Protein AF-A0A0V7ZJD2-F1 (afdb_monomer)

pLDDT: mean 83.02, std 20.4, range [23.56, 98.88]

Secondary structure (DSSP, 8-state):
-HHHHHHHHHHHHTTT-------EEE---EEPBS-BTGGG-BEEEEEE-TT-SS-EEEEEEE---SS-SB-SBTTBS-EEEEEEEES---SBGGGTTTS---TTB--STTTEEEE--BPBSSTB--SS-TTEETTEE-TTT--TTS----SSTT-S-EE--BT-EEEEEEEEEE-TTS--EEEEEESTTSS----S-EEEESS-TTTS------------------------------------------PPPPP--EE-TTSPEEE-SSSPEEEEEEEEEEE--SS-EEEEEEEESSTT--BTTBPTTSTTHHHHHHHHEEEEEEE--TTT-TT----EEEEEESSEEEEEEEETTS-HHHHHHHHHTT---TTEEESSGGGSTT----EEEEE-GGG-EEEEE-S-TTSTT----SEEEEEEE--SPPPTB-TTTTSTT---EE-GGGTT-EEEEEEEEE---SS--EEEEEEESSTT--EE-TTT--EE-TTSTTHHHHHHHTEEEEEBTTB-SSPEEEESS-EEEEEEEGGG-GGGEEESSGGGSTT----EEEEETTEEEE--STTTTTS-S-SEEEEEEEEE-

Foldseek 3Di:
DVVVVVVVVVVVVVPPPPPPPKDKEFWDKDWAPFAAAAVRQKTKIKTKPAPSPDWFFKKKFWFALPQDDFDAALGATFWWQAKFKALDDDRYNHCPQVGDGDQWFDPDQLFKPWAAEAGHDDDHHDPHRQCDDPRGHNCVQAVHHDQHANLDPRGRTGRQYRGIMMMGGTPDIHDHDGIMMMMIITGRPPPDDSNDTIMTIPDGPNQDDDDDYDDDDDDDDDDDDDDDDDDDDDDDDDDDDDDDDDPPPPDPDDQFWDQDPLRWIAFADPFGWFKKKKWWPFAADPAWKWKKKFWAPDPQRHAPNRGQQDPCSLLRRLQRIFTQFIDFHCPQDVPLTAMAMAIDTHPTIMKMKMATRADSQVCNVCVVVVHDRLRIDICQLSNHPVSDHFWDWDDDPPRKIKTQGDNDCPDDPNGRRNIIMIMITDPDDGAQQQHQHRHRLQLKGALLNVAPFKKWKFKDKAAPAPAFKKKFKFWADDRQRWFQQPVPRDIDGQQDDCSLVSRVSRTQDIDTRRGDPGIGIDHGSTMMWMKMDTNVHSVQIDTSQLSNHPLSGGQWTGSHRQKIFGQRDPVCPSNSRRRMIMHMHMDTD

InterPro domains:
  IPR025193 Domain of unknown function DUF4114 [PF13448] (524-586)

Sequence (589 aa):
MESEIRQTNEELLNTANVEDSAESKPLSFEKIDGATGPNQTTGVFRAELSDIGFDINSIQIADSNSGQGGATGKFSGFDLDGIKISNVKIDDAQEINNIPALDVFDFSPEKTIFTPGTQRPGDFQDENLQGSLNGKLNNTFATLESFDSDGSTSSSHISLGDGGKIGFDLKKAIEQGETLYLYIGEAANNGETPEGQITVSNQSLTGGNSGGETGGENSGGENNGGQTGGENNGGENNGGNNGELTPNNQGSEKVEVELTSNNSVFIPGDGSRTRLKFNLTESNTKSVNELGVFITDNENGDINGISPGEDGYTQAALQRGQVVFSALADNGLSNLRDPREISLDGGKNLGFYFIKDGTTDQALKDLSAGKAAPNVFFDANVANPDRLDRLQISEREDGQLRLAWKENPESDNGNFDDMVVDFEVSDESPALGSNLQGGFQKEIIDLTGQEGKEIEASFEVESQAAFNNIGGLYRITDENGTVVDPLSGETFSPGDSGYTQAALRNSVVEFDRNGTEEAVTLEGGALYAPYLLANGSEDNAYFVQLEANLDGLDHVRLFGDNTFGFEDLAGIGDGDFNDMVFSVDLTVK

Structure (mmCIF, N/CA/C/O backbone):
data_AF-A0A0V7ZJD2-F1
#
_entry.id   AF-A0A0V7ZJD2-F1
#
loop_
_atom_site.group_PDB
_atom_site.id
_atom_site.type_symbol
_atom_site.label_atom_id
_atom_site.label_alt_id
_atom_site.label_comp_id
_atom_site.label_asym_id
_atom_site.label_entity_id
_atom_site.label_seq_id
_atom_site.pdbx_PDB_ins_code
_atom_site.Cartn_x
_atom_site.Cartn_y
_atom_site.Cartn_z
_atom_site.occupancy
_atom_site.B_iso_or_equiv
_atom_site.auth_seq_id
_atom_site.auth_comp_id
_atom_site.auth_asym_id
_atom_site.auth_atom_id
_atom_site.pdbx_PDB_model_num
ATOM 1 N N . MET A 1 1 ? -14.716 -39.199 32.997 1.00 48.22 1 MET A N 1
ATOM 2 C CA . MET A 1 1 ? -15.018 -37.776 33.265 1.00 48.22 1 MET A CA 1
ATOM 3 C C . MET A 1 1 ? -13.983 -36.844 32.634 1.00 48.22 1 MET A C 1
ATOM 5 O O . MET A 1 1 ? -14.360 -36.189 31.683 1.00 48.22 1 MET A O 1
ATOM 9 N N . GLU A 1 2 ? -12.692 -36.840 33.003 1.00 41.91 2 GLU A N 1
ATOM 10 C CA . GLU A 1 2 ? -11.687 -36.020 32.270 1.00 41.91 2 GLU A CA 1
ATOM 11 C C . GLU A 1 2 ? -11.351 -36.540 30.855 1.00 41.91 2 GLU A C 1
ATOM 13 O O . GLU A 1 2 ? -11.066 -35.749 29.962 1.00 41.91 2 GLU A O 1
ATOM 18 N N . SER A 1 3 ? -11.447 -37.852 30.608 1.00 40.78 3 SER A N 1
ATOM 19 C CA . SER A 1 3 ? -11.218 -38.432 29.272 1.00 40.78 3 SER A CA 1
ATOM 20 C C . SER A 1 3 ? -12.407 -38.279 28.315 1.00 40.78 3 SER A C 1
ATOM 22 O O . SER A 1 3 ? -12.214 -38.261 27.109 1.00 40.78 3 SER A O 1
ATOM 24 N N . GLU A 1 4 ? -13.627 -38.149 28.843 1.00 41.28 4 GLU A N 1
ATOM 25 C CA . GLU A 1 4 ? -14.852 -37.966 28.043 1.00 41.28 4 GLU A CA 1
ATOM 26 C C . GLU A 1 4 ? -15.063 -36.488 27.670 1.00 41.28 4 GLU A C 1
ATOM 28 O O . GLU A 1 4 ? -15.617 -36.195 26.617 1.00 41.28 4 GLU A O 1
ATOM 33 N N . ILE A 1 5 ? -14.546 -35.547 28.473 1.00 43.78 5 ILE A N 1
ATOM 34 C CA . ILE A 1 5 ? -14.579 -34.109 28.157 1.00 43.78 5 ILE A CA 1
ATOM 35 C C . ILE A 1 5 ? -13.598 -33.762 27.023 1.00 43.78 5 ILE A C 1
ATOM 37 O O . ILE A 1 5 ? -13.931 -32.952 26.165 1.00 43.78 5 ILE A O 1
ATOM 41 N N . ARG A 1 6 ? -12.429 -34.419 26.946 1.00 43.47 6 ARG A N 1
ATOM 42 C CA . ARG A 1 6 ? -11.491 -34.218 25.822 1.00 43.47 6 ARG A CA 1
ATOM 43 C C . ARG A 1 6 ? -12.043 -34.718 24.487 1.00 43.47 6 ARG A C 1
ATOM 45 O O . ARG A 1 6 ? -11.884 -34.038 23.485 1.00 43.47 6 ARG A O 1
ATOM 52 N N . GLN A 1 7 ? -12.743 -35.851 24.492 1.00 39.59 7 GLN A N 1
ATOM 53 C CA . GLN A 1 7 ? -13.287 -36.437 23.266 1.00 39.59 7 GLN A CA 1
ATOM 54 C C . GLN A 1 7 ? -14.494 -35.653 22.721 1.00 39.59 7 GLN A C 1
ATOM 56 O O . GLN A 1 7 ? -14.654 -35.540 21.514 1.00 39.59 7 GLN A O 1
ATOM 61 N N . THR A 1 8 ? -15.293 -35.042 23.605 1.00 38.38 8 THR A N 1
ATOM 62 C CA . THR A 1 8 ? -16.440 -34.209 23.196 1.00 38.38 8 THR A CA 1
ATOM 63 C C . THR A 1 8 ? -16.001 -32.825 22.692 1.00 38.38 8 THR A C 1
ATOM 65 O O . THR A 1 8 ? -16.667 -32.246 21.840 1.00 38.38 8 THR A O 1
ATOM 68 N N . ASN A 1 9 ? -14.865 -32.302 23.171 1.00 41.16 9 ASN A N 1
ATOM 69 C CA . ASN A 1 9 ? -14.319 -31.029 22.692 1.00 41.16 9 ASN A CA 1
ATOM 70 C C . ASN A 1 9 ? -13.623 -31.166 21.327 1.00 41.16 9 ASN A C 1
ATOM 72 O O . ASN A 1 9 ? -13.765 -30.266 20.510 1.00 41.16 9 ASN A O 1
ATOM 76 N N . GLU A 1 10 ? -12.948 -32.284 21.036 1.00 40.91 10 GLU A N 1
ATOM 77 C CA . GLU A 1 10 ? -12.383 -32.534 19.695 1.00 40.91 10 GLU A CA 1
ATOM 78 C C . GLU A 1 10 ? -13.471 -32.765 18.626 1.00 40.91 10 GLU A C 1
ATOM 80 O O . GLU A 1 10 ? -13.307 -32.331 17.489 1.00 40.91 10 GLU A O 1
ATOM 85 N N . GLU A 1 11 ? -14.621 -33.357 18.981 1.00 35.62 11 GLU A N 1
ATOM 86 C CA . GLU A 1 11 ? -15.767 -33.481 18.058 1.00 35.62 11 GLU A CA 1
ATOM 87 C C . GLU A 1 11 ? -16.536 -32.162 17.850 1.00 35.62 11 GLU A C 1
ATOM 89 O O . GLU A 1 11 ? -17.118 -31.978 16.785 1.00 35.62 11 GLU A O 1
ATOM 94 N N . LEU A 1 12 ? -16.514 -31.224 18.808 1.00 34.25 12 LEU A N 1
ATOM 95 C CA . LEU A 1 12 ? -17.133 -29.896 18.654 1.00 34.25 12 LEU A CA 1
ATOM 96 C C . LEU A 1 12 ? -16.222 -28.884 17.932 1.00 34.25 12 LEU A C 1
ATOM 98 O O . LEU A 1 12 ? -16.738 -28.030 17.213 1.00 34.25 12 LEU A O 1
ATOM 102 N N . LEU A 1 13 ? -14.893 -29.012 18.053 1.00 34.53 13 LEU A N 1
ATOM 103 C CA . LEU A 1 13 ? -13.913 -28.217 17.294 1.00 34.53 13 LEU A CA 1
ATOM 104 C C . LEU A 1 13 ? -13.892 -28.572 15.796 1.00 34.53 13 LEU A C 1
ATOM 106 O O . LEU A 1 13 ? -13.677 -27.693 14.969 1.00 34.53 13 LEU A O 1
ATOM 110 N N . ASN A 1 14 ? -14.212 -29.816 15.425 1.00 30.89 14 ASN A N 1
ATOM 111 C CA . ASN A 1 14 ? -14.267 -30.243 14.018 1.00 30.89 14 ASN A CA 1
ATOM 112 C C . ASN A 1 14 ? -15.550 -29.843 13.265 1.00 30.89 14 ASN A C 1
ATOM 114 O O . ASN A 1 14 ? -15.657 -30.103 12.070 1.00 30.89 14 ASN A O 1
ATOM 118 N N . THR A 1 15 ? -16.527 -29.224 13.934 1.00 32.91 15 THR A N 1
ATOM 119 C CA . THR A 1 15 ? -17.763 -28.725 13.293 1.00 32.91 15 THR A CA 1
ATOM 120 C C . THR A 1 15 ? -17.927 -27.206 13.353 1.00 32.91 15 THR A C 1
ATOM 122 O O . THR A 1 15 ? -18.937 -26.703 12.869 1.00 32.91 15 THR A O 1
ATOM 125 N N . ALA A 1 16 ? -16.962 -26.474 13.923 1.00 34.75 16 ALA A N 1
ATOM 126 C CA . ALA A 1 16 ? -17.000 -25.010 14.019 1.00 34.75 16 ALA A CA 1
ATOM 127 C C . ALA A 1 16 ? -15.967 -24.285 13.132 1.00 34.75 16 ALA A C 1
ATOM 129 O O . ALA A 1 16 ? -16.112 -23.085 12.939 1.00 34.75 16 ALA A O 1
ATOM 130 N N . ASN A 1 17 ? -15.005 -24.999 12.535 1.00 33.69 17 ASN A N 1
ATOM 131 C CA . ASN A 1 17 ? -14.047 -24.452 11.566 1.00 33.69 17 ASN A CA 1
ATOM 132 C C . ASN A 1 17 ? -14.308 -25.008 10.162 1.00 33.69 17 ASN A C 1
ATOM 134 O O . ASN A 1 17 ? -13.487 -25.723 9.595 1.00 33.69 17 ASN A O 1
ATOM 138 N N . VAL A 1 18 ? -15.469 -24.684 9.604 1.00 33.81 18 VAL A N 1
ATOM 139 C CA . VAL A 1 18 ? -15.556 -24.516 8.150 1.00 33.81 18 VAL A CA 1
ATOM 140 C C . VAL A 1 18 ? -15.598 -23.009 7.938 1.00 33.81 18 VAL A C 1
ATOM 142 O O . VAL A 1 18 ? -16.658 -22.424 7.744 1.00 33.81 18 VAL A O 1
ATOM 145 N N . GLU A 1 19 ? -14.448 -22.365 8.137 1.00 41.44 19 GLU A N 1
ATOM 146 C CA . GLU A 1 19 ? -14.200 -21.087 7.481 1.00 41.44 19 GLU A CA 1
ATOM 147 C C . GLU A 1 19 ? -14.168 -21.411 5.989 1.00 41.44 19 GLU A C 1
ATOM 149 O O . GLU A 1 19 ? -13.392 -22.268 5.564 1.00 41.44 19 GLU A O 1
ATOM 154 N N . ASP A 1 20 ? -15.093 -20.833 5.229 1.00 43.06 20 ASP A N 1
ATOM 155 C CA . ASP A 1 20 ? -15.142 -21.011 3.782 1.00 43.06 20 ASP A CA 1
ATOM 156 C C . ASP A 1 20 ? -13.841 -20.421 3.221 1.00 43.06 20 ASP A C 1
ATOM 158 O O . ASP A 1 20 ? -13.618 -19.210 3.303 1.00 43.06 20 ASP A O 1
ATOM 162 N N . SER A 1 21 ? -12.923 -21.279 2.770 1.00 49.44 21 SER A N 1
ATOM 163 C CA . SER A 1 21 ? -11.646 -20.853 2.199 1.00 49.44 21 SER A CA 1
ATOM 164 C C . SER A 1 21 ? -11.899 -19.867 1.064 1.00 49.44 21 SER A C 1
ATOM 166 O O . SER A 1 21 ? -12.841 -20.046 0.298 1.00 49.44 21 SER A O 1
ATOM 168 N N . ALA A 1 22 ? -11.076 -18.822 0.941 1.00 56.22 22 ALA A N 1
ATOM 169 C CA . ALA A 1 22 ? -11.168 -17.914 -0.197 1.00 56.22 22 ALA A CA 1
ATOM 170 C C . ALA A 1 22 ? -10.906 -18.697 -1.492 1.00 56.22 22 ALA A C 1
ATOM 172 O O . ALA A 1 22 ? -9.792 -19.159 -1.739 1.00 56.22 22 ALA A O 1
ATOM 173 N N . GLU A 1 23 ? -11.948 -18.860 -2.299 1.00 74.00 23 GLU A N 1
ATOM 174 C CA . GLU A 1 23 ? -11.939 -19.603 -3.550 1.00 74.00 23 GLU A CA 1
ATOM 175 C C . GLU A 1 23 ? -12.296 -18.655 -4.698 1.00 74.00 23 GLU A C 1
ATOM 177 O O . GLU A 1 23 ? -13.186 -17.802 -4.596 1.00 74.00 23 GLU A O 1
ATOM 182 N N . SER A 1 24 ? -11.569 -18.780 -5.806 1.00 79.94 24 SER A N 1
ATOM 183 C CA . SER A 1 24 ? -11.834 -18.046 -7.038 1.00 79.94 24 SER A CA 1
ATOM 184 C C . SER A 1 24 ? -11.525 -18.916 -8.242 1.00 79.94 24 SER A C 1
ATOM 186 O O . SER A 1 24 ? -10.626 -19.759 -8.211 1.00 79.94 24 SER A O 1
ATOM 188 N N . LYS A 1 25 ? -12.289 -18.714 -9.312 1.00 82.06 25 LYS A N 1
ATOM 189 C CA . LYS A 1 25 ? -12.179 -19.473 -10.551 1.00 82.06 25 LYS A CA 1
ATOM 190 C C . LYS A 1 25 ? -12.412 -18.545 -11.747 1.00 82.06 25 LYS A C 1
ATOM 192 O O . LYS A 1 25 ? -13.387 -17.797 -11.748 1.00 82.06 25 LYS A O 1
ATOM 197 N N . PRO A 1 26 ? -11.573 -18.595 -12.783 1.00 82.56 26 PRO A N 1
ATOM 198 C CA . PRO A 1 26 ? -11.798 -17.923 -14.036 1.00 82.56 26 PRO A CA 1
ATOM 199 C C . PRO A 1 26 ? -12.895 -18.602 -14.818 1.00 82.56 26 PRO A C 1
ATOM 201 O O . PRO A 1 26 ? -13.186 -19.795 -14.666 1.00 82.56 26 PRO A O 1
ATOM 204 N N . LEU A 1 27 ? -13.429 -17.835 -15.745 1.00 84.81 27 LEU A N 1
ATOM 205 C CA . LEU A 1 27 ? -14.454 -18.271 -16.655 1.00 84.81 27 LEU A CA 1
ATOM 206 C C . LEU A 1 27 ? -13.920 -18.266 -18.080 1.00 84.81 27 LEU A C 1
ATOM 208 O O . LEU A 1 27 ? -13.385 -17.278 -18.570 1.00 84.81 27 LEU A O 1
ATOM 212 N N . SER A 1 28 ? -14.135 -19.372 -18.784 1.00 83.69 28 SER A N 1
ATOM 213 C CA . SER A 1 28 ? -13.947 -19.413 -20.230 1.00 83.69 28 SER A CA 1
ATOM 214 C C . SER A 1 28 ? -15.229 -18.964 -20.920 1.00 83.69 28 SER A C 1
ATOM 216 O O . SER A 1 28 ? -16.293 -19.551 -20.706 1.00 83.69 28 SER A O 1
ATOM 218 N N . PHE A 1 29 ? -15.117 -17.948 -21.771 1.00 87.69 29 PHE A N 1
ATOM 219 C CA . PHE A 1 29 ? -16.230 -17.443 -22.561 1.00 87.69 29 PHE A CA 1
ATOM 220 C C . PHE A 1 29 ? -16.205 -17.981 -23.985 1.00 87.69 29 PHE A C 1
ATOM 222 O O . PHE A 1 29 ? -15.163 -18.068 -24.632 1.00 87.69 29 PHE A O 1
ATOM 229 N N . GLU A 1 30 ? -17.387 -18.269 -24.509 1.00 90.94 30 GLU A N 1
ATOM 230 C CA . GLU A 1 30 ? -17.603 -18.484 -25.932 1.00 90.94 30 GLU A CA 1
ATOM 231 C C . GLU A 1 30 ? -18.443 -17.345 -26.508 1.00 90.94 30 GLU A C 1
ATOM 233 O O . GLU A 1 30 ? -19.376 -16.847 -25.873 1.00 90.94 30 GLU A O 1
ATOM 238 N N . LYS A 1 31 ? -18.122 -16.933 -27.734 1.00 92.25 31 LYS A N 1
ATOM 239 C CA . LYS A 1 31 ? -18.932 -15.961 -28.465 1.00 92.25 31 LYS A CA 1
ATOM 240 C C . LYS A 1 31 ? -20.195 -16.637 -28.992 1.00 92.25 31 LYS A C 1
ATOM 242 O O . LYS A 1 31 ? -20.113 -17.691 -29.621 1.00 92.25 31 LYS A O 1
ATOM 247 N N . ILE A 1 32 ? -21.346 -16.018 -28.757 1.00 94.38 32 ILE A N 1
ATOM 248 C CA . ILE A 1 32 ? -22.641 -16.472 -29.266 1.00 94.38 32 ILE A CA 1
ATOM 249 C C . ILE A 1 32 ? -22.835 -15.935 -30.686 1.00 94.38 32 ILE A C 1
ATOM 251 O O . ILE A 1 32 ? -22.471 -14.795 -30.983 1.00 94.38 32 ILE A O 1
ATOM 255 N N . ASP A 1 33 ? -23.427 -16.747 -31.561 1.00 93.38 33 ASP A N 1
ATOM 256 C CA . ASP A 1 33 ? -23.749 -16.328 -32.921 1.00 93.38 33 ASP A CA 1
ATOM 257 C C . ASP A 1 33 ? -24.732 -15.142 -32.925 1.00 93.38 33 ASP A C 1
ATOM 259 O O . ASP A 1 33 ? -25.687 -15.078 -32.151 1.00 93.38 33 ASP A O 1
ATOM 263 N N . GLY A 1 34 ? -24.513 -14.204 -33.849 1.00 93.50 34 GLY A N 1
ATOM 264 C CA . GLY A 1 34 ? -25.347 -13.013 -34.010 1.00 93.50 34 GLY A CA 1
ATOM 265 C C . GLY A 1 34 ? -24.856 -11.799 -33.218 1.00 93.50 34 GLY A C 1
ATOM 266 O O . GLY A 1 34 ? -23.706 -11.723 -32.790 1.00 93.50 34 GLY A O 1
ATOM 267 N N . ALA A 1 35 ? -25.733 -10.805 -33.097 1.00 92.50 35 ALA A N 1
ATOM 268 C CA . ALA A 1 35 ? -25.513 -9.604 -32.300 1.00 92.50 35 ALA A CA 1
ATOM 269 C C . ALA A 1 35 ? -26.857 -9.016 -31.848 1.00 92.50 35 ALA A C 1
ATOM 271 O O . ALA A 1 35 ? -27.897 -9.261 -32.468 1.00 92.50 35 ALA A O 1
ATOM 272 N N . THR A 1 36 ? -26.831 -8.232 -30.775 1.00 93.75 36 THR A N 1
ATOM 273 C CA . THR A 1 36 ? -28.011 -7.612 -30.157 1.00 93.75 36 THR A CA 1
ATOM 274 C C . THR A 1 36 ? -27.875 -6.088 -30.096 1.00 93.75 36 THR A C 1
ATOM 276 O O . THR A 1 36 ? -26.959 -5.510 -30.680 1.00 93.75 36 THR A O 1
ATOM 279 N N . GLY A 1 37 ? -28.816 -5.436 -29.418 1.00 87.31 37 GLY A N 1
ATOM 280 C CA . GLY A 1 37 ? -28.849 -3.990 -29.259 1.00 87.31 37 GLY A CA 1
ATOM 281 C C . GLY A 1 37 ? -29.364 -3.266 -30.510 1.00 87.31 37 GLY A C 1
ATOM 282 O O . GLY A 1 37 ? -29.670 -3.883 -31.544 1.00 87.31 37 GLY A O 1
ATOM 283 N N . PRO A 1 38 ? -29.517 -1.935 -30.437 1.00 83.50 38 PRO A N 1
ATOM 284 C CA . PRO A 1 38 ? -29.789 -1.109 -31.603 1.00 83.50 38 PRO A CA 1
ATOM 285 C C . PRO A 1 38 ? -28.739 -1.373 -32.691 1.00 83.50 38 PRO A C 1
ATOM 287 O O . PRO A 1 38 ? -27.562 -1.502 -32.410 1.00 83.50 38 PRO A O 1
ATOM 290 N N . ASN A 1 39 ? -29.156 -1.478 -33.952 1.00 85.25 39 ASN A N 1
ATOM 291 C CA . ASN A 1 39 ? -28.274 -1.788 -35.091 1.00 85.25 39 ASN A CA 1
ATOM 292 C C . ASN A 1 39 ? -27.544 -3.150 -35.057 1.00 85.25 39 ASN A C 1
ATOM 294 O O . ASN A 1 39 ? -26.810 -3.426 -36.004 1.00 85.25 39 ASN A O 1
ATOM 298 N N . GLN A 1 40 ? -27.810 -4.027 -34.078 1.00 85.75 40 GLN A N 1
ATOM 299 C CA . GLN A 1 40 ? -27.131 -5.324 -33.916 1.00 85.75 40 GLN A CA 1
ATOM 300 C C . GLN A 1 40 ? -25.611 -5.177 -33.767 1.00 85.75 40 GLN A C 1
ATOM 302 O O . GLN A 1 40 ? -24.835 -5.819 -34.477 1.00 85.75 40 GLN A O 1
ATOM 307 N N . THR A 1 41 ? -25.197 -4.283 -32.878 1.00 88.31 41 THR A N 1
ATOM 308 C CA . THR A 1 41 ? -23.792 -3.940 -32.650 1.00 88.31 41 THR A CA 1
ATOM 309 C C . THR A 1 41 ? -23.222 -4.522 -31.373 1.00 88.31 41 THR A C 1
ATOM 311 O O . THR A 1 41 ? -22.018 -4.450 -31.215 1.00 88.31 41 THR A O 1
ATOM 314 N N . THR A 1 42 ? -24.020 -5.123 -30.494 1.00 92.75 42 THR A N 1
ATOM 315 C CA . THR A 1 42 ? -23.481 -5.762 -29.289 1.00 92.75 42 THR A CA 1
ATOM 316 C C . THR A 1 42 ? -23.171 -7.232 -29.562 1.00 92.75 42 THR A C 1
ATOM 318 O O . THR A 1 42 ? -24.087 -8.017 -29.839 1.00 92.75 42 THR A O 1
ATOM 321 N N . GLY A 1 43 ? -21.896 -7.617 -29.489 1.00 93.62 43 GLY A N 1
ATOM 322 C CA . GLY A 1 43 ? -21.480 -9.019 -29.476 1.00 93.62 43 GLY A CA 1
ATOM 323 C C . GLY A 1 43 ? -21.755 -9.634 -28.105 1.00 93.62 43 GLY A C 1
ATOM 324 O O . GLY A 1 43 ? -21.493 -8.998 -27.093 1.00 93.62 43 GLY A O 1
ATOM 325 N N . VAL A 1 44 ? -22.300 -10.851 -28.042 1.00 95.88 44 VAL A N 1
ATOM 326 C CA . VAL A 1 44 ? -22.623 -11.503 -26.759 1.00 95.88 44 VAL A CA 1
ATOM 327 C C . VAL A 1 44 ? -21.695 -12.685 -26.529 1.00 95.88 44 VAL A C 1
ATOM 329 O O . VAL A 1 44 ? -21.511 -13.519 -27.415 1.00 95.88 44 VAL A O 1
ATOM 332 N N . PHE A 1 45 ? -21.154 -12.774 -25.321 1.00 94.81 45 PHE A N 1
ATOM 333 C CA . PHE A 1 45 ? -20.331 -13.883 -24.858 1.00 94.81 45 PHE A CA 1
ATOM 334 C C . PHE A 1 45 ? -21.025 -14.603 -23.706 1.00 94.81 45 PHE A C 1
ATOM 336 O O . PHE A 1 45 ? -21.735 -13.974 -22.921 1.00 94.81 45 PHE A O 1
ATOM 343 N N . ARG A 1 46 ? -20.821 -15.918 -23.606 1.00 95.25 46 ARG A N 1
ATOM 344 C CA . ARG A 1 46 ? -21.396 -16.786 -22.572 1.00 95.25 46 ARG A CA 1
ATOM 345 C C . ARG A 1 46 ? -20.310 -17.580 -21.857 1.00 95.25 46 ARG A C 1
ATOM 347 O O . ARG A 1 46 ? -19.480 -18.187 -22.522 1.00 95.25 46 ARG A O 1
ATOM 354 N N . ALA A 1 47 ? -20.405 -17.664 -20.537 1.00 93.56 47 ALA A N 1
ATOM 355 C CA . ALA A 1 47 ? -19.722 -18.655 -19.714 1.00 93.56 47 ALA A CA 1
ATOM 356 C C . ALA A 1 47 ? -20.747 -19.470 -18.912 1.00 93.56 47 ALA A C 1
ATOM 358 O O . ALA A 1 47 ? -21.815 -18.968 -18.549 1.00 93.56 47 ALA A O 1
ATOM 359 N N . GLU A 1 48 ? -20.442 -20.737 -18.643 1.00 92.12 48 GLU A N 1
ATOM 360 C CA . GLU A 1 48 ? -21.253 -21.590 -17.772 1.00 92.12 48 GLU A CA 1
ATOM 361 C C . GLU A 1 48 ? -20.759 -21.476 -16.323 1.00 92.12 48 GLU A C 1
ATOM 363 O O . GLU A 1 48 ? -19.561 -21.545 -16.067 1.00 92.12 48 GLU A O 1
ATOM 368 N N . LEU A 1 49 ? -21.689 -21.298 -15.382 1.00 89.50 49 LEU A N 1
ATOM 369 C CA . LEU A 1 49 ? -21.415 -21.197 -13.942 1.00 89.50 49 LEU A CA 1
ATOM 370 C C . LEU A 1 49 ? -21.744 -22.498 -13.190 1.00 89.50 49 LEU A C 1
ATOM 372 O O . LEU A 1 49 ? -21.814 -22.504 -11.964 1.00 89.50 49 LEU A O 1
ATOM 376 N N . SER A 1 50 ? -21.994 -23.595 -13.906 1.00 79.31 50 SER A N 1
ATOM 377 C CA . SER A 1 50 ? -22.118 -24.926 -13.304 1.00 79.31 50 SER A CA 1
ATOM 378 C C . SER A 1 50 ? -20.748 -25.405 -12.811 1.00 79.31 50 SER A C 1
ATOM 380 O O . SER A 1 50 ? -19.725 -25.109 -13.427 1.00 79.31 50 SER A O 1
ATOM 382 N N . ASP A 1 51 ? -20.722 -26.193 -11.735 1.00 76.56 51 ASP A N 1
ATOM 383 C CA . ASP A 1 51 ? -19.507 -26.851 -11.229 1.00 76.56 51 ASP A CA 1
ATOM 384 C C . ASP A 1 51 ? -18.373 -25.874 -10.841 1.00 76.56 51 ASP A C 1
ATOM 386 O O . ASP A 1 51 ? -17.182 -26.155 -11.028 1.00 76.56 51 ASP A O 1
ATOM 390 N N . ILE A 1 52 ? -18.729 -24.703 -10.300 1.00 84.25 52 ILE A N 1
ATOM 391 C CA . ILE A 1 52 ? -17.745 -23.743 -9.774 1.00 84.25 52 ILE A CA 1
ATOM 392 C C . ILE A 1 52 ? -17.117 -24.261 -8.477 1.00 84.25 52 ILE A C 1
ATOM 394 O O . ILE A 1 52 ? -15.914 -24.112 -8.302 1.00 84.25 52 ILE A O 1
ATOM 398 N N . GLY A 1 53 ? -17.890 -24.970 -7.648 1.00 83.88 53 GLY A N 1
ATOM 399 C CA . GLY A 1 53 ? -17.409 -25.618 -6.419 1.00 83.88 53 GLY A CA 1
ATOM 400 C C . GLY A 1 53 ? -17.702 -24.840 -5.136 1.00 83.88 53 GLY A C 1
ATOM 401 O O . GLY A 1 53 ? -17.680 -25.441 -4.069 1.00 83.88 53 GLY A O 1
ATOM 402 N N . PHE A 1 54 ? -18.083 -23.567 -5.260 1.00 85.81 54 PHE A N 1
ATOM 403 C CA . PHE A 1 54 ? -18.375 -22.648 -4.159 1.00 85.81 54 PHE A CA 1
ATOM 404 C C . PHE A 1 54 ? -19.491 -21.662 -4.528 1.00 85.81 54 PHE A C 1
ATOM 406 O O . PHE A 1 54 ? -19.777 -21.445 -5.710 1.00 85.81 54 PHE A O 1
ATOM 413 N N . ASP A 1 55 ? -20.124 -21.052 -3.528 1.00 90.00 55 ASP A N 1
ATOM 414 C CA . ASP A 1 55 ? -21.135 -20.015 -3.750 1.00 90.00 55 ASP A CA 1
ATOM 415 C C . ASP A 1 55 ? -20.479 -18.737 -4.284 1.00 90.00 55 ASP A C 1
ATOM 417 O O . ASP A 1 55 ? -19.468 -18.281 -3.759 1.00 90.00 55 ASP A O 1
ATOM 421 N N . ILE A 1 56 ? -21.039 -18.138 -5.336 1.00 92.12 56 ILE A N 1
ATOM 422 C CA . ILE A 1 56 ? -20.418 -16.971 -5.981 1.00 92.12 56 ILE A CA 1
ATOM 423 C C . ILE A 1 56 ? -20.925 -15.695 -5.313 1.00 92.12 56 ILE A C 1
ATOM 425 O O . ILE A 1 56 ? -22.125 -15.417 -5.350 1.00 92.12 56 ILE A O 1
ATOM 429 N N . ASN A 1 57 ? -20.011 -14.903 -4.763 1.00 90.50 57 ASN A N 1
ATOM 430 C CA . ASN 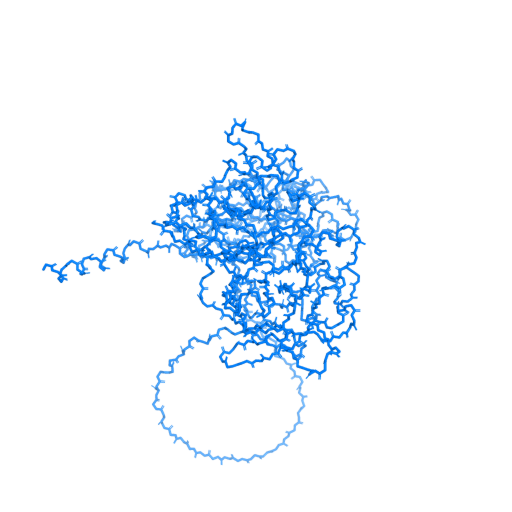A 1 57 ? -20.274 -13.608 -4.135 1.00 90.50 57 ASN A CA 1
ATOM 431 C C . ASN A 1 57 ? -19.793 -12.425 -4.976 1.00 90.50 57 ASN A C 1
ATOM 433 O O . ASN A 1 57 ? -20.355 -11.336 -4.859 1.00 90.50 57 ASN A O 1
ATOM 437 N N . SER A 1 58 ? -18.812 -12.629 -5.853 1.00 93.25 58 SER A N 1
ATOM 438 C CA . SER A 1 58 ? -18.329 -11.576 -6.740 1.00 93.25 58 SER A CA 1
ATOM 439 C C . SER A 1 58 ? -17.911 -12.061 -8.120 1.00 93.25 58 SER A C 1
ATOM 441 O O . SER A 1 58 ? -17.677 -13.251 -8.342 1.00 93.25 58 SER A O 1
ATOM 443 N N . ILE A 1 59 ? -17.840 -11.105 -9.049 1.00 95.12 59 ILE A N 1
ATOM 444 C CA . ILE A 1 59 ? -17.377 -11.289 -10.424 1.00 95.12 59 ILE A CA 1
ATOM 445 C C . ILE A 1 59 ? -16.425 -10.148 -10.769 1.00 95.12 59 ILE A C 1
ATOM 447 O O . ILE A 1 59 ? -16.797 -8.990 -10.603 1.00 95.12 59 ILE A O 1
ATOM 451 N N . GLN A 1 60 ? -15.240 -10.439 -11.293 1.00 92.25 60 GLN A N 1
ATOM 452 C CA . GLN A 1 60 ? -14.340 -9.422 -11.842 1.00 92.25 60 GLN A CA 1
ATOM 453 C C . GLN A 1 60 ? -14.166 -9.643 -13.338 1.00 92.25 60 GLN A C 1
ATOM 455 O O . GLN A 1 60 ? -14.075 -10.780 -13.773 1.00 92.25 60 GLN A O 1
ATOM 460 N N . ILE A 1 61 ? -14.116 -8.560 -14.110 1.00 91.50 61 ILE A N 1
ATOM 461 C CA . ILE A 1 61 ? -13.781 -8.540 -15.532 1.00 91.50 61 ILE A CA 1
ATOM 462 C C . ILE A 1 61 ? -12.601 -7.590 -15.698 1.00 91.50 61 ILE A C 1
ATOM 464 O O . ILE A 1 61 ? -12.725 -6.396 -15.420 1.00 91.50 61 ILE A O 1
ATOM 468 N N . ALA A 1 62 ? -11.465 -8.101 -16.148 1.00 85.38 62 ALA A N 1
ATOM 469 C CA . ALA A 1 62 ? -10.314 -7.290 -16.511 1.00 85.38 62 ALA A CA 1
ATOM 470 C C . ALA A 1 62 ? -10.134 -7.240 -18.028 1.00 85.38 62 ALA A C 1
ATOM 472 O O . ALA A 1 62 ? -10.489 -8.173 -18.746 1.00 85.38 62 ALA A O 1
ATOM 473 N N . ASP A 1 63 ? -9.557 -6.143 -18.501 1.00 87.56 63 ASP A N 1
ATOM 474 C CA . ASP A 1 63 ? -8.981 -6.047 -19.831 1.00 87.56 63 ASP A CA 1
ATOM 475 C C . ASP A 1 63 ? -7.690 -6.884 -19.911 1.00 87.56 63 ASP A C 1
ATOM 477 O O . ASP A 1 63 ? -6.975 -7.053 -18.921 1.00 87.56 63 ASP A O 1
ATOM 481 N N . SER A 1 64 ? -7.381 -7.424 -21.093 1.00 80.06 64 SER A N 1
ATOM 482 C CA . SER A 1 64 ? -6.207 -8.292 -21.300 1.00 80.06 64 SER A CA 1
ATOM 483 C C . SER A 1 64 ? -4.867 -7.563 -21.173 1.00 80.06 64 SER A C 1
ATOM 485 O O . SER A 1 64 ? -3.818 -8.205 -21.124 1.00 80.06 64 SER A O 1
ATOM 487 N N . ASN A 1 65 ? -4.881 -6.227 -21.163 1.00 81.19 65 ASN A N 1
ATOM 488 C CA . ASN A 1 65 ? -3.709 -5.363 -21.238 1.00 81.19 65 ASN A CA 1
ATOM 489 C C . ASN A 1 65 ? -2.817 -5.644 -22.461 1.00 81.19 65 ASN A C 1
ATOM 491 O O . ASN A 1 65 ? -1.628 -5.329 -22.476 1.00 81.19 65 ASN A O 1
ATOM 495 N N . SER A 1 66 ? -3.375 -6.257 -23.507 1.00 79.25 66 SER A N 1
ATOM 496 C CA . SER A 1 66 ? -2.632 -6.623 -24.718 1.00 79.25 66 SER A CA 1
ATOM 497 C C . SER A 1 66 ? -2.314 -5.421 -25.617 1.00 79.25 66 SER A C 1
ATOM 499 O O . SER A 1 66 ? -1.583 -5.560 -26.603 1.00 79.25 66 SER A O 1
ATOM 501 N N . GLY A 1 67 ? -2.888 -4.248 -25.320 1.00 78.31 67 GLY A N 1
ATOM 502 C CA . GLY A 1 67 ? -2.875 -3.081 -26.204 1.00 78.31 67 GLY A CA 1
ATOM 503 C C . GLY A 1 67 ? -3.707 -3.282 -27.476 1.00 78.31 67 GLY A C 1
ATOM 504 O O . GLY A 1 67 ? -3.557 -2.528 -28.443 1.00 78.31 67 GLY A O 1
ATOM 505 N N . GLN A 1 68 ? -4.542 -4.326 -27.506 1.00 75.62 68 GLN A N 1
ATOM 506 C CA . GLN A 1 68 ? -5.424 -4.704 -28.607 1.00 75.62 68 GLN A CA 1
ATOM 507 C C . GLN A 1 68 ? -6.874 -4.735 -28.116 1.00 75.62 68 GLN A C 1
ATOM 509 O O . GLN A 1 68 ? -7.129 -4.886 -26.927 1.00 75.62 68 GLN A O 1
ATOM 514 N N . GLY A 1 69 ? -7.823 -4.588 -29.043 1.00 74.56 69 GLY A N 1
ATOM 515 C CA . GLY A 1 69 ? -9.236 -4.406 -28.702 1.00 74.56 69 GLY A CA 1
ATOM 516 C C . GLY A 1 69 ? -9.554 -2.952 -28.356 1.00 74.56 69 GLY A C 1
ATOM 517 O O . GLY A 1 69 ? -8.728 -2.253 -27.773 1.00 74.56 69 GLY A O 1
ATOM 518 N N . GLY A 1 70 ? -10.696 -2.450 -28.798 1.00 80.94 70 GLY A N 1
ATOM 519 C CA . GLY A 1 70 ? -11.132 -1.073 -28.618 1.00 80.94 70 GLY A CA 1
ATOM 520 C C . GLY A 1 70 ? -10.624 -0.143 -29.715 1.00 80.94 70 GLY A C 1
ATOM 521 O O . GLY A 1 70 ? -9.604 -0.393 -30.375 1.00 80.94 70 GLY A O 1
ATOM 522 N N . ALA A 1 71 ? -11.279 1.000 -29.897 1.00 87.25 71 ALA A N 1
ATOM 523 C CA . ALA A 1 71 ? -10.681 2.097 -30.656 1.00 87.25 71 ALA A CA 1
ATOM 524 C C . ALA A 1 71 ? -9.703 2.886 -29.768 1.00 87.25 71 ALA A C 1
ATOM 526 O O . ALA A 1 71 ? -9.888 3.045 -28.572 1.00 87.25 71 ALA A O 1
ATOM 527 N N . THR A 1 72 ? -8.633 3.437 -30.340 1.00 89.81 72 THR A N 1
ATOM 528 C CA . THR A 1 72 ? -7.716 4.303 -29.573 1.00 89.81 72 THR A CA 1
ATOM 529 C C . THR A 1 72 ? -8.434 5.508 -28.952 1.00 89.81 72 THR A C 1
ATOM 531 O O . THR A 1 72 ? -9.358 6.051 -29.559 1.00 89.81 72 THR A O 1
ATOM 534 N N . GLY A 1 73 ? -7.936 6.015 -27.826 1.00 92.25 73 GLY A N 1
ATOM 535 C CA . GLY A 1 73 ? -8.537 7.105 -27.057 1.00 92.25 73 GLY A CA 1
ATOM 536 C C . GLY A 1 73 ? -9.466 6.559 -25.980 1.00 92.25 73 GLY A C 1
ATOM 537 O O . GLY A 1 73 ? -9.177 5.529 -25.376 1.00 92.25 73 GLY A O 1
ATOM 538 N N . LYS A 1 74 ? -10.605 7.212 -25.764 1.00 93.25 74 LYS A N 1
ATOM 539 C CA . LYS A 1 74 ? -11.559 6.848 -24.710 1.00 93.25 74 LYS A CA 1
ATOM 540 C C . LYS A 1 74 ? -12.230 5.476 -24.863 1.00 93.25 74 LYS A C 1
ATOM 542 O O . LYS A 1 74 ? -12.912 5.066 -23.939 1.00 93.25 74 LYS A O 1
ATOM 547 N N . PHE A 1 75 ? -12.065 4.803 -25.999 1.00 92.50 75 PHE A N 1
ATOM 548 C CA . PHE A 1 75 ? -12.614 3.468 -26.280 1.00 92.50 75 PHE A CA 1
ATOM 549 C C . PHE A 1 75 ? -11.532 2.377 -26.203 1.00 92.50 75 PHE A C 1
ATOM 551 O O . PHE A 1 75 ? -11.581 1.408 -26.952 1.00 92.50 75 PHE A O 1
ATOM 558 N N . SER A 1 76 ? -10.455 2.609 -25.447 1.00 91.12 76 SER A N 1
ATOM 559 C CA . SER A 1 76 ? -9.342 1.655 -25.392 1.00 91.12 76 SER A CA 1
ATOM 560 C C . SER A 1 76 ? -9.700 0.465 -24.509 1.00 91.12 76 SER A C 1
ATOM 562 O O . SER A 1 76 ? -10.349 0.643 -23.486 1.00 91.12 76 SER A O 1
ATOM 564 N N . GLY A 1 77 ? -9.194 -0.714 -24.854 1.00 89.19 77 GLY A N 1
ATOM 565 C CA . GLY A 1 77 ? -9.497 -1.960 -24.151 1.00 89.19 77 GLY A CA 1
ATOM 566 C C . GLY A 1 77 ? -10.891 -2.490 -24.487 1.00 89.19 77 GLY A C 1
ATOM 567 O O . GLY A 1 77 ? -11.484 -2.088 -25.484 1.00 89.19 77 GLY A O 1
ATOM 568 N N . PHE A 1 78 ? -11.386 -3.410 -23.662 1.00 90.75 78 PHE A N 1
ATOM 569 C CA . PHE A 1 78 ? -12.705 -4.026 -23.830 1.00 90.75 78 PHE A CA 1
ATOM 570 C C . PHE A 1 78 ? -13.864 -3.058 -23.521 1.00 90.75 78 PHE A C 1
ATOM 572 O O . PHE A 1 78 ? -13.912 -2.456 -22.441 1.00 90.75 78 PHE A O 1
ATOM 579 N N . ASP A 1 79 ? -14.833 -2.965 -24.435 1.00 92.50 79 ASP A N 1
ATOM 580 C CA . ASP A 1 79 ? -16.010 -2.097 -24.311 1.00 92.50 79 ASP A CA 1
ATOM 581 C C . ASP A 1 79 ? -17.241 -2.854 -23.755 1.00 92.50 79 ASP A C 1
ATOM 583 O O . ASP A 1 79 ? -18.098 -3.333 -24.502 1.00 92.50 79 ASP A O 1
ATOM 587 N N . LEU A 1 80 ? -17.363 -2.958 -22.425 1.00 94.12 80 LEU A N 1
ATOM 588 C CA . LEU A 1 80 ? -18.442 -3.692 -21.748 1.00 94.12 80 LEU A CA 1
ATOM 589 C C . LEU A 1 80 ? -19.792 -2.948 -21.829 1.00 94.12 80 LEU A C 1
ATOM 591 O O . LEU A 1 80 ? -19.997 -1.913 -21.192 1.00 94.12 80 LEU A O 1
ATOM 595 N N . ASP A 1 81 ? -20.735 -3.519 -22.576 1.00 94.00 81 ASP A N 1
ATOM 596 C CA . ASP A 1 81 ? -22.094 -3.003 -22.790 1.00 94.00 81 ASP A CA 1
ATOM 597 C C . ASP A 1 81 ? -23.077 -3.474 -21.710 1.00 94.00 81 ASP A C 1
ATOM 599 O O . ASP A 1 81 ? -23.832 -2.687 -21.151 1.00 94.00 81 ASP A O 1
ATOM 603 N N . GLY A 1 82 ? -23.033 -4.764 -21.368 1.00 94.25 82 GLY A N 1
ATOM 604 C CA . GLY A 1 82 ? -23.978 -5.350 -20.423 1.00 94.25 82 GLY A CA 1
ATOM 605 C C . GLY A 1 82 ? -23.475 -6.627 -19.769 1.00 94.25 82 GLY A C 1
ATOM 606 O O . GLY A 1 82 ? -22.608 -7.313 -20.307 1.00 94.25 82 GLY A O 1
ATOM 607 N N . ILE A 1 83 ? -24.045 -6.958 -18.610 1.00 96.94 83 ILE A N 1
ATOM 608 C CA . ILE A 1 83 ? -23.774 -8.189 -17.860 1.00 96.94 83 ILE A CA 1
ATOM 609 C C . ILE A 1 83 ? -25.079 -8.794 -17.330 1.00 96.94 83 ILE A C 1
ATOM 611 O O . ILE A 1 83 ? -25.978 -8.091 -16.866 1.00 96.94 83 ILE A O 1
ATOM 615 N N . LYS A 1 84 ? -25.229 -10.119 -17.426 1.00 95.94 84 LYS A N 1
ATOM 616 C CA . LYS A 1 84 ? -26.455 -10.819 -17.013 1.00 95.94 84 LYS A CA 1
ATOM 617 C C . LYS A 1 84 ? -26.188 -12.257 -16.609 1.00 95.94 84 LYS A C 1
ATOM 619 O O . LYS A 1 84 ? -25.476 -12.968 -17.303 1.00 95.94 84 LYS A O 1
ATOM 624 N N . ILE A 1 85 ? -26.859 -12.719 -15.555 1.00 95.75 85 ILE A N 1
ATOM 625 C CA . ILE A 1 85 ? -26.907 -14.142 -15.199 1.00 95.75 85 ILE A CA 1
ATOM 626 C C . ILE A 1 85 ? -28.312 -14.677 -15.445 1.00 95.75 85 ILE A C 1
ATOM 628 O O . ILE A 1 85 ? -29.298 -14.046 -15.063 1.00 95.75 85 ILE A O 1
ATOM 632 N N . SER A 1 86 ? -28.412 -15.835 -16.093 1.00 95.56 86 SER A N 1
ATOM 633 C CA . SER A 1 86 ? -29.684 -16.492 -16.398 1.00 95.56 86 SER A CA 1
ATOM 634 C C . SER A 1 86 ? -29.575 -18.007 -16.275 1.00 95.56 86 SER A C 1
ATOM 636 O O . SER A 1 86 ? -28.520 -18.582 -16.515 1.00 95.56 86 SER A O 1
ATOM 638 N N . ASN A 1 87 ? -30.693 -18.665 -15.981 1.00 93.75 87 ASN A N 1
ATOM 639 C CA . ASN A 1 87 ? -30.833 -20.118 -16.098 1.00 93.75 87 ASN A CA 1
ATOM 640 C C . ASN A 1 87 ? -31.229 -20.570 -17.518 1.00 93.75 87 ASN A C 1
ATOM 642 O O . ASN A 1 87 ? -31.445 -21.757 -17.762 1.00 93.75 87 ASN A O 1
ATOM 646 N N . VAL A 1 88 ? -31.362 -19.633 -18.462 1.00 95.38 88 VAL A N 1
ATOM 647 C CA . VAL A 1 88 ? -31.676 -19.925 -19.861 1.00 95.38 88 VAL A CA 1
ATOM 648 C C . VAL A 1 88 ? -30.401 -19.865 -20.691 1.00 95.38 88 VAL A C 1
ATOM 650 O O . VAL A 1 88 ? -29.743 -18.827 -20.764 1.00 95.38 88 VAL A O 1
ATOM 653 N N . LYS A 1 89 ? -30.078 -20.982 -21.350 1.00 96.12 89 LYS A N 1
ATOM 654 C CA . LYS A 1 89 ? -29.056 -21.048 -22.397 1.00 96.12 89 LYS A CA 1
ATOM 655 C C . LYS A 1 89 ? -29.623 -20.475 -23.696 1.00 96.12 89 LYS A C 1
ATOM 657 O O . LYS A 1 89 ? -30.663 -20.954 -24.144 1.00 96.12 89 LYS A O 1
ATOM 662 N N . ILE A 1 90 ? -28.935 -19.513 -24.303 1.00 96.06 90 ILE A N 1
ATOM 663 C CA . ILE A 1 90 ? -29.245 -19.007 -25.650 1.00 96.06 90 ILE A CA 1
ATOM 664 C C . ILE A 1 90 ? -28.079 -19.285 -26.589 1.00 96.06 90 ILE A C 1
ATOM 666 O O . ILE A 1 90 ? -26.927 -19.183 -26.171 1.00 96.06 90 ILE A O 1
ATOM 670 N N . ASP A 1 91 ? -28.376 -19.605 -27.845 1.00 94.06 91 ASP A N 1
ATOM 671 C CA . ASP A 1 91 ? -27.371 -19.802 -28.900 1.00 94.06 91 ASP A CA 1
ATOM 672 C C . ASP A 1 91 ? -27.453 -18.713 -29.994 1.00 94.06 91 ASP A C 1
ATOM 674 O O . ASP A 1 91 ? -26.670 -18.732 -30.939 1.00 94.06 91 ASP A O 1
ATOM 678 N N . ASP A 1 92 ? -28.371 -17.749 -29.844 1.00 95.56 92 ASP A N 1
ATOM 679 C CA . ASP A 1 92 ? -28.502 -16.551 -30.680 1.00 95.56 92 ASP A CA 1
ATOM 680 C C . ASP A 1 92 ? -28.483 -15.303 -29.784 1.00 95.56 92 ASP A C 1
ATOM 682 O O . ASP A 1 92 ? -29.306 -15.153 -28.874 1.00 95.56 92 ASP A O 1
ATOM 686 N N . ALA A 1 93 ? -27.544 -14.393 -30.044 1.00 95.88 93 ALA A N 1
ATOM 687 C CA . ALA A 1 93 ? -27.370 -13.159 -29.288 1.00 95.88 93 ALA A CA 1
ATOM 688 C C . ALA A 1 93 ? -28.638 -12.284 -29.254 1.00 95.88 93 ALA A C 1
ATOM 690 O O . ALA A 1 93 ? -28.849 -11.567 -28.277 1.00 95.88 93 ALA A O 1
ATOM 691 N N . GLN A 1 94 ?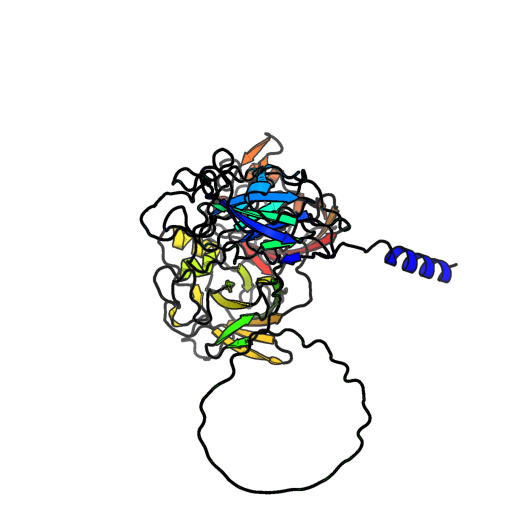 -29.525 -12.359 -30.257 1.00 94.75 94 GLN A N 1
ATOM 692 C CA . GLN A 1 94 ? -30.781 -11.592 -30.283 1.00 94.75 94 GLN A CA 1
ATOM 693 C C . GLN A 1 94 ? -31.735 -11.950 -29.132 1.00 94.75 94 GLN A C 1
ATOM 695 O O . GLN A 1 94 ? -32.631 -11.173 -28.784 1.00 94.75 94 GLN A O 1
ATOM 700 N N . GLU A 1 95 ? -31.566 -13.125 -28.526 1.00 95.56 95 GLU A N 1
ATOM 701 C CA . GLU A 1 95 ? -32.427 -13.602 -27.449 1.00 95.56 95 GLU A CA 1
ATOM 702 C C . GLU A 1 95 ? -32.077 -12.985 -26.087 1.00 95.56 95 GLU A C 1
ATOM 704 O O . GLU A 1 95 ? -32.936 -12.963 -25.203 1.00 95.56 95 GLU A O 1
ATOM 709 N N . ILE A 1 96 ? -30.873 -12.418 -25.911 1.00 96.06 96 ILE A N 1
ATOM 710 C CA . ILE A 1 96 ? -30.353 -12.001 -24.594 1.00 96.06 96 ILE A CA 1
ATOM 711 C C . ILE A 1 96 ? -31.241 -10.983 -23.876 1.00 96.06 96 ILE A C 1
ATOM 713 O O . ILE A 1 96 ? -31.367 -11.011 -22.653 1.00 96.06 96 ILE A O 1
ATOM 717 N N . ASN A 1 97 ? -31.916 -10.107 -24.620 1.00 91.19 97 ASN A N 1
ATOM 718 C CA . ASN A 1 97 ? -32.810 -9.096 -24.052 1.00 91.19 97 ASN A CA 1
ATOM 719 C C . ASN A 1 97 ? -34.188 -9.658 -23.655 1.00 91.19 97 ASN A C 1
ATOM 721 O O . ASN A 1 97 ? -34.934 -8.994 -22.942 1.00 91.19 97 ASN A O 1
ATOM 725 N N . ASN A 1 98 ? -34.520 -10.885 -24.070 1.00 93.44 98 ASN A N 1
ATOM 726 C CA . ASN A 1 98 ? -35.813 -11.526 -23.817 1.00 93.44 98 ASN A CA 1
ATOM 727 C C . ASN A 1 98 ? -35.759 -12.638 -22.757 1.00 93.44 98 ASN A C 1
ATOM 729 O O . ASN A 1 98 ? -36.813 -13.109 -22.323 1.00 93.44 98 ASN A O 1
ATOM 733 N N . ILE A 1 99 ? -34.565 -13.069 -22.339 1.00 95.00 99 ILE A N 1
ATOM 734 C CA . ILE A 1 99 ? -34.413 -14.083 -21.291 1.00 95.00 99 ILE A CA 1
ATOM 735 C C . ILE A 1 99 ? -34.488 -13.471 -19.883 1.00 95.00 99 ILE A C 1
ATOM 737 O O . ILE A 1 99 ? -34.073 -12.323 -19.685 1.00 95.00 99 ILE A O 1
ATOM 741 N N . PRO A 1 100 ? -35.007 -14.218 -18.889 1.00 93.31 100 PRO A N 1
ATOM 742 C CA . PRO A 1 100 ? -35.040 -13.761 -17.504 1.00 93.31 100 PRO A CA 1
ATOM 743 C C . PRO A 1 100 ? -33.624 -13.560 -16.955 1.00 93.31 100 PRO A C 1
ATOM 745 O O . PRO A 1 100 ? -32.726 -14.346 -17.251 1.00 93.31 100 PRO A O 1
ATOM 748 N N . ALA A 1 101 ? -33.445 -12.534 -16.125 1.00 92.62 101 ALA A N 1
ATOM 749 C CA . ALA A 1 101 ? -32.211 -12.282 -15.388 1.00 92.62 101 ALA A CA 1
ATOM 750 C C . ALA A 1 101 ? -32.389 -12.646 -13.907 1.00 92.62 101 ALA A C 1
ATOM 752 O O . ALA A 1 101 ? -33.459 -12.418 -13.335 1.00 92.62 101 ALA A O 1
ATOM 753 N N . LEU A 1 102 ? -31.340 -13.186 -13.288 1.00 93.38 102 LEU A N 1
ATOM 754 C CA . LEU A 1 102 ? -31.237 -13.264 -11.835 1.00 93.38 102 LEU A CA 1
ATOM 755 C C . LEU A 1 102 ? -31.017 -11.854 -11.275 1.00 93.38 102 LEU A C 1
ATOM 757 O O . LEU A 1 102 ? -30.172 -11.103 -11.760 1.00 93.38 102 LEU A O 1
ATOM 761 N N . ASP A 1 103 ? -31.762 -11.509 -10.228 1.00 94.31 103 ASP A N 1
ATOM 762 C CA . ASP A 1 103 ? -31.656 -10.217 -9.549 1.00 94.31 103 ASP A CA 1
ATOM 763 C C . ASP A 1 103 ? -30.517 -10.240 -8.514 1.00 94.31 103 ASP A C 1
ATOM 765 O O . ASP A 1 103 ? -30.756 -10.266 -7.308 1.00 94.31 103 ASP A O 1
ATOM 769 N N . VAL A 1 104 ? -29.272 -10.309 -8.995 1.00 94.25 104 VAL A N 1
ATOM 770 C CA . VAL A 1 104 ? -28.058 -10.471 -8.162 1.00 94.25 104 VAL A CA 1
ATOM 771 C C . VAL A 1 104 ? -27.071 -9.313 -8.279 1.00 94.25 104 VAL A C 1
ATOM 773 O O . VAL A 1 104 ? -26.301 -9.089 -7.351 1.00 94.25 104 VAL A O 1
ATOM 776 N N . PHE A 1 105 ? -27.122 -8.542 -9.365 1.00 94.31 105 PHE A N 1
ATOM 777 C CA . PHE A 1 105 ? -26.259 -7.377 -9.534 1.00 94.31 105 PHE A CA 1
ATOM 778 C C . PHE A 1 105 ? -26.782 -6.164 -8.758 1.00 94.31 105 PHE A C 1
ATOM 780 O O . PHE A 1 105 ? -27.995 -5.922 -8.666 1.00 94.31 105 PHE A O 1
ATOM 787 N N . ASP A 1 106 ? -25.837 -5.402 -8.220 1.00 89.06 106 ASP A N 1
ATOM 788 C CA . ASP A 1 106 ? -26.021 -4.049 -7.719 1.00 89.06 106 ASP A CA 1
ATOM 789 C C . ASP A 1 106 ? -25.011 -3.145 -8.433 1.00 89.06 106 ASP A C 1
ATOM 791 O O . ASP A 1 106 ? -23.806 -3.216 -8.199 1.00 89.06 106 ASP A O 1
ATOM 795 N N . PHE A 1 107 ? -25.516 -2.318 -9.346 1.00 88.69 107 PHE A N 1
ATOM 796 C CA . PHE A 1 107 ? -24.682 -1.441 -10.162 1.00 88.69 107 PHE A CA 1
ATOM 797 C C . PHE A 1 107 ? -24.264 -0.157 -9.435 1.00 88.69 107 PHE A C 1
ATOM 799 O O . PHE A 1 107 ? -23.658 0.717 -10.046 1.00 88.69 107 PHE A O 1
ATOM 806 N N . SER A 1 108 ? -24.611 0.012 -8.156 1.00 85.38 108 SER A N 1
ATOM 807 C CA . SER A 1 108 ? -24.201 1.179 -7.374 1.00 85.38 108 SER A CA 1
ATOM 808 C C . SER A 1 108 ? -22.671 1.306 -7.281 1.00 85.38 108 SER A C 1
ATOM 810 O O . SER A 1 108 ? -21.963 0.298 -7.355 1.00 85.38 108 SER A O 1
ATOM 812 N N . PRO A 1 109 ? -22.131 2.527 -7.101 1.00 78.19 109 PRO A N 1
ATOM 813 C CA . PRO A 1 109 ? -20.692 2.733 -6.923 1.00 78.19 109 PRO A CA 1
ATOM 814 C C . PRO A 1 109 ? -20.081 1.934 -5.763 1.00 78.19 109 PRO A C 1
ATOM 816 O O . PRO A 1 109 ? -18.887 1.661 -5.779 1.00 78.19 109 PRO A O 1
ATOM 819 N N . GLU A 1 110 ? -20.881 1.569 -4.760 1.00 79.69 110 GLU A N 1
ATOM 820 C CA . GLU A 1 110 ? -20.455 0.765 -3.615 1.00 79.69 110 GLU A CA 1
ATOM 821 C C . GLU A 1 110 ? -20.263 -0.717 -3.963 1.00 79.69 110 GLU A C 1
ATOM 823 O O . GLU A 1 110 ? -19.468 -1.392 -3.319 1.00 79.69 110 GLU A O 1
ATOM 828 N N . LYS A 1 111 ? -20.997 -1.240 -4.952 1.00 87.75 111 LYS A N 1
ATOM 829 C CA . LYS A 1 111 ? -20.972 -2.662 -5.338 1.00 87.75 111 LYS A CA 1
ATOM 830 C C . LYS A 1 111 ? -20.411 -2.912 -6.733 1.00 87.75 111 LYS A C 1
ATOM 832 O O . LYS A 1 111 ? -20.222 -4.062 -7.118 1.00 87.75 111 LYS A O 1
ATOM 837 N N . THR A 1 112 ? -20.091 -1.846 -7.464 1.00 90.56 112 THR A N 1
ATOM 838 C CA . THR A 1 112 ? -19.415 -1.898 -8.759 1.00 90.56 112 THR A CA 1
ATOM 839 C C . THR A 1 112 ? -18.104 -1.120 -8.709 1.00 90.56 112 THR A C 1
ATOM 841 O O . THR A 1 112 ? -18.081 0.111 -8.769 1.00 90.56 112 THR A O 1
ATOM 844 N N . ILE A 1 113 ? -16.996 -1.851 -8.605 1.00 87.75 113 ILE A N 1
ATOM 845 C CA . ILE A 1 113 ? -15.649 -1.300 -8.455 1.00 87.75 113 ILE A CA 1
ATOM 846 C C . ILE A 1 113 ? -15.016 -1.184 -9.836 1.00 87.75 113 ILE A C 1
ATOM 848 O O . ILE A 1 113 ? -14.626 -2.182 -10.434 1.00 87.75 113 ILE A O 1
ATOM 852 N N . PHE A 1 114 ? -14.892 0.037 -10.343 1.00 92.75 114 PHE A N 1
ATOM 853 C CA . PHE A 1 114 ? -14.203 0.306 -11.602 1.00 92.75 114 PHE A CA 1
ATOM 854 C C . PHE A 1 114 ? -12.801 0.858 -11.339 1.00 92.75 114 PHE A C 1
ATOM 856 O O . PHE A 1 114 ? -12.642 1.844 -10.621 1.00 92.75 114 PHE A O 1
ATOM 863 N N . THR A 1 115 ? -11.789 0.230 -11.932 1.00 91.00 115 THR A N 1
ATOM 864 C CA . THR A 1 115 ? -10.416 0.737 -11.991 1.00 91.00 115 THR A CA 1
ATOM 865 C C . THR A 1 115 ? -10.076 0.998 -13.459 1.00 91.00 115 THR A C 1
ATOM 867 O O . THR A 1 115 ? -9.906 0.035 -14.211 1.00 91.00 115 THR A O 1
ATOM 870 N N . PRO A 1 116 ? -10.003 2.268 -13.894 1.00 92.81 116 PRO A N 1
ATOM 871 C CA . PRO A 1 116 ? -9.735 2.592 -15.287 1.00 92.81 116 PRO A CA 1
ATOM 872 C C . PRO A 1 116 ? -8.324 2.159 -15.688 1.00 92.81 116 PRO A C 1
ATOM 874 O O . PRO A 1 116 ? -7.359 2.395 -14.960 1.00 92.81 116 PRO A O 1
ATOM 877 N N . GLY A 1 117 ? -8.218 1.559 -16.867 1.00 87.62 117 GLY A N 1
ATOM 878 C CA . GLY A 1 117 ? -6.959 1.263 -17.530 1.00 87.62 117 GLY A CA 1
ATOM 879 C C . GLY A 1 117 ? -6.430 2.451 -18.325 1.00 87.62 117 GLY A C 1
ATOM 880 O O . GLY A 1 117 ? -6.918 3.583 -18.240 1.00 87.62 117 GLY A O 1
ATOM 881 N N . THR A 1 118 ? -5.424 2.185 -19.147 1.00 92.00 118 THR A N 1
ATOM 882 C CA . THR A 1 118 ? -4.770 3.218 -19.951 1.00 92.00 118 THR A CA 1
ATOM 883 C C . THR A 1 118 ? -5.550 3.499 -21.235 1.00 92.00 118 THR A C 1
ATOM 885 O O . THR A 1 118 ? -5.903 2.592 -21.987 1.00 92.00 118 THR A O 1
ATOM 888 N N . GLN A 1 119 ? -5.778 4.780 -21.534 1.00 93.31 119 GLN A N 1
ATOM 889 C CA . GLN A 1 119 ? -6.230 5.198 -22.861 1.00 93.31 119 GLN A CA 1
ATOM 890 C C . GLN A 1 119 ? -5.062 5.174 -23.848 1.00 93.31 119 GLN A C 1
ATOM 892 O O . GLN A 1 119 ? -4.056 5.862 -23.654 1.00 93.31 119 GLN A O 1
ATOM 897 N N . ARG A 1 120 ? -5.210 4.459 -24.965 1.00 90.50 120 ARG A N 1
ATOM 898 C CA . ARG A 1 120 ? -4.238 4.504 -26.058 1.00 90.50 120 ARG A CA 1
ATOM 899 C C . ARG A 1 120 ? -4.266 5.868 -26.754 1.00 90.50 120 ARG A C 1
ATOM 901 O O . ARG A 1 120 ? -5.342 6.429 -26.974 1.00 90.50 120 ARG A O 1
ATOM 908 N N . PRO A 1 121 ? -3.118 6.402 -27.198 1.00 87.88 121 PRO A N 1
ATOM 909 C CA . PRO A 1 121 ? -3.089 7.602 -28.030 1.00 87.88 121 PRO A CA 1
ATOM 910 C C . PRO A 1 121 ? -3.853 7.400 -29.350 1.00 87.88 121 PRO A C 1
ATOM 912 O O . PRO A 1 121 ? -3.677 6.384 -30.018 1.00 87.88 121 PRO A O 1
ATOM 915 N N . GLY A 1 122 ? -4.663 8.379 -29.764 1.00 85.31 122 GLY A N 1
ATOM 916 C CA . GLY A 1 122 ? -5.377 8.341 -31.048 1.00 85.31 122 GLY A CA 1
ATOM 917 C C . GLY A 1 122 ? -6.598 9.256 -31.135 1.00 85.31 122 GLY A C 1
ATOM 918 O O . GLY A 1 122 ? -6.721 10.201 -30.361 1.00 85.31 122 GLY A O 1
ATOM 919 N N . ASP A 1 123 ? -7.487 8.991 -32.094 1.00 77.06 123 ASP A N 1
ATOM 920 C CA . ASP A 1 123 ? -8.460 9.968 -32.616 1.00 77.06 123 ASP A CA 1
ATOM 921 C C . ASP A 1 123 ? -9.601 10.359 -31.652 1.00 77.06 123 ASP A C 1
ATOM 923 O O . ASP A 1 123 ? -10.280 11.362 -31.886 1.00 77.06 123 ASP A O 1
ATOM 927 N N . PHE A 1 124 ? -9.793 9.627 -30.549 1.00 84.44 124 PHE A N 1
ATOM 928 C CA . PHE A 1 124 ? -10.862 9.863 -29.569 1.00 84.44 124 PHE A CA 1
ATOM 929 C C . PHE A 1 124 ? -10.332 10.247 -28.181 1.00 84.44 124 PHE A C 1
ATOM 931 O O . PHE A 1 124 ? -10.748 9.666 -27.184 1.00 84.44 124 PHE A O 1
ATOM 938 N N . GLN A 1 125 ? -9.394 11.195 -28.100 1.00 86.88 125 GLN A N 1
ATOM 939 C CA . GLN A 1 125 ? -8.891 11.674 -26.804 1.00 86.88 125 GLN A CA 1
ATOM 940 C C . GLN A 1 125 ? -9.996 12.338 -25.976 1.00 86.88 125 GLN A C 1
ATOM 942 O O . GLN A 1 125 ? -10.657 13.266 -26.447 1.00 86.88 125 GLN A O 1
ATOM 947 N N . ASP A 1 126 ? -10.129 11.897 -24.731 1.00 88.06 126 ASP A N 1
ATOM 948 C CA . ASP A 1 126 ? -10.987 12.489 -23.710 1.00 88.06 126 ASP A CA 1
ATOM 949 C C . ASP A 1 126 ? -10.300 12.332 -22.345 1.00 88.06 126 ASP A C 1
ATOM 951 O O . ASP A 1 126 ? -9.422 11.486 -22.174 1.00 88.06 126 ASP A O 1
ATOM 955 N N . GLU A 1 127 ? -10.669 13.161 -21.373 1.00 87.44 127 GLU A N 1
ATOM 956 C CA . GLU A 1 127 ? -10.128 13.051 -20.015 1.00 87.44 127 GLU A CA 1
ATOM 957 C C . GLU A 1 127 ? -10.588 11.753 -19.324 1.00 87.44 127 GLU A C 1
ATOM 959 O O . GLU A 1 127 ? -9.898 11.247 -18.443 1.00 87.44 127 GLU A O 1
ATOM 964 N N . ASN A 1 128 ? -11.719 11.188 -19.760 1.00 92.81 128 ASN A N 1
ATOM 965 C CA . ASN A 1 128 ? -12.300 9.960 -19.230 1.00 92.81 128 ASN A CA 1
ATOM 966 C C . ASN A 1 128 ? -12.355 8.856 -20.297 1.00 92.81 128 ASN A C 1
ATOM 968 O O . ASN A 1 128 ? -12.600 9.123 -21.474 1.00 92.81 128 ASN A O 1
ATOM 972 N N . LEU A 1 129 ? -12.227 7.597 -19.868 1.00 94.44 129 LEU A N 1
ATOM 973 C CA . LEU A 1 129 ? -12.672 6.459 -20.678 1.00 94.44 129 LEU A CA 1
ATOM 974 C C . LEU A 1 129 ? -14.185 6.547 -20.908 1.00 94.44 129 LEU A C 1
ATOM 976 O O . LEU A 1 129 ? -14.924 7.114 -20.093 1.00 94.44 129 LEU A O 1
ATOM 980 N N . GLN A 1 130 ? -14.663 5.978 -22.009 1.00 94.81 130 GLN A N 1
ATOM 981 C CA . GLN A 1 130 ? -16.076 5.961 -22.349 1.00 94.81 130 GLN A CA 1
ATOM 982 C C . GLN A 1 130 ? -16.881 5.317 -21.220 1.00 94.81 130 GLN A C 1
ATOM 984 O O . GLN A 1 130 ? -16.493 4.289 -20.685 1.00 94.81 130 GLN A O 1
ATOM 989 N N . GLY A 1 131 ? -17.983 5.955 -20.825 1.00 93.31 131 GLY A N 1
ATOM 990 C CA . GLY A 1 131 ? -18.818 5.471 -19.724 1.00 93.31 131 GLY A CA 1
ATOM 991 C C . GLY A 1 131 ? -18.252 5.717 -18.329 1.00 93.31 131 GLY A C 1
ATOM 992 O O . GLY A 1 131 ? -18.910 5.358 -17.355 1.00 93.31 131 GLY A O 1
ATOM 993 N N . SER A 1 132 ? -17.094 6.373 -18.211 1.00 93.69 132 SER A N 1
ATOM 994 C CA . SER A 1 132 ? -16.533 6.807 -16.932 1.00 93.69 132 SER A CA 1
ATOM 995 C C . SER A 1 132 ? -16.629 8.324 -16.740 1.00 93.69 132 SER A C 1
ATOM 997 O O . SER A 1 132 ? -16.778 9.091 -17.694 1.00 93.69 132 SER A O 1
ATOM 999 N N . LEU A 1 133 ? -16.585 8.764 -15.485 1.00 90.75 133 LEU A N 1
ATOM 1000 C CA . LEU A 1 133 ? -16.487 10.169 -15.101 1.00 90.75 133 LEU A CA 1
ATOM 1001 C C . LEU A 1 133 ? -15.602 10.289 -13.860 1.00 90.75 133 LEU A C 1
ATOM 1003 O O . LEU A 1 133 ? -15.906 9.698 -12.824 1.00 90.75 133 LEU A O 1
ATOM 1007 N N . ASN A 1 134 ? -14.522 11.068 -13.955 1.00 84.81 134 ASN A N 1
ATOM 1008 C CA . ASN A 1 134 ? -13.510 11.220 -12.905 1.00 84.81 134 ASN A CA 1
ATOM 1009 C C . ASN A 1 134 ? -12.951 9.866 -12.434 1.00 84.81 134 ASN A C 1
ATOM 1011 O O . ASN A 1 134 ? -12.833 9.616 -11.235 1.00 84.81 134 ASN A O 1
ATOM 1015 N N . GLY A 1 135 ? -12.680 8.969 -13.388 1.00 78.69 135 GLY A N 1
ATOM 1016 C CA . GLY A 1 135 ? -12.136 7.636 -13.117 1.00 78.69 135 GLY A CA 1
ATOM 1017 C C . GLY A 1 135 ? -13.103 6.654 -12.444 1.00 78.69 135 GLY A C 1
ATOM 1018 O O . GLY A 1 135 ? -12.673 5.589 -12.022 1.00 78.69 135 GLY A O 1
ATOM 1019 N N . LYS A 1 136 ? -14.397 6.980 -12.339 1.00 86.12 136 LYS A N 1
ATOM 1020 C CA . LYS A 1 136 ? -15.437 6.094 -11.788 1.00 86.12 136 LYS A CA 1
ATOM 1021 C C . LYS A 1 136 ? -16.453 5.712 -12.857 1.00 86.12 136 LYS A C 1
ATOM 1023 O O . LYS A 1 136 ? -16.637 6.461 -13.816 1.00 86.12 136 LYS A O 1
ATOM 1028 N N . LEU A 1 137 ? -17.145 4.587 -12.673 1.00 90.56 137 LEU A N 1
ATOM 1029 C CA . LEU A 1 137 ? -18.275 4.212 -13.524 1.00 90.56 137 LEU A CA 1
ATOM 1030 C C . LEU A 1 137 ? -19.342 5.319 -13.497 1.00 90.56 137 LEU A C 1
ATOM 1032 O O . LEU A 1 137 ? -19.746 5.792 -12.433 1.00 90.56 137 LEU A O 1
ATOM 1036 N N . ASN A 1 138 ? -19.803 5.740 -14.672 1.00 91.31 138 ASN A N 1
ATOM 1037 C CA . ASN A 1 138 ? -20.878 6.710 -14.809 1.00 91.31 138 ASN A CA 1
ATOM 1038 C C . ASN A 1 138 ? -22.187 6.001 -15.174 1.00 91.31 138 ASN A C 1
ATOM 1040 O O . ASN A 1 138 ? -22.546 5.908 -16.347 1.00 91.31 138 ASN A O 1
ATOM 1044 N N . ASN A 1 139 ? -22.947 5.585 -14.161 1.00 84.94 139 ASN A N 1
ATOM 1045 C CA . ASN A 1 139 ? -24.227 4.877 -14.327 1.00 84.94 139 ASN A CA 1
ATOM 1046 C C . ASN A 1 139 ? -25.312 5.690 -15.048 1.00 84.94 139 ASN A C 1
ATOM 1048 O O . ASN A 1 139 ? -26.331 5.142 -15.454 1.00 84.94 139 ASN A O 1
ATOM 1052 N N . THR A 1 140 ? -25.140 7.011 -15.188 1.00 85.50 140 THR A N 1
ATOM 1053 C CA . THR A 1 140 ? -26.064 7.821 -16.002 1.00 85.50 140 THR A CA 1
ATOM 1054 C C . THR A 1 140 ? -25.826 7.648 -17.501 1.00 85.50 140 THR A C 1
ATOM 1056 O O . THR A 1 140 ? -26.633 8.116 -18.304 1.00 85.50 140 THR A O 1
ATOM 1059 N N . PHE A 1 141 ? -24.720 6.996 -17.863 1.00 89.25 141 PHE A N 1
ATOM 1060 C CA . PHE A 1 141 ? -24.279 6.774 -19.227 1.00 89.25 141 PHE A CA 1
ATOM 1061 C C . PHE A 1 141 ? -24.097 5.281 -19.543 1.00 89.25 141 PHE A C 1
ATOM 1063 O O . PHE A 1 141 ? -24.692 4.802 -20.501 1.00 89.25 141 PHE A O 1
ATOM 1070 N N . ALA A 1 142 ? -23.288 4.559 -18.761 1.00 91.31 142 ALA A N 1
ATOM 1071 C CA . ALA A 1 142 ? -23.054 3.127 -18.940 1.00 91.31 142 ALA A CA 1
ATOM 1072 C C . ALA A 1 142 ? -24.177 2.330 -18.260 1.00 91.31 142 ALA A C 1
ATOM 1074 O O . ALA A 1 142 ? -24.278 2.317 -17.031 1.00 91.31 142 ALA A O 1
ATOM 1075 N N . THR A 1 143 ? -25.038 1.691 -19.054 1.00 90.44 143 THR A N 1
ATOM 1076 C CA . THR A 1 143 ? -26.246 0.994 -18.582 1.00 90.44 143 THR A CA 1
ATOM 1077 C C . THR A 1 143 ? -26.057 -0.519 -18.588 1.00 90.44 143 THR A C 1
ATOM 1079 O O . THR A 1 143 ? -26.724 -1.236 -19.326 1.00 90.44 143 THR A O 1
ATOM 1082 N N . LEU A 1 144 ? -25.188 -1.011 -17.699 1.00 93.00 144 LEU A N 1
ATOM 1083 C CA . LEU A 1 144 ? -24.708 -2.407 -17.678 1.00 93.00 144 LEU A CA 1
ATOM 1084 C C . LEU A 1 144 ? -25.789 -3.478 -17.418 1.00 93.00 144 LEU A C 1
ATOM 1086 O O . LEU A 1 144 ? -25.546 -4.674 -17.571 1.00 93.00 144 LEU A O 1
ATOM 1090 N N . GLU A 1 145 ? -26.995 -3.065 -17.036 1.00 89.81 145 GLU A N 1
ATOM 1091 C CA . GLU A 1 145 ? -28.181 -3.920 -16.910 1.00 89.81 145 GLU A CA 1
ATOM 1092 C C . GLU A 1 145 ? -28.818 -4.302 -18.260 1.00 89.81 145 GLU A C 1
ATOM 1094 O O . GLU A 1 145 ? -29.656 -5.210 -18.321 1.00 89.81 145 GLU A O 1
ATOM 1099 N N . SER A 1 146 ? -28.434 -3.618 -19.342 1.00 89.06 146 SER A N 1
ATOM 1100 C CA . SER A 1 146 ? -28.988 -3.773 -20.687 1.00 89.06 146 SER A CA 1
ATOM 1101 C C . SER A 1 146 ? -27.893 -4.080 -21.709 1.00 89.06 146 SER A C 1
ATOM 1103 O O . SER A 1 146 ? -26.748 -3.703 -21.538 1.00 89.06 146 SER A O 1
ATOM 1105 N N . PHE A 1 147 ? -28.253 -4.801 -22.773 1.00 94.25 147 PHE A N 1
ATOM 1106 C CA . PHE A 1 147 ? -27.374 -5.054 -23.918 1.00 94.25 147 PHE A CA 1
ATOM 1107 C C . PHE A 1 147 ? -27.874 -4.164 -25.059 1.00 94.25 147 PHE A C 1
ATOM 1109 O O . PHE A 1 147 ? -28.683 -4.612 -25.891 1.00 94.25 147 PHE A O 1
ATOM 1116 N N . ASP A 1 148 ? -27.536 -2.876 -24.987 1.00 90.38 148 ASP A N 1
ATOM 1117 C CA . ASP A 1 148 ? -28.178 -1.802 -25.743 1.00 90.38 148 ASP A CA 1
ATOM 1118 C C . ASP A 1 148 ? -27.232 -0.816 -26.445 1.00 90.38 148 ASP A C 1
ATOM 1120 O O . ASP A 1 148 ? -27.710 0.172 -27.015 1.00 90.38 148 ASP A O 1
ATOM 1124 N N . SER A 1 149 ? -25.937 -1.123 -26.528 1.00 89.62 149 SER A N 1
ATOM 1125 C CA . SER A 1 149 ? -25.000 -0.360 -27.349 1.00 89.62 149 SER A CA 1
ATOM 1126 C C . SER A 1 149 ? -25.446 -0.311 -28.809 1.00 89.62 149 SER A C 1
ATOM 1128 O O . SER A 1 149 ? -25.742 -1.322 -29.450 1.00 89.62 149 SER A O 1
ATOM 1130 N N . ASP A 1 150 ? -25.447 0.902 -29.363 1.00 86.88 150 ASP A N 1
ATOM 1131 C CA . ASP A 1 150 ? -25.781 1.181 -30.760 1.00 86.88 150 ASP A CA 1
ATOM 1132 C C . ASP A 1 150 ? -24.554 1.247 -31.690 1.00 86.88 150 ASP A C 1
ATOM 1134 O O . ASP A 1 150 ? -24.695 1.596 -32.871 1.00 86.88 150 ASP A O 1
ATOM 1138 N N . GLY A 1 151 ? -23.361 0.946 -31.152 1.00 80.81 151 GLY A N 1
ATOM 1139 C CA . GLY A 1 151 ? -22.076 0.965 -31.857 1.00 80.81 151 GLY A CA 1
ATOM 1140 C C . GLY A 1 151 ? -21.604 2.362 -32.273 1.00 80.81 151 GLY A C 1
ATOM 1141 O O . GLY A 1 151 ? -20.679 2.493 -33.076 1.00 80.81 151 GLY A O 1
ATOM 1142 N N . SER A 1 152 ? -22.251 3.422 -31.780 1.00 83.19 152 SER A N 1
ATOM 1143 C CA . SER A 1 152 ? -21.852 4.805 -32.033 1.00 83.19 152 SER A CA 1
ATOM 1144 C C . SER A 1 152 ? -20.849 5.311 -30.993 1.00 83.19 152 SER A C 1
ATOM 1146 O O . SER A 1 152 ? -20.670 4.728 -29.926 1.00 83.19 152 SER A O 1
ATOM 1148 N N . THR A 1 153 ? -20.257 6.483 -31.241 1.00 74.62 153 THR A N 1
ATOM 1149 C CA . THR A 1 153 ? -19.386 7.172 -30.268 1.00 74.62 153 THR A CA 1
ATOM 1150 C C . THR A 1 153 ? -20.123 7.692 -29.024 1.00 74.62 153 THR A C 1
ATOM 1152 O O . THR A 1 153 ? -19.507 8.328 -28.167 1.00 74.62 153 THR A O 1
ATOM 1155 N N . SER A 1 154 ? -21.445 7.518 -28.977 1.00 76.69 154 SER A N 1
ATOM 1156 C CA . SER A 1 154 ? -22.334 7.848 -27.859 1.00 76.69 154 SER A CA 1
ATOM 1157 C C . SER A 1 154 ? -23.023 6.613 -27.271 1.00 76.69 154 SER A C 1
ATOM 1159 O O . SER A 1 154 ? -23.976 6.772 -26.515 1.00 76.69 154 SER A O 1
ATOM 1161 N N . SER A 1 155 ? -22.579 5.409 -27.638 1.00 78.12 155 SER A N 1
ATOM 1162 C CA . SER A 1 155 ? -23.137 4.151 -27.135 1.00 78.12 155 SER A CA 1
ATOM 1163 C C . SER A 1 155 ? -22.928 3.988 -25.628 1.00 78.12 155 SER A C 1
ATOM 1165 O O . SER A 1 155 ? -21.925 4.448 -25.092 1.00 78.12 155 SER A O 1
ATOM 1167 N N . SER A 1 156 ? -23.875 3.325 -24.967 1.00 86.12 156 SER A N 1
ATOM 1168 C CA . SER A 1 156 ? -24.059 3.197 -23.514 1.00 86.12 156 SER A CA 1
ATOM 1169 C C . SER A 1 156 ? -23.208 2.105 -22.846 1.00 86.12 156 SER A C 1
ATOM 1171 O O . SER A 1 156 ? -23.710 1.319 -22.053 1.00 86.12 156 SER A O 1
ATOM 1173 N N . HIS A 1 157 ? -21.902 2.083 -23.107 1.00 92.62 157 HIS A N 1
ATOM 1174 C CA . HIS A 1 157 ? -20.970 1.104 -22.527 1.00 92.62 157 HIS A CA 1
ATOM 1175 C C . HIS A 1 157 ? -19.923 1.760 -21.615 1.00 92.62 157 HIS A C 1
ATOM 1177 O O . HIS A 1 157 ? -19.743 2.986 -21.635 1.00 92.62 157 HIS A O 1
ATOM 1183 N N . ILE A 1 158 ? -19.224 0.932 -20.832 1.00 94.56 158 ILE A N 1
ATOM 1184 C CA . ILE A 1 158 ? -17.980 1.288 -20.137 1.00 94.56 158 ILE A CA 1
ATOM 1185 C C . ILE A 1 158 ? -16.796 0.708 -20.906 1.00 94.56 158 ILE A C 1
ATOM 1187 O O . ILE A 1 158 ? -16.755 -0.485 -21.182 1.00 94.56 158 ILE A O 1
ATOM 1191 N N . SER A 1 159 ? -15.829 1.552 -21.244 1.00 94.19 159 SER A N 1
ATOM 1192 C CA . SER A 1 159 ? -14.558 1.110 -21.814 1.00 94.19 159 SER A CA 1
ATOM 1193 C C . SER A 1 159 ? -13.562 0.902 -20.680 1.00 94.19 159 SER A C 1
ATOM 1195 O O . SER A 1 159 ? -13.406 1.784 -19.827 1.00 94.19 159 SER A O 1
ATOM 1197 N N . LEU A 1 160 ? -12.932 -0.273 -20.618 1.00 92.81 160 LEU A N 1
ATOM 1198 C CA . LEU A 1 160 ? -12.063 -0.614 -19.492 1.00 92.81 160 LEU A CA 1
ATOM 1199 C C . LEU A 1 160 ? -10.715 0.108 -19.542 1.00 92.81 160 LEU A C 1
ATOM 1201 O O . LEU A 1 160 ? -10.150 0.382 -18.488 1.00 92.81 160 LEU A O 1
ATOM 1205 N N . GLY A 1 161 ? -10.222 0.493 -20.718 1.00 92.06 161 GLY A N 1
ATOM 1206 C CA . GLY A 1 161 ? -8.829 0.899 -20.901 1.00 92.06 161 GLY A CA 1
ATOM 1207 C C . GLY A 1 161 ? -7.892 -0.308 -20.905 1.00 92.06 161 GLY A C 1
ATOM 1208 O O . GLY A 1 161 ? -8.216 -1.354 -20.343 1.00 92.06 161 GLY A O 1
ATOM 1209 N N . ASP A 1 162 ? -6.702 -0.148 -21.487 1.00 87.31 162 ASP A N 1
ATOM 1210 C CA . ASP A 1 162 ? -5.688 -1.206 -21.462 1.00 87.31 162 ASP A CA 1
ATOM 1211 C C . ASP A 1 162 ? -5.296 -1.511 -20.007 1.00 87.31 162 ASP A C 1
ATOM 1213 O O . ASP A 1 162 ? -4.856 -0.616 -19.273 1.00 87.31 162 ASP A O 1
ATOM 1217 N N . GLY A 1 163 ? -5.515 -2.758 -19.584 1.00 79.94 163 GLY A N 1
ATOM 1218 C CA . GLY A 1 163 ? -5.241 -3.235 -18.225 1.00 79.94 163 GLY A CA 1
ATOM 1219 C C . GLY A 1 163 ? -6.199 -2.724 -17.148 1.00 79.94 163 GLY A C 1
ATOM 1220 O O . GLY A 1 163 ? -5.930 -2.894 -15.957 1.00 79.94 163 GLY A O 1
ATOM 1221 N N . GLY A 1 164 ? -7.307 -2.093 -17.538 1.00 88.00 164 GLY A N 1
ATOM 1222 C CA . GLY A 1 164 ? -8.363 -1.719 -16.605 1.00 88.00 164 GLY A CA 1
ATOM 1223 C C . GLY A 1 164 ? -9.215 -2.905 -16.178 1.00 88.00 164 GLY A C 1
ATOM 1224 O O . GLY A 1 164 ? -9.140 -3.995 -16.741 1.00 88.00 164 GLY A O 1
ATOM 1225 N N . LYS A 1 165 ? -10.052 -2.696 -15.165 1.00 91.56 165 LYS A N 1
ATOM 1226 C CA . LYS A 1 165 ? -10.940 -3.735 -14.637 1.00 91.56 165 LYS A CA 1
ATOM 1227 C C . LYS A 1 165 ? -12.224 -3.163 -14.064 1.00 91.56 165 LYS A C 1
ATOM 1229 O O . LYS A 1 165 ? -12.263 -2.033 -13.575 1.00 91.56 165 LYS A O 1
ATOM 1234 N N . ILE A 1 166 ? -13.268 -3.977 -14.084 1.00 93.69 166 ILE A N 1
ATOM 1235 C CA . ILE A 1 166 ? -14.530 -3.720 -13.407 1.00 93.69 166 ILE A CA 1
ATOM 1236 C C . ILE A 1 166 ? -14.944 -4.952 -12.607 1.00 93.69 166 ILE A C 1
ATOM 1238 O O . ILE A 1 166 ? -14.899 -6.078 -13.095 1.00 93.69 166 ILE A O 1
ATOM 1242 N N . GLY A 1 167 ? -15.322 -4.737 -11.357 1.00 94.50 167 GLY A N 1
ATOM 1243 C CA . GLY A 1 167 ? -15.740 -5.775 -10.434 1.00 94.50 167 GLY A CA 1
ATOM 1244 C C . GLY A 1 167 ? -17.153 -5.542 -9.923 1.00 94.50 167 GLY A C 1
ATOM 1245 O O . GLY A 1 167 ? -17.548 -4.399 -9.711 1.00 94.50 167 GLY A O 1
ATOM 1246 N N . PHE A 1 168 ? -17.894 -6.623 -9.705 1.00 95.31 168 PHE A N 1
ATOM 1247 C CA . PHE A 1 168 ? -19.259 -6.629 -9.200 1.00 95.31 168 PHE A CA 1
ATOM 1248 C C . PHE A 1 168 ? -19.343 -7.486 -7.944 1.00 95.31 168 PHE A C 1
ATOM 1250 O O . PHE A 1 168 ? -19.145 -8.700 -7.994 1.00 95.31 168 PHE A O 1
ATOM 1257 N N . ASP A 1 169 ? -19.703 -6.859 -6.833 1.00 92.44 169 ASP A N 1
ATOM 1258 C CA . ASP A 1 169 ? -20.198 -7.566 -5.665 1.00 92.44 169 ASP A CA 1
ATOM 1259 C C . ASP A 1 169 ? -21.678 -7.877 -5.839 1.00 92.44 169 ASP A C 1
ATOM 1261 O O . ASP A 1 169 ? -22.505 -6.993 -6.084 1.00 92.44 169 ASP A O 1
ATOM 1265 N N . LEU A 1 170 ? -22.032 -9.148 -5.683 1.00 93.12 170 LEU A N 1
ATOM 1266 C CA . LEU A 1 170 ? -23.413 -9.574 -5.801 1.00 93.12 170 LEU A CA 1
ATOM 1267 C C . LEU A 1 170 ? -24.167 -9.226 -4.517 1.00 93.12 170 LEU A C 1
ATOM 1269 O O . LEU A 1 170 ? -23.729 -9.518 -3.405 1.00 93.12 170 LEU A O 1
ATOM 1273 N N . LYS A 1 171 ? -25.369 -8.658 -4.651 1.00 91.88 171 LYS A N 1
ATOM 1274 C CA . LYS A 1 171 ? -26.244 -8.387 -3.493 1.00 91.88 171 LYS A CA 1
ATOM 1275 C C . LYS A 1 171 ? -26.799 -9.662 -2.853 1.00 91.88 171 LYS A C 1
ATOM 1277 O O . LYS A 1 171 ? -27.414 -9.609 -1.789 1.00 91.88 171 LYS A O 1
ATOM 1282 N N . LYS A 1 172 ? -26.629 -10.801 -3.530 1.00 90.25 172 LYS A N 1
ATOM 1283 C CA . LYS A 1 172 ? -26.942 -12.133 -3.030 1.00 90.25 172 LYS A CA 1
ATOM 1284 C C . LYS A 1 172 ? -25.973 -13.149 -3.637 1.00 90.25 172 LYS A C 1
ATOM 1286 O O . LYS A 1 172 ? -25.837 -13.182 -4.859 1.00 90.25 172 LYS A O 1
ATOM 1291 N N . ALA A 1 173 ? -25.410 -14.002 -2.782 1.00 87.94 173 ALA A N 1
ATOM 1292 C CA . ALA A 1 173 ? -24.649 -15.176 -3.187 1.00 87.94 173 ALA A CA 1
ATOM 1293 C C . ALA A 1 173 ? -25.439 -16.038 -4.185 1.00 87.94 173 ALA A C 1
ATOM 1295 O O . ALA A 1 173 ? -26.648 -16.265 -4.019 1.00 87.94 173 ALA A O 1
ATOM 1296 N N . ILE A 1 174 ? -24.755 -16.529 -5.212 1.00 90.62 174 ILE A N 1
ATOM 1297 C CA . ILE A 1 174 ? -25.297 -17.524 -6.133 1.00 90.62 174 ILE A CA 1
ATOM 1298 C C . ILE A 1 174 ? -24.923 -18.897 -5.596 1.00 90.62 174 ILE A C 1
ATOM 1300 O O . ILE A 1 174 ? -23.775 -19.322 -5.707 1.00 90.62 174 ILE A O 1
ATOM 1304 N N . GLU A 1 175 ? -25.917 -19.569 -5.024 1.00 87.56 175 GLU A N 1
ATOM 1305 C CA . GLU A 1 175 ? -25.782 -20.930 -4.515 1.00 87.56 175 GLU A CA 1
ATOM 1306 C C . GLU A 1 175 ? -25.556 -21.926 -5.660 1.00 87.56 175 GLU A C 1
ATOM 1308 O O . GLU A 1 175 ? -26.220 -21.865 -6.704 1.00 87.56 175 GLU A O 1
ATOM 1313 N N . GLN A 1 176 ? -24.649 -22.879 -5.454 1.00 81.88 176 GLN A N 1
ATOM 1314 C CA . GLN A 1 176 ? -24.416 -23.957 -6.417 1.00 81.88 176 GLN A CA 1
ATOM 1315 C C . GLN A 1 176 ? -25.609 -24.930 -6.471 1.00 81.88 176 GLN A C 1
ATOM 1317 O O . GLN A 1 176 ? -26.190 -25.295 -5.448 1.00 81.88 176 GLN A O 1
ATOM 1322 N N . GLY A 1 177 ? -25.958 -25.418 -7.669 1.00 72.19 177 GLY A N 1
ATOM 1323 C CA . GLY A 1 177 ? -26.937 -26.507 -7.832 1.00 72.19 177 GLY A CA 1
ATOM 1324 C C . GLY A 1 177 ? -27.940 -26.352 -8.977 1.00 72.19 177 GLY A C 1
ATOM 1325 O O . GLY A 1 177 ? -28.560 -27.342 -9.369 1.00 72.19 177 GLY A O 1
ATOM 1326 N N . GLU A 1 178 ? -28.074 -25.156 -9.551 1.00 77.69 178 GLU A N 1
ATOM 1327 C CA . GLU A 1 178 ? -28.796 -24.927 -10.808 1.00 77.69 178 GLU A CA 1
ATOM 1328 C C . GLU A 1 178 ? -27.815 -24.537 -11.919 1.00 77.69 178 GLU A C 1
ATOM 1330 O O . GLU A 1 178 ? -26.845 -23.823 -11.683 1.00 77.69 178 GLU A O 1
ATOM 1335 N N . THR A 1 179 ? -28.067 -24.997 -13.145 1.00 88.19 179 THR A N 1
ATOM 1336 C CA . THR A 1 179 ? -27.277 -24.585 -14.310 1.00 88.19 179 THR A CA 1
ATOM 1337 C C . THR A 1 179 ? -27.539 -23.111 -14.605 1.00 88.19 179 THR A C 1
ATOM 1339 O O . THR A 1 179 ? -28.663 -22.727 -14.945 1.00 88.19 179 THR A O 1
ATOM 1342 N N . LEU A 1 180 ? -26.493 -22.297 -14.494 1.00 94.00 180 LEU A N 1
ATOM 1343 C CA . LEU A 1 180 ? -26.527 -20.860 -14.733 1.00 94.00 180 LEU A CA 1
ATOM 1344 C C . LEU A 1 180 ? -25.507 -20.471 -15.801 1.00 94.00 180 LEU A C 1
ATOM 1346 O O . LEU A 1 180 ? -24.468 -21.109 -15.964 1.00 94.00 180 LEU A O 1
ATOM 1350 N N . TYR A 1 181 ? -25.813 -19.394 -16.511 1.00 95.56 181 TYR A N 1
ATOM 1351 C CA . TYR A 1 181 ? -24.981 -18.830 -17.561 1.00 95.56 181 TYR A CA 1
ATOM 1352 C C . TYR A 1 181 ? -24.722 -17.359 -17.265 1.00 95.56 181 TYR A C 1
ATOM 1354 O O . TYR A 1 181 ? -25.675 -16.601 -17.055 1.00 95.56 181 TYR A O 1
ATOM 1362 N N . LEU A 1 182 ? -23.448 -16.969 -17.270 1.00 96.00 182 LEU A N 1
ATOM 1363 C CA . LEU A 1 182 ? -23.021 -15.576 -17.268 1.00 96.00 182 LEU A CA 1
ATOM 1364 C C . LEU A 1 182 ? -22.906 -15.095 -18.711 1.00 96.00 182 LEU A C 1
ATOM 1366 O O . LEU A 1 182 ? -22.225 -15.711 -19.528 1.00 96.00 182 LEU A O 1
ATOM 1370 N N . TYR A 1 183 ? -23.558 -13.981 -19.004 1.00 97.44 183 TYR A N 1
ATOM 1371 C CA . TYR A 1 183 ? -23.516 -13.304 -20.286 1.00 97.44 183 TYR A CA 1
ATOM 1372 C C . TYR A 1 183 ? -22.883 -11.934 -20.128 1.00 97.44 183 TYR A C 1
ATOM 1374 O O . TYR A 1 183 ? -23.258 -11.197 -19.215 1.00 97.44 183 TYR A O 1
ATOM 1382 N N . ILE A 1 184 ? -21.997 -11.580 -21.055 1.00 96.12 184 ILE A N 1
ATOM 1383 C CA . ILE A 1 184 ? -21.455 -10.226 -21.187 1.00 96.12 184 ILE A CA 1
ATOM 1384 C C . ILE A 1 184 ? -21.585 -9.735 -22.625 1.00 96.12 184 ILE A C 1
ATOM 1386 O O . ILE A 1 184 ? -21.572 -10.532 -23.568 1.00 96.12 184 ILE A O 1
ATOM 1390 N N . GLY A 1 185 ? -21.780 -8.431 -22.778 1.00 94.31 185 GLY A N 1
ATOM 1391 C CA . GLY A 1 185 ? -21.904 -7.754 -24.060 1.00 94.31 185 GLY A CA 1
ATOM 1392 C C . GLY A 1 185 ? -20.663 -6.923 -24.347 1.00 94.31 185 GLY A C 1
ATOM 1393 O O . GLY A 1 185 ? -20.261 -6.142 -23.493 1.00 94.31 185 GLY A O 1
ATOM 1394 N N . GLU A 1 186 ? -20.094 -7.067 -25.536 1.00 92.31 186 GLU A N 1
ATOM 1395 C CA . GLU A 1 186 ? -19.110 -6.125 -26.073 1.00 92.31 186 GLU A CA 1
ATOM 1396 C C . GLU A 1 186 ? -19.815 -5.169 -27.037 1.00 92.31 186 GLU A C 1
ATOM 1398 O O . GLU A 1 186 ? -20.660 -5.584 -27.837 1.00 92.31 186 GLU A O 1
ATOM 1403 N N . ALA A 1 187 ? -19.517 -3.879 -26.924 1.00 91.31 187 ALA A N 1
ATOM 1404 C CA . ALA A 1 187 ? -20.067 -2.851 -27.789 1.00 91.31 187 ALA A CA 1
ATOM 1405 C C . ALA A 1 187 ? -19.358 -2.816 -29.152 1.00 91.31 187 ALA A C 1
ATOM 1407 O O . ALA A 1 187 ? -18.149 -2.908 -29.253 1.00 91.31 187 ALA A O 1
ATOM 1408 N N . ALA A 1 188 ? -20.125 -2.560 -30.213 1.00 83.81 188 ALA A N 1
ATOM 1409 C CA . ALA A 1 188 ? -19.674 -2.477 -31.609 1.00 83.81 188 ALA A CA 1
ATOM 1410 C C . ALA A 1 188 ? -19.283 -3.802 -32.302 1.00 83.81 188 ALA A C 1
ATOM 1412 O O . ALA A 1 188 ? -19.197 -3.798 -33.536 1.00 83.81 188 ALA A O 1
ATOM 1413 N N . ASN A 1 189 ? -19.151 -4.928 -31.589 1.00 79.38 189 ASN A N 1
ATOM 1414 C CA . ASN A 1 189 ? -18.896 -6.265 -32.144 1.00 79.38 189 ASN A CA 1
ATOM 1415 C C . ASN A 1 189 ? -17.702 -6.273 -33.093 1.00 79.38 189 ASN A C 1
ATOM 1417 O O . ASN A 1 189 ? -17.724 -6.904 -34.158 1.00 79.38 189 ASN A O 1
ATOM 1421 N N . ASN A 1 190 ? -16.678 -5.502 -32.741 1.00 69.62 190 ASN A N 1
ATOM 1422 C CA . ASN A 1 190 ? -15.635 -5.113 -33.680 1.00 69.62 190 ASN A CA 1
ATOM 1423 C C . ASN A 1 190 ? -14.503 -6.157 -33.772 1.00 69.62 190 ASN A C 1
ATOM 1425 O O . ASN A 1 190 ? -13.593 -6.013 -34.591 1.00 69.62 190 ASN A O 1
ATOM 1429 N N . GLY A 1 191 ? -14.615 -7.244 -33.002 1.00 61.62 191 GLY A N 1
ATOM 1430 C CA . GLY A 1 191 ? -13.652 -8.341 -32.963 1.00 61.62 191 GLY A CA 1
ATOM 1431 C C . GLY A 1 191 ? -12.959 -8.502 -31.616 1.00 61.62 191 GLY A C 1
ATOM 1432 O O . GLY A 1 191 ? -12.188 -9.446 -31.477 1.00 61.62 191 GLY A O 1
ATOM 1433 N N . GLU A 1 192 ? -13.255 -7.639 -30.647 1.00 70.56 192 GLU A N 1
ATOM 1434 C CA . GLU A 1 192 ? -12.842 -7.810 -29.258 1.00 70.56 192 GLU A CA 1
ATOM 1435 C C . GLU A 1 192 ? -13.389 -9.100 -28.655 1.00 70.56 192 GLU A C 1
ATOM 1437 O O . GLU A 1 192 ? -14.506 -9.547 -28.939 1.00 70.56 192 GLU A O 1
ATOM 1442 N N . THR A 1 193 ? -12.569 -9.692 -27.804 1.00 70.25 193 THR A N 1
ATOM 1443 C CA . THR A 1 193 ? -12.877 -10.855 -26.988 1.00 70.25 193 THR A CA 1
ATOM 1444 C C . THR A 1 193 ? -12.608 -10.477 -25.533 1.00 70.25 193 THR A C 1
ATOM 1446 O O . THR A 1 193 ? -11.691 -9.702 -25.253 1.00 70.25 193 THR A O 1
ATOM 1449 N N . PRO A 1 194 ? -13.387 -11.016 -24.587 1.00 67.62 194 PRO A N 1
ATOM 1450 C CA . PRO A 1 194 ? -13.066 -10.940 -23.171 1.00 67.62 194 PRO A CA 1
ATOM 1451 C C . PRO A 1 194 ? -11.868 -11.863 -22.878 1.00 67.62 194 PRO A C 1
ATOM 1453 O O . PRO A 1 194 ? -12.019 -12.943 -22.321 1.00 67.62 194 PRO A O 1
ATOM 1456 N N . GLU A 1 195 ? -10.687 -11.485 -23.369 1.00 61.19 195 GLU A N 1
ATOM 1457 C CA . GLU A 1 195 ? -9.417 -12.210 -23.198 1.00 61.19 195 GLU A CA 1
ATOM 1458 C C . GLU A 1 195 ? -8.655 -11.777 -21.942 1.00 61.19 195 GLU A C 1
ATOM 1460 O O . GLU A 1 195 ? -7.586 -12.310 -21.652 1.00 61.19 195 GLU A O 1
ATOM 1465 N N . GLY A 1 196 ? -9.172 -10.789 -21.211 1.00 55.97 196 GLY A N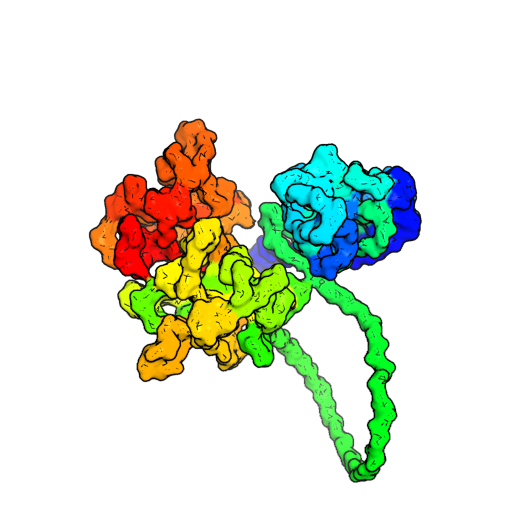 1
ATOM 1466 C CA . GLY A 1 196 ? -8.643 -10.432 -19.904 1.00 55.97 196 GLY A CA 1
ATOM 1467 C C . GLY A 1 196 ? -9.252 -11.262 -18.784 1.00 55.97 196 GLY A C 1
ATOM 1468 O O . GLY A 1 196 ? -10.109 -12.115 -19.010 1.00 55.97 196 GLY A O 1
ATOM 1469 N N . GLN A 1 197 ? -8.766 -11.012 -17.570 1.00 67.50 197 GLN A N 1
ATOM 1470 C CA . GLN A 1 197 ? -9.057 -11.874 -16.442 1.00 67.50 197 GLN A CA 1
ATOM 1471 C C . GLN A 1 197 ? -10.530 -11.786 -15.994 1.00 67.50 197 GLN A C 1
ATOM 1473 O O . GLN A 1 197 ? -10.901 -10.792 -15.365 1.00 67.50 197 GLN A O 1
ATOM 1478 N N . ILE A 1 198 ? -11.371 -12.787 -16.294 1.00 81.75 198 ILE A N 1
ATOM 1479 C CA . ILE A 1 198 ? -12.747 -12.887 -15.787 1.00 81.75 198 ILE A CA 1
ATOM 1480 C C . ILE A 1 198 ? -12.865 -13.963 -14.723 1.00 81.75 198 ILE A C 1
ATOM 1482 O O . ILE A 1 198 ? -12.870 -15.152 -15.029 1.00 81.75 198 ILE A O 1
ATOM 1486 N N . THR A 1 199 ? -13.094 -13.539 -13.483 1.00 84.75 199 THR A N 1
ATOM 1487 C CA . THR A 1 199 ? -13.144 -14.414 -12.310 1.00 84.75 199 THR A CA 1
ATOM 1488 C C . THR A 1 199 ? -14.491 -14.380 -11.617 1.00 84.75 199 THR A C 1
ATOM 1490 O O . THR A 1 199 ? -15.189 -13.368 -11.629 1.00 84.75 199 THR A O 1
ATOM 1493 N N . VAL A 1 200 ? -14.840 -15.491 -10.975 1.00 91.12 200 VAL A N 1
ATOM 1494 C CA . VAL A 1 200 ? -15.879 -15.581 -9.946 1.00 91.12 200 VAL A CA 1
ATOM 1495 C C . VAL A 1 200 ? -15.236 -15.981 -8.629 1.00 91.12 200 VAL A C 1
ATOM 1497 O O . VAL A 1 200 ? -14.343 -16.823 -8.631 1.00 91.12 200 VAL A O 1
ATOM 1500 N N . SER A 1 201 ? -15.699 -15.428 -7.509 1.00 87.25 201 SER A N 1
ATOM 1501 C CA . SER A 1 201 ? -15.165 -15.759 -6.181 1.00 87.25 201 SER A CA 1
ATOM 1502 C C . SER A 1 201 ? -16.264 -15.886 -5.128 1.00 87.25 201 SER A C 1
ATOM 1504 O O . SER A 1 201 ? -17.302 -15.230 -5.235 1.00 87.25 201 SER A O 1
ATOM 1506 N N . ASN A 1 202 ? -16.032 -16.711 -4.100 1.00 88.31 202 ASN A N 1
ATOM 1507 C CA . ASN A 1 202 ? -16.845 -16.730 -2.877 1.00 88.31 202 ASN A CA 1
ATOM 1508 C C . ASN A 1 202 ? -16.521 -15.574 -1.921 1.00 88.31 202 ASN A C 1
ATOM 1510 O O . ASN A 1 202 ? -17.154 -15.441 -0.877 1.00 88.31 202 ASN A O 1
ATOM 1514 N N . GLN A 1 203 ? -15.574 -14.709 -2.270 1.00 84.25 203 GLN A N 1
ATOM 1515 C CA . GLN A 1 203 ? -15.268 -13.504 -1.516 1.00 84.25 203 GLN A CA 1
ATOM 1516 C C . GLN A 1 203 ? -15.948 -12.290 -2.137 1.00 84.25 203 GLN A C 1
ATOM 1518 O O . GLN A 1 203 ? -16.194 -12.229 -3.343 1.00 84.25 203 GLN A O 1
ATOM 1523 N N . SER A 1 204 ? -16.250 -11.307 -1.296 1.00 80.88 204 SER A N 1
ATOM 1524 C CA . SER A 1 204 ? -16.662 -9.989 -1.765 1.00 80.88 204 SER A CA 1
ATOM 1525 C C . SER A 1 204 ? -15.437 -9.206 -2.242 1.00 80.88 204 SER A C 1
ATOM 1527 O O . SER A 1 204 ? -14.400 -9.260 -1.598 1.00 80.88 204 SER A O 1
ATOM 1529 N N . LEU A 1 205 ? -15.549 -8.427 -3.313 1.00 71.88 205 LEU A N 1
ATOM 1530 C CA . LEU A 1 205 ? -14.498 -7.511 -3.770 1.00 71.88 205 LEU A CA 1
ATOM 1531 C C . LEU A 1 205 ? -14.303 -6.332 -2.816 1.00 71.88 205 LEU A C 1
ATOM 1533 O O . LEU A 1 205 ? -13.204 -5.799 -2.719 1.00 71.88 205 LEU A O 1
ATOM 1537 N N . THR A 1 206 ? -15.367 -5.920 -2.120 1.00 58.09 206 THR A N 1
ATOM 1538 C CA . THR A 1 206 ? -15.321 -4.880 -1.080 1.00 58.09 206 THR A CA 1
ATOM 1539 C C . THR A 1 206 ? -14.971 -5.418 0.312 1.00 58.09 206 THR A C 1
ATOM 1541 O O . THR A 1 206 ? -14.820 -4.621 1.233 1.00 58.09 206 THR A O 1
ATOM 1544 N N . GLY A 1 207 ? -14.826 -6.741 0.476 1.00 40.28 207 GLY A N 1
ATOM 1545 C CA . GLY A 1 207 ? -14.563 -7.393 1.770 1.00 40.28 207 GLY A CA 1
ATOM 1546 C C . GLY A 1 207 ? -13.551 -8.548 1.747 1.00 40.28 207 GLY A C 1
ATOM 1547 O O . GLY A 1 207 ? -13.431 -9.258 2.740 1.00 40.28 207 GLY A O 1
ATOM 1548 N N . GLY A 1 208 ? -12.832 -8.762 0.641 1.00 33.47 208 GLY A N 1
ATOM 1549 C CA . GLY A 1 208 ? -11.922 -9.888 0.442 1.00 33.47 208 GLY A CA 1
ATOM 1550 C C . GLY A 1 208 ? -10.910 -9.625 -0.678 1.00 33.47 208 GLY A C 1
ATOM 1551 O O . GLY A 1 208 ? -11.218 -9.059 -1.723 1.00 33.47 208 GLY A O 1
ATOM 1552 N N . ASN A 1 209 ? -9.668 -10.020 -0.414 1.00 34.28 209 ASN A N 1
ATOM 1553 C CA . ASN A 1 209 ? -8.485 -9.879 -1.259 1.00 34.28 209 ASN A CA 1
ATOM 1554 C C . ASN A 1 209 ? -8.751 -10.347 -2.711 1.00 34.28 209 ASN A C 1
ATOM 1556 O O . ASN A 1 209 ? -8.968 -11.531 -2.954 1.00 34.28 209 ASN A O 1
ATOM 1560 N N . SER A 1 210 ? -8.739 -9.423 -3.677 1.00 27.02 210 SER A N 1
ATOM 1561 C CA . SER A 1 210 ? -8.949 -9.701 -5.107 1.00 27.02 210 SER A CA 1
ATOM 1562 C C . SER A 1 210 ? -7.905 -10.693 -5.642 1.00 27.02 210 SER A C 1
ATOM 1564 O O . SER A 1 210 ? -6.755 -10.310 -5.858 1.00 27.02 210 SER A O 1
ATOM 1566 N N . GLY A 1 211 ? -8.310 -11.930 -5.937 1.00 29.42 211 GLY A N 1
ATOM 1567 C CA . GLY A 1 211 ? -7.488 -12.884 -6.676 1.00 29.42 211 GLY A CA 1
ATOM 1568 C C . GLY A 1 211 ? -8.284 -14.063 -7.227 1.00 29.42 211 GLY A C 1
ATOM 1569 O O . GLY A 1 211 ? -9.029 -14.695 -6.488 1.00 29.42 211 GLY A O 1
ATOM 1570 N N . GLY A 1 212 ? -8.055 -14.383 -8.505 1.00 26.31 212 GLY A N 1
ATOM 1571 C CA . GLY A 1 212 ? -8.000 -15.771 -8.964 1.00 26.31 212 GLY A CA 1
ATOM 1572 C C . GLY A 1 212 ? -8.484 -16.023 -10.386 1.00 26.31 212 GLY A C 1
ATOM 1573 O O . GLY A 1 212 ? -9.646 -16.378 -10.560 1.00 26.31 212 GLY A O 1
ATOM 1574 N N . GLU A 1 213 ? -7.573 -15.967 -11.363 1.00 30.08 213 GLU A N 1
ATOM 1575 C CA . GLU A 1 213 ? -7.693 -16.742 -12.603 1.00 30.08 213 GLU A CA 1
ATOM 1576 C C . GLU A 1 213 ? -6.758 -17.957 -12.603 1.00 30.08 213 GLU A C 1
ATOM 1578 O O . GLU A 1 213 ? -5.546 -17.822 -12.573 1.00 30.08 213 GLU A O 1
ATOM 1583 N N . THR A 1 214 ? -7.359 -19.139 -12.702 1.00 27.94 214 THR A N 1
ATOM 1584 C CA . THR A 1 214 ? -6.813 -20.454 -13.043 1.00 27.94 214 THR A CA 1
ATOM 1585 C C . THR A 1 214 ? -6.622 -20.635 -14.565 1.00 27.94 214 THR A C 1
ATOM 1587 O O . THR A 1 214 ? -7.580 -20.753 -15.336 1.00 27.94 214 THR A O 1
ATOM 1590 N N . GLY A 1 215 ? -5.389 -20.784 -15.033 1.00 29.45 215 GLY A N 1
ATOM 1591 C CA . GLY A 1 215 ? -5.131 -21.204 -16.414 1.00 29.45 215 GLY A CA 1
ATOM 1592 C C . GLY A 1 215 ? -5.650 -22.623 -16.698 1.00 29.45 215 GLY A C 1
ATOM 1593 O O . GLY A 1 215 ? -5.152 -23.601 -16.147 1.00 29.45 215 GLY A O 1
ATOM 1594 N N . GLY A 1 216 ? -6.644 -22.750 -17.582 1.00 26.72 216 GLY A N 1
ATOM 1595 C CA . GLY A 1 216 ? -7.064 -24.020 -18.174 1.00 26.72 216 GLY A CA 1
ATOM 1596 C C . GLY A 1 216 ? -6.253 -24.321 -19.432 1.00 26.72 216 GLY A C 1
ATOM 1597 O O . GLY A 1 216 ? -6.406 -23.657 -20.454 1.00 26.72 216 GLY A O 1
ATOM 1598 N N . GLU A 1 217 ? -5.397 -25.336 -19.357 1.00 30.06 217 GLU A N 1
ATOM 1599 C CA . GLU A 1 217 ? -4.619 -25.859 -20.478 1.00 30.06 217 GLU A CA 1
ATOM 1600 C C . GLU A 1 217 ? -5.515 -26.271 -21.661 1.00 30.06 217 GLU A C 1
ATOM 1602 O O . GLU A 1 217 ? -6.453 -27.058 -21.507 1.00 30.06 217 GLU A O 1
ATOM 1607 N N . ASN A 1 218 ? -5.146 -25.868 -22.883 1.00 24.23 218 ASN A N 1
ATOM 1608 C CA . ASN A 1 218 ? -5.411 -26.713 -24.039 1.00 24.23 218 ASN A CA 1
ATOM 1609 C C . ASN A 1 218 ? -4.174 -26.876 -24.922 1.00 24.23 218 ASN A C 1
ATOM 1611 O O . ASN A 1 218 ? -3.669 -25.957 -25.564 1.00 24.23 218 ASN A O 1
ATOM 1615 N N . SER A 1 219 ? -3.749 -28.132 -24.937 1.00 30.89 219 SER A N 1
ATOM 1616 C CA . SER A 1 219 ? -2.884 -28.794 -25.894 1.00 30.89 219 SER A CA 1
ATOM 1617 C C . SER A 1 219 ? -3.136 -28.355 -27.342 1.00 30.89 219 SER A C 1
ATOM 1619 O O . SER A 1 219 ? -4.220 -28.529 -27.897 1.00 30.89 219 SER A O 1
ATOM 1621 N N . GLY A 1 220 ? -2.081 -27.873 -27.993 1.00 23.56 220 GLY A N 1
ATOM 1622 C CA . GLY A 1 220 ? -2.051 -27.595 -29.424 1.00 23.56 220 GLY A CA 1
ATOM 1623 C C . GLY A 1 220 ? -0.619 -27.681 -29.921 1.00 23.56 220 GLY A C 1
ATOM 1624 O O . GLY A 1 220 ? 0.080 -26.681 -29.996 1.00 23.56 220 GLY A O 1
ATOM 1625 N N . GLY A 1 221 ? -0.155 -28.904 -30.176 1.00 26.59 221 GLY A N 1
ATOM 1626 C CA . GLY A 1 221 ? 1.225 -29.172 -30.554 1.00 26.59 221 GLY A CA 1
ATOM 1627 C C . GLY A 1 221 ? 1.638 -28.520 -31.872 1.00 26.59 221 GLY A C 1
ATOM 1628 O O . GLY A 1 221 ? 0.985 -28.700 -32.898 1.00 26.59 221 GLY A O 1
ATOM 1629 N N . GLU A 1 222 ? 2.812 -27.896 -31.862 1.00 25.12 222 GLU A N 1
ATOM 1630 C CA . GLU A 1 222 ? 3.606 -27.681 -33.064 1.00 25.12 222 GLU A CA 1
ATOM 1631 C C . GLU A 1 222 ? 4.842 -28.578 -33.026 1.00 25.12 222 GLU A C 1
ATOM 1633 O O . GLU A 1 222 ? 5.777 -28.397 -32.251 1.00 25.12 222 GLU A O 1
ATOM 1638 N N . ASN A 1 223 ? 4.828 -29.584 -33.897 1.00 26.48 223 ASN A N 1
ATOM 1639 C CA . ASN A 1 223 ? 5.977 -30.409 -34.216 1.00 26.48 223 ASN A CA 1
ATOM 1640 C C . ASN A 1 223 ? 6.291 -30.193 -35.701 1.00 26.48 223 ASN A C 1
ATOM 1642 O O . ASN A 1 223 ? 5.555 -30.687 -36.556 1.00 26.48 223 ASN A O 1
ATOM 1646 N N . ASN A 1 224 ? 7.352 -29.443 -36.012 1.00 28.30 224 ASN A N 1
ATOM 1647 C CA . ASN A 1 224 ? 8.360 -29.847 -37.003 1.00 28.30 224 ASN A CA 1
ATOM 1648 C C . ASN A 1 224 ? 9.477 -28.805 -37.150 1.00 28.30 224 ASN A C 1
ATOM 1650 O O . ASN A 1 224 ? 9.447 -27.922 -38.009 1.00 28.30 224 ASN A O 1
ATOM 1654 N N . GLY A 1 225 ? 10.532 -29.001 -36.362 1.00 26.94 225 GLY A N 1
ATOM 1655 C CA . GLY A 1 225 ? 11.872 -28.558 -36.713 1.00 26.94 225 GLY A CA 1
ATOM 1656 C C . GLY A 1 225 ? 12.532 -29.539 -37.687 1.00 26.94 225 GLY A C 1
ATOM 1657 O O . GLY A 1 225 ? 12.617 -30.735 -37.428 1.00 26.94 225 GLY A O 1
ATOM 1658 N N . GLY A 1 226 ? 13.005 -28.995 -38.808 1.00 27.27 226 GLY A N 1
ATOM 1659 C CA . GLY A 1 226 ? 14.320 -29.270 -39.396 1.00 27.27 226 GLY A CA 1
ATOM 1660 C C . GLY A 1 226 ? 14.821 -30.716 -39.460 1.00 27.27 226 GLY A C 1
ATOM 1661 O O . GLY A 1 226 ? 15.468 -31.222 -38.550 1.00 27.27 226 GLY A O 1
ATOM 1662 N N . GLN A 1 227 ? 14.676 -31.317 -40.637 1.00 26.47 227 GLN A N 1
ATOM 1663 C CA . GLN A 1 227 ? 15.355 -32.541 -41.044 1.00 26.47 227 GLN A CA 1
ATOM 1664 C C . GLN A 1 227 ? 16.739 -32.236 -41.646 1.00 26.47 227 GLN A C 1
ATOM 1666 O O . GLN A 1 227 ? 16.805 -31.744 -42.765 1.00 26.47 227 GLN A O 1
ATOM 1671 N N . THR A 1 228 ? 17.819 -32.621 -40.958 1.00 29.30 228 THR A N 1
ATOM 1672 C CA . THR A 1 228 ? 19.121 -33.104 -41.493 1.00 29.30 228 THR A CA 1
ATOM 1673 C C . THR A 1 228 ? 19.849 -33.750 -40.302 1.00 29.30 228 THR A C 1
ATOM 1675 O O . THR A 1 228 ? 19.999 -33.090 -39.286 1.00 29.30 228 THR A O 1
ATOM 1678 N N . GLY A 1 229 ? 20.260 -35.017 -40.248 1.00 26.38 229 GLY A N 1
ATOM 1679 C CA . GLY A 1 229 ? 20.913 -35.859 -41.245 1.00 26.38 229 GLY A CA 1
ATOM 1680 C C . GLY A 1 229 ? 22.311 -36.209 -40.708 1.00 26.38 229 GLY A C 1
ATOM 1681 O O . GLY A 1 229 ? 23.189 -35.355 -40.730 1.00 26.38 229 GLY A O 1
ATOM 1682 N N . GLY A 1 230 ? 22.520 -37.436 -40.211 1.00 27.17 230 GLY A N 1
ATOM 1683 C CA . GLY A 1 230 ? 23.835 -37.888 -39.732 1.00 27.17 230 GLY A CA 1
ATOM 1684 C C . GLY A 1 230 ? 23.820 -39.232 -38.997 1.00 27.17 230 GLY A C 1
ATOM 1685 O O . GLY A 1 230 ? 23.597 -39.290 -37.795 1.00 27.17 230 GLY A O 1
ATOM 1686 N N . GLU A 1 231 ? 24.065 -40.308 -39.742 1.00 27.91 231 GLU A N 1
ATOM 1687 C CA . GLU A 1 231 ? 24.249 -41.699 -39.302 1.00 27.91 231 GLU A CA 1
ATOM 1688 C C . GLU A 1 231 ? 25.521 -41.878 -38.435 1.00 27.91 231 GLU A C 1
ATOM 1690 O O . GLU A 1 231 ? 26.553 -41.295 -38.761 1.00 27.91 231 GLU A O 1
ATOM 1695 N N . ASN A 1 232 ? 25.524 -42.738 -37.400 1.00 26.98 232 ASN A N 1
ATOM 1696 C CA . ASN A 1 232 ? 25.949 -44.155 -37.484 1.00 26.98 232 ASN A CA 1
ATOM 1697 C C . ASN A 1 232 ? 26.270 -44.823 -36.117 1.00 26.98 232 ASN A C 1
ATOM 1699 O O . ASN A 1 232 ? 27.015 -44.287 -35.306 1.00 26.98 232 ASN A O 1
ATOM 1703 N N . ASN A 1 233 ? 25.823 -46.084 -36.008 1.00 29.58 233 ASN A N 1
ATOM 1704 C CA . ASN A 1 233 ? 26.370 -47.247 -35.281 1.00 29.58 233 ASN A CA 1
ATOM 1705 C C . ASN A 1 233 ? 26.515 -47.290 -33.740 1.00 29.58 233 ASN A C 1
ATOM 1707 O O . ASN A 1 233 ? 27.521 -46.873 -33.180 1.00 29.58 233 ASN A O 1
ATOM 1711 N N . GLY A 1 234 ? 25.646 -48.112 -33.130 1.00 25.44 234 GLY A N 1
ATOM 1712 C CA . GLY A 1 234 ? 26.026 -49.486 -32.751 1.00 25.44 234 GLY A CA 1
ATOM 1713 C C . GLY A 1 234 ? 26.328 -49.756 -31.271 1.00 25.44 234 GLY A C 1
ATOM 1714 O O . GLY A 1 234 ? 27.376 -49.367 -30.769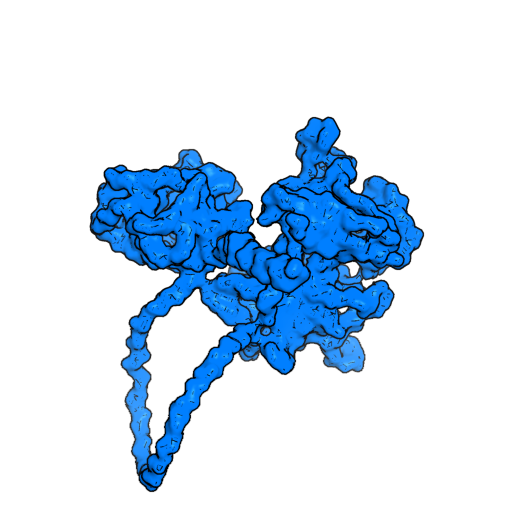 1.00 25.44 234 GLY A O 1
ATOM 1715 N N . GLY A 1 235 ? 25.476 -50.556 -30.618 1.00 26.14 235 GLY A N 1
ATOM 1716 C CA . GLY A 1 235 ? 25.804 -51.190 -29.337 1.00 26.14 235 GLY A CA 1
ATOM 1717 C C . GLY A 1 235 ? 24.592 -51.704 -28.566 1.00 26.14 235 GLY A C 1
ATOM 1718 O O . GLY A 1 235 ? 24.108 -51.036 -27.662 1.00 26.14 235 GLY A O 1
ATOM 1719 N N . GLU A 1 236 ? 24.117 -52.902 -28.909 1.00 28.09 236 GLU A N 1
ATOM 1720 C CA . GLU A 1 236 ? 23.200 -53.681 -28.071 1.00 28.09 236 GLU A CA 1
ATOM 1721 C C . GLU A 1 236 ? 23.876 -54.048 -26.740 1.00 28.09 236 GLU A C 1
ATOM 1723 O O . GLU A 1 236 ? 24.988 -54.582 -26.741 1.00 28.09 236 GLU A O 1
ATOM 1728 N N . ASN A 1 237 ? 23.178 -53.884 -25.612 1.00 28.50 237 ASN A N 1
ATOM 1729 C CA . ASN A 1 237 ? 23.255 -54.896 -24.564 1.00 28.50 237 ASN A CA 1
ATOM 1730 C C . ASN A 1 237 ? 21.962 -54.981 -23.747 1.00 28.50 237 ASN A C 1
ATOM 1732 O O . ASN A 1 237 ? 21.382 -53.985 -23.327 1.00 28.50 237 ASN A O 1
ATOM 1736 N N . ASN A 1 238 ? 21.532 -56.222 -23.570 1.00 29.73 238 ASN A N 1
ATOM 1737 C CA . ASN A 1 238 ? 20.271 -56.660 -22.998 1.00 29.73 238 ASN A CA 1
ATOM 1738 C C . ASN A 1 238 ? 20.452 -56.884 -21.489 1.00 29.73 238 ASN A C 1
ATOM 1740 O O . ASN A 1 238 ? 21.455 -57.467 -21.075 1.00 29.73 238 ASN A O 1
ATOM 1744 N N . GLY A 1 239 ? 19.486 -56.482 -20.667 1.00 26.81 239 GLY A N 1
ATOM 1745 C CA . GLY A 1 239 ? 19.571 -56.668 -19.218 1.00 26.81 239 GLY A CA 1
ATOM 1746 C C . GLY A 1 239 ? 18.281 -56.303 -18.502 1.00 26.81 239 GLY A C 1
ATOM 1747 O O . GLY A 1 239 ? 18.220 -55.287 -17.822 1.00 26.81 239 GLY A O 1
ATOM 1748 N N . GLY A 1 240 ? 17.248 -57.131 -18.667 1.00 26.36 240 GLY A N 1
ATOM 1749 C CA . GLY A 1 240 ? 16.044 -57.047 -17.850 1.00 26.36 240 GLY A CA 1
ATOM 1750 C C . GLY A 1 240 ? 16.352 -57.355 -16.385 1.00 26.36 240 GLY A C 1
ATOM 1751 O O . GLY A 1 240 ? 17.013 -58.348 -16.081 1.00 26.36 240 GLY A O 1
ATOM 1752 N N . ASN A 1 241 ? 15.826 -56.530 -15.484 1.00 28.38 241 ASN A N 1
ATOM 1753 C CA . ASN A 1 241 ? 15.611 -56.924 -14.104 1.00 28.38 241 ASN A CA 1
ATOM 1754 C C . ASN A 1 241 ? 14.292 -56.323 -13.612 1.00 28.38 241 ASN A C 1
ATOM 1756 O O . ASN A 1 241 ? 14.061 -55.123 -13.743 1.00 28.38 241 ASN A O 1
ATOM 1760 N N . ASN A 1 242 ? 13.428 -57.193 -13.090 1.00 34.34 242 ASN A N 1
ATOM 1761 C CA . ASN A 1 242 ? 12.174 -56.840 -12.438 1.00 34.34 242 ASN A CA 1
ATOM 1762 C C . ASN A 1 242 ? 12.469 -55.946 -11.228 1.00 34.34 242 ASN A C 1
ATOM 1764 O O . ASN A 1 242 ? 13.094 -56.401 -10.271 1.00 34.34 242 ASN A O 1
ATOM 1768 N N . GLY A 1 243 ? 12.000 -54.701 -11.284 1.00 26.91 243 GLY A N 1
ATOM 1769 C CA . GLY A 1 243 ? 11.960 -53.765 -10.168 1.00 26.91 243 GLY A CA 1
ATOM 1770 C C . GLY A 1 243 ? 10.514 -53.544 -9.749 1.00 26.91 243 GLY A C 1
ATOM 1771 O O . GLY A 1 243 ? 9.708 -53.012 -10.503 1.00 26.91 243 GLY A O 1
ATOM 1772 N N . GLU A 1 244 ? 10.214 -54.044 -8.564 1.00 25.83 244 GLU A N 1
ATOM 1773 C CA . GLU A 1 244 ? 9.043 -53.805 -7.731 1.00 25.83 244 GLU A CA 1
ATOM 1774 C C . GLU A 1 244 ? 8.618 -52.323 -7.763 1.00 25.83 244 GLU A C 1
ATOM 1776 O O . GLU A 1 244 ? 9.431 -51.433 -7.522 1.00 25.83 244 GLU A O 1
ATOM 1781 N N . LEU A 1 245 ? 7.348 -52.057 -8.090 1.00 25.45 245 LEU A N 1
ATOM 1782 C CA . LEU A 1 245 ? 6.755 -50.721 -8.031 1.00 25.45 245 LEU A CA 1
ATOM 1783 C C . LEU A 1 245 ? 6.625 -50.304 -6.561 1.00 25.45 245 LEU A C 1
ATOM 1785 O O . LEU A 1 245 ? 5.661 -50.666 -5.888 1.00 25.45 245 LEU A O 1
ATOM 1789 N N . THR A 1 246 ? 7.590 -49.540 -6.062 1.00 26.38 246 THR A N 1
ATOM 1790 C CA . THR A 1 246 ? 7.385 -48.700 -4.882 1.00 26.38 246 THR A CA 1
ATOM 1791 C C . THR A 1 246 ? 6.598 -47.461 -5.316 1.00 26.38 246 THR A C 1
ATOM 1793 O O . THR A 1 246 ? 7.009 -46.817 -6.285 1.00 26.38 246 THR A O 1
ATOM 1796 N N . PRO A 1 247 ? 5.487 -47.095 -4.652 1.00 29.42 247 PRO A N 1
ATOM 1797 C CA . PRO A 1 247 ? 4.823 -45.827 -4.919 1.00 29.42 247 PRO A CA 1
ATOM 1798 C C . PRO A 1 247 ? 5.798 -44.702 -4.565 1.00 29.42 247 PRO A C 1
ATOM 1800 O O . PRO A 1 247 ? 6.167 -44.554 -3.399 1.00 29.42 247 PRO A O 1
ATOM 1803 N N . ASN A 1 248 ? 6.248 -43.942 -5.565 1.00 26.50 248 ASN A N 1
ATOM 1804 C CA . ASN A 1 248 ? 6.913 -42.674 -5.307 1.00 26.50 248 ASN A CA 1
ATOM 1805 C C . ASN A 1 248 ? 5.862 -41.738 -4.716 1.00 26.50 248 ASN A C 1
ATOM 1807 O O . ASN A 1 248 ? 4.924 -41.319 -5.389 1.00 26.50 248 ASN A O 1
ATOM 1811 N N . ASN A 1 249 ? 6.033 -41.476 -3.428 1.00 29.75 249 ASN A N 1
ATOM 1812 C CA . ASN A 1 249 ? 5.460 -40.351 -2.725 1.00 29.75 249 ASN A CA 1
ATOM 1813 C C . ASN A 1 249 ? 5.986 -39.089 -3.428 1.00 29.75 249 ASN A C 1
ATOM 1815 O O . ASN A 1 249 ? 7.149 -38.732 -3.237 1.00 29.75 249 ASN A O 1
ATOM 1819 N N . GLN A 1 250 ? 5.193 -38.481 -4.312 1.00 28.91 250 GLN A N 1
ATOM 1820 C CA . GLN A 1 250 ? 5.477 -37.121 -4.752 1.00 28.91 250 GLN A CA 1
ATOM 1821 C C . GLN A 1 250 ? 5.199 -36.220 -3.555 1.00 28.91 250 GLN A C 1
ATOM 1823 O O . GLN A 1 250 ? 4.048 -35.988 -3.196 1.00 28.91 250 GLN A O 1
ATOM 1828 N N . GLY A 1 251 ? 6.272 -35.807 -2.880 1.00 27.55 251 GLY A N 1
ATOM 1829 C CA . GLY A 1 251 ? 6.215 -34.610 -2.059 1.00 27.55 251 GLY A CA 1
ATOM 1830 C C . GLY A 1 251 ? 5.870 -33.442 -2.975 1.00 27.55 251 GLY A C 1
ATOM 1831 O O . GLY A 1 251 ? 6.375 -33.380 -4.095 1.00 27.55 251 GLY A O 1
ATOM 1832 N N . SER A 1 252 ? 4.973 -32.577 -2.519 1.00 30.64 252 SER A N 1
AT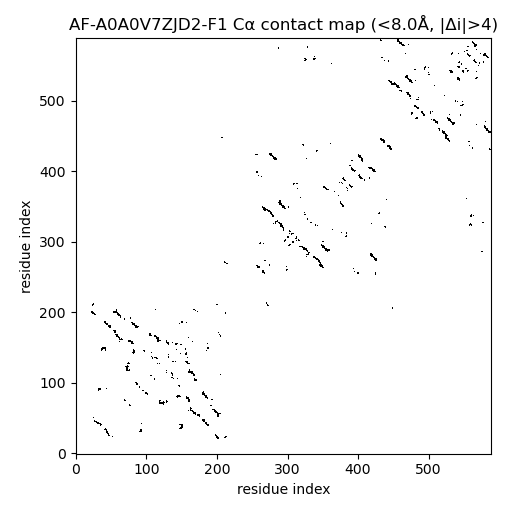OM 1833 C CA . SER A 1 252 ? 4.765 -31.253 -3.095 1.00 30.64 252 SER A CA 1
ATOM 1834 C C . SER A 1 252 ? 6.124 -30.565 -3.236 1.00 30.64 252 SER A C 1
ATOM 1836 O O . SER A 1 252 ? 6.813 -30.378 -2.231 1.00 30.64 252 SER A O 1
ATOM 1838 N N . GLU A 1 253 ? 6.543 -30.253 -4.462 1.00 44.09 253 GLU A N 1
ATOM 1839 C CA . GLU A 1 253 ? 7.689 -29.367 -4.677 1.00 44.09 253 GLU A CA 1
ATOM 1840 C C . GLU A 1 253 ? 7.337 -28.005 -4.059 1.00 44.09 253 GLU A C 1
ATOM 1842 O O . GLU A 1 253 ? 6.255 -27.473 -4.313 1.00 44.09 253 GLU A O 1
ATOM 1847 N N . LYS A 1 254 ? 8.204 -27.497 -3.171 1.00 51.09 254 LYS A N 1
ATOM 1848 C CA . LYS A 1 254 ? 8.086 -26.146 -2.604 1.00 51.09 254 LYS A CA 1
ATOM 1849 C C . LYS A 1 254 ? 8.162 -25.176 -3.785 1.00 51.09 254 LYS A C 1
ATOM 1851 O O . LYS A 1 254 ? 9.063 -25.303 -4.610 1.00 51.09 254 LYS A O 1
ATOM 1856 N N . VAL A 1 255 ? 7.204 -24.258 -3.902 1.00 61.06 255 VAL A N 1
ATOM 1857 C CA . VAL A 1 255 ? 7.297 -23.172 -4.886 1.00 61.06 255 VAL A CA 1
ATOM 1858 C C . VAL A 1 255 ? 8.413 -22.247 -4.410 1.00 61.06 255 VAL A C 1
ATOM 1860 O O . VAL A 1 255 ? 8.362 -21.749 -3.290 1.00 61.06 255 VAL A O 1
ATOM 1863 N N . GLU A 1 256 ? 9.438 -22.062 -5.233 1.00 76.62 256 GLU A N 1
ATOM 1864 C CA . GLU A 1 256 ? 10.603 -21.225 -4.931 1.00 76.62 256 GLU A CA 1
ATOM 1865 C C . GLU A 1 256 ? 10.617 -20.019 -5.872 1.00 76.62 256 GLU A C 1
ATOM 1867 O O . GLU A 1 256 ? 10.067 -20.079 -6.967 1.00 76.62 256 GLU A O 1
ATOM 1872 N N . VAL A 1 257 ? 11.223 -18.909 -5.457 1.00 78.38 257 VAL A N 1
ATOM 1873 C CA . VAL A 1 257 ? 11.472 -17.782 -6.367 1.00 78.38 257 VAL A CA 1
ATOM 1874 C C . VAL A 1 257 ? 12.647 -18.102 -7.288 1.00 78.38 257 VAL A C 1
ATOM 1876 O O . VAL A 1 257 ? 13.624 -18.718 -6.867 1.00 78.38 257 VAL A O 1
ATOM 1879 N N . GLU A 1 258 ? 12.577 -17.662 -8.542 1.00 79.56 258 GLU A N 1
ATOM 1880 C CA . GLU A 1 258 ? 13.606 -17.956 -9.542 1.00 79.56 258 GLU A CA 1
ATOM 1881 C C . GLU A 1 258 ? 14.496 -16.736 -9.788 1.00 79.56 258 GLU A C 1
ATOM 1883 O O . GLU A 1 258 ? 14.012 -15.648 -10.107 1.00 79.56 258 GLU A O 1
ATOM 1888 N N . LEU A 1 259 ? 15.817 -16.911 -9.690 1.00 77.19 259 LEU A N 1
ATOM 1889 C CA . LEU A 1 259 ? 16.771 -15.896 -10.125 1.00 77.19 259 LEU A CA 1
ATOM 1890 C C . LEU A 1 259 ? 17.042 -16.054 -11.626 1.00 77.19 259 LEU A C 1
ATOM 1892 O O . LEU A 1 259 ? 17.619 -17.040 -12.085 1.00 77.19 259 LEU A O 1
ATOM 1896 N N . THR A 1 260 ? 16.637 -15.059 -12.406 1.00 68.94 260 THR A N 1
ATOM 1897 C CA . THR A 1 260 ? 16.849 -15.049 -13.858 1.00 68.94 260 THR A CA 1
ATOM 1898 C C . THR A 1 260 ? 18.304 -14.732 -14.213 1.00 68.94 260 THR A C 1
ATOM 1900 O O . THR A 1 260 ? 19.077 -14.194 -13.417 1.00 68.94 260 THR A O 1
ATOM 1903 N N . SER A 1 261 ? 18.691 -14.978 -15.469 1.00 63.34 261 SER A N 1
ATOM 1904 C CA . SER A 1 261 ? 20.039 -14.654 -15.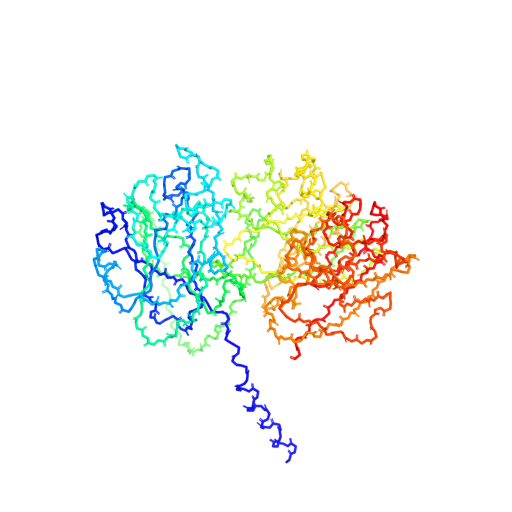964 1.00 63.34 261 SER A CA 1
ATOM 1905 C C . SER A 1 261 ? 20.380 -13.157 -15.952 1.00 63.34 261 SER A C 1
ATOM 1907 O O . SER A 1 261 ? 21.551 -12.811 -16.101 1.00 63.34 261 SER A O 1
ATOM 1909 N N . ASN A 1 262 ? 19.379 -12.286 -15.789 1.00 60.06 262 ASN A N 1
ATOM 1910 C CA . ASN A 1 262 ? 19.538 -10.835 -15.689 1.00 60.06 262 ASN A CA 1
ATOM 1911 C C . ASN A 1 262 ? 19.599 -10.346 -14.232 1.00 60.06 262 ASN A C 1
ATOM 1913 O O . ASN A 1 262 ? 19.520 -9.144 -14.003 1.00 60.06 262 ASN A O 1
ATOM 1917 N N . ASN A 1 263 ? 19.730 -11.253 -13.253 1.00 65.50 263 ASN A N 1
ATOM 1918 C CA . ASN A 1 263 ? 19.596 -10.965 -11.820 1.00 65.50 263 ASN A CA 1
ATOM 1919 C C . ASN A 1 263 ? 18.228 -10.363 -11.432 1.00 65.50 263 ASN A C 1
ATOM 1921 O O . ASN A 1 263 ? 18.116 -9.754 -10.373 1.00 65.50 263 ASN A O 1
ATOM 1925 N N . SER A 1 264 ? 17.190 -10.541 -12.257 1.00 76.25 264 SER A N 1
ATOM 1926 C CA . SER A 1 264 ? 15.805 -10.252 -11.864 1.00 76.25 264 SER A CA 1
ATOM 1927 C C . SER A 1 264 ? 15.217 -11.459 -11.137 1.00 76.25 264 SER A C 1
ATOM 1929 O O . SER A 1 264 ? 15.552 -12.599 -11.472 1.00 76.25 264 SER A O 1
ATOM 1931 N N . VAL A 1 265 ? 14.361 -11.210 -10.148 1.00 87.31 265 VAL A N 1
ATOM 1932 C CA . VAL A 1 265 ? 13.679 -12.249 -9.373 1.00 87.31 265 VAL A CA 1
ATOM 1933 C C . VAL A 1 265 ? 12.289 -12.467 -9.952 1.00 87.31 265 VAL A C 1
ATOM 1935 O O . VAL A 1 265 ? 11.479 -11.546 -9.984 1.00 87.31 265 VAL A O 1
ATOM 1938 N N . PHE A 1 266 ? 11.999 -13.684 -10.391 1.00 87.44 266 PHE A N 1
ATOM 1939 C CA . PHE A 1 266 ? 10.686 -14.078 -10.881 1.00 87.44 266 PHE A CA 1
ATOM 1940 C C . PHE A 1 266 ? 9.925 -14.820 -9.782 1.00 87.44 266 PHE A C 1
ATOM 1942 O O . PHE A 1 266 ? 10.477 -15.707 -9.130 1.00 87.44 266 PHE A O 1
ATOM 1949 N N . ILE A 1 267 ? 8.658 -14.458 -9.573 1.00 85.69 267 ILE A N 1
ATOM 1950 C CA . ILE A 1 267 ? 7.729 -15.214 -8.731 1.00 85.69 267 ILE A CA 1
ATOM 1951 C C . ILE A 1 267 ? 7.003 -16.213 -9.634 1.00 85.69 267 ILE A C 1
ATOM 1953 O O . ILE A 1 267 ? 6.164 -15.784 -10.435 1.00 85.69 267 ILE A O 1
ATOM 1957 N N . PRO A 1 268 ? 7.239 -17.530 -9.512 1.00 72.31 268 PRO A N 1
ATOM 1958 C CA . PRO A 1 268 ? 6.450 -18.502 -10.251 1.00 72.31 268 PRO A CA 1
ATOM 1959 C C . PRO A 1 268 ? 4.984 -18.459 -9.828 1.00 72.31 268 PRO A C 1
ATOM 1961 O O . PRO A 1 268 ? 4.653 -18.237 -8.664 1.00 72.31 268 PRO A O 1
ATOM 1964 N N . GLY A 1 269 ? 4.095 -18.664 -10.790 1.00 68.81 269 GLY A N 1
ATOM 1965 C CA . GLY A 1 269 ? 2.655 -18.660 -10.566 1.00 68.81 269 GLY A CA 1
ATOM 1966 C C . GLY A 1 269 ? 1.894 -18.290 -11.830 1.00 68.81 269 GLY A C 1
ATOM 1967 O O . GLY A 1 269 ? 2.475 -17.836 -12.815 1.00 68.81 269 GLY A O 1
ATOM 1968 N N . ASP A 1 270 ? 0.584 -18.490 -11.797 1.00 61.19 270 ASP A N 1
ATOM 1969 C CA . ASP A 1 270 ? -0.351 -18.199 -12.889 1.00 61.19 270 ASP A CA 1
ATOM 1970 C C . ASP A 1 270 ? -1.034 -16.825 -12.751 1.00 61.19 270 ASP A C 1
ATOM 1972 O O . ASP A 1 270 ? -1.955 -16.507 -13.499 1.00 61.19 270 ASP A O 1
ATOM 1976 N N . GLY A 1 271 ? -0.575 -15.999 -11.806 1.00 62.91 271 GLY A N 1
ATOM 1977 C CA . GLY A 1 271 ? -1.229 -14.751 -11.410 1.00 62.91 271 GLY A CA 1
ATOM 1978 C C . GLY A 1 271 ? -1.843 -14.800 -10.012 1.00 62.91 271 GLY A C 1
ATOM 1979 O O . GLY A 1 271 ? -2.181 -13.750 -9.472 1.00 62.91 271 GLY A O 1
ATOM 1980 N N . SER A 1 272 ? -1.964 -15.979 -9.389 1.00 71.38 272 SER A N 1
ATOM 1981 C CA . SER A 1 272 ? -2.373 -16.089 -7.983 1.00 71.38 272 SER A CA 1
ATOM 1982 C C . SER A 1 272 ? -1.415 -15.343 -7.048 1.00 71.38 272 SER A C 1
ATOM 1984 O O . SER A 1 272 ? -0.208 -15.348 -7.287 1.00 71.38 272 SER A O 1
ATOM 1986 N N . ARG A 1 273 ? -1.917 -14.769 -5.946 1.00 76.38 273 ARG A N 1
ATOM 1987 C CA . ARG A 1 273 ? -1.057 -14.112 -4.950 1.00 76.38 273 ARG A CA 1
ATOM 1988 C C . ARG A 1 273 ? -0.117 -15.119 -4.285 1.00 76.38 273 ARG A C 1
ATOM 1990 O O . ARG A 1 273 ? -0.570 -16.055 -3.632 1.00 76.38 273 ARG A O 1
ATOM 1997 N N . THR A 1 274 ? 1.177 -14.864 -4.391 1.00 83.94 274 THR A N 1
ATOM 1998 C CA . THR A 1 274 ? 2.244 -15.581 -3.699 1.00 83.94 274 THR A CA 1
ATOM 1999 C C . THR A 1 274 ? 2.647 -14.796 -2.462 1.00 83.94 274 THR A C 1
ATOM 2001 O O . THR A 1 274 ? 2.887 -13.587 -2.520 1.00 83.94 274 THR A O 1
ATOM 2004 N N . ARG A 1 275 ? 2.721 -15.490 -1.328 1.00 88.19 275 ARG A N 1
ATOM 2005 C CA . ARG A 1 275 ? 3.191 -14.914 -0.071 1.00 88.19 275 ARG A CA 1
ATOM 2006 C C . ARG A 1 275 ? 4.701 -14.990 -0.001 1.00 88.19 275 ARG A C 1
ATOM 2008 O O . ARG A 1 275 ? 5.306 -16.011 -0.322 1.00 88.19 275 ARG A O 1
ATOM 2015 N N . LEU A 1 276 ? 5.290 -13.884 0.410 1.00 91.69 276 LEU A N 1
ATOM 2016 C CA . LEU A 1 276 ? 6.716 -13.666 0.428 1.00 91.69 276 LEU A CA 1
ATOM 2017 C C . LEU A 1 276 ? 7.119 -13.166 1.804 1.00 91.69 276 LEU A C 1
ATOM 2019 O O . LEU A 1 276 ? 6.543 -12.200 2.307 1.00 91.69 276 LEU A O 1
ATOM 2023 N N . LYS A 1 277 ? 8.124 -13.810 2.385 1.00 93.81 277 LYS A N 1
ATOM 2024 C CA . LYS A 1 277 ? 8.659 -13.471 3.698 1.00 93.81 277 LYS A CA 1
ATOM 2025 C C . LYS A 1 277 ? 10.037 -12.856 3.555 1.00 93.81 277 LYS A C 1
ATOM 2027 O O . LYS A 1 277 ? 10.902 -13.405 2.874 1.00 93.81 277 LYS A O 1
ATOM 2032 N N . PHE A 1 278 ? 10.234 -11.731 4.227 1.00 95.06 278 PHE A N 1
ATOM 2033 C CA . PHE A 1 278 ? 11.479 -10.980 4.267 1.00 95.06 278 PHE A CA 1
ATOM 2034 C C . PHE A 1 278 ? 12.003 -10.953 5.699 1.00 95.06 278 PHE A C 1
ATOM 2036 O O . PHE A 1 278 ? 11.282 -10.586 6.623 1.00 95.06 278 PHE A O 1
ATOM 2043 N N . ASN A 1 279 ? 13.272 -11.309 5.880 1.00 93.62 279 ASN A N 1
ATOM 2044 C CA . ASN A 1 279 ? 13.936 -11.346 7.177 1.00 93.62 279 ASN A CA 1
ATOM 2045 C C . ASN A 1 279 ? 15.200 -10.484 7.142 1.00 93.62 279 ASN A C 1
ATOM 2047 O O . ASN A 1 279 ? 16.138 -10.777 6.394 1.00 93.62 279 ASN A O 1
ATOM 2051 N N . LEU A 1 280 ? 15.264 -9.445 7.977 1.00 93.31 280 LEU A N 1
ATOM 2052 C CA . LEU A 1 280 ? 16.470 -8.632 8.135 1.00 93.31 280 LEU A CA 1
ATOM 2053 C C . LEU A 1 280 ? 17.552 -9.406 8.910 1.00 93.31 280 LEU A C 1
ATOM 2055 O O . LEU A 1 280 ? 17.489 -9.595 10.129 1.00 93.31 280 LEU A O 1
ATOM 2059 N N . THR A 1 281 ? 18.598 -9.834 8.208 1.00 90.69 281 THR A N 1
ATOM 2060 C CA . THR A 1 281 ? 19.692 -10.640 8.780 1.00 90.69 281 THR A CA 1
ATOM 2061 C C . THR A 1 281 ? 20.937 -9.836 9.128 1.00 90.69 281 THR A C 1
ATOM 2063 O O . THR A 1 281 ? 21.690 -10.244 10.015 1.00 90.69 281 THR A O 1
ATOM 2066 N N . GLU A 1 282 ? 21.115 -8.646 8.562 1.00 88.75 282 GLU A N 1
ATOM 2067 C CA . GLU A 1 282 ? 22.205 -7.733 8.916 1.00 88.75 282 GLU A CA 1
ATOM 2068 C C . GLU A 1 282 ? 21.823 -6.286 8.589 1.00 88.75 282 GLU A C 1
ATOM 2070 O O . GLU A 1 282 ? 21.156 -6.038 7.588 1.00 88.75 282 GLU A O 1
ATOM 2075 N N . SER A 1 283 ? 22.255 -5.343 9.427 1.00 89.00 283 SER A N 1
ATOM 2076 C CA . SER A 1 283 ? 22.195 -3.901 9.172 1.00 89.00 283 SER A CA 1
ATOM 2077 C C . SER A 1 283 ? 23.487 -3.291 9.713 1.00 89.00 283 SER A C 1
ATOM 2079 O O . SER A 1 283 ? 23.701 -3.286 10.923 1.00 89.00 283 SER A O 1
ATOM 2081 N N . ASN A 1 284 ? 24.376 -2.844 8.827 1.00 86.50 284 ASN A N 1
ATOM 2082 C CA . ASN A 1 284 ? 25.690 -2.275 9.149 1.00 86.50 284 ASN A CA 1
ATOM 2083 C C . ASN A 1 284 ? 25.811 -0.862 8.562 1.00 86.50 284 ASN A C 1
ATOM 2085 O O . ASN A 1 284 ? 26.719 -0.527 7.805 1.00 86.50 284 ASN A O 1
ATOM 2089 N N . THR A 1 285 ? 24.844 -0.021 8.899 1.00 83.69 285 THR A N 1
ATOM 2090 C CA . THR A 1 285 ? 24.724 1.350 8.398 1.00 83.69 285 THR A CA 1
ATOM 2091 C C . THR A 1 285 ? 24.651 2.339 9.561 1.00 83.69 285 THR A C 1
ATOM 2093 O O . THR A 1 285 ? 24.444 1.972 10.721 1.00 83.69 285 THR A O 1
ATOM 2096 N N . LYS A 1 286 ? 24.875 3.618 9.246 1.00 83.31 286 LYS A N 1
ATOM 2097 C CA . LYS A 1 286 ? 24.728 4.748 10.176 1.00 83.31 286 LYS A CA 1
ATOM 2098 C C . LYS A 1 286 ? 23.445 5.542 9.955 1.00 83.31 286 LYS A C 1
ATOM 2100 O O . LYS A 1 286 ? 23.205 6.470 10.718 1.00 83.31 286 LYS A O 1
ATOM 2105 N N . SER A 1 287 ? 22.698 5.237 8.901 1.00 88.00 287 SER A N 1
ATOM 2106 C CA . SER A 1 287 ? 21.423 5.867 8.577 1.00 88.00 287 SER A CA 1
ATOM 2107 C C . SER A 1 287 ? 20.306 4.841 8.673 1.00 88.00 287 SER A C 1
ATOM 2109 O O . SER A 1 287 ? 20.544 3.644 8.517 1.00 88.00 287 SER A O 1
ATOM 2111 N N . VAL A 1 288 ? 19.085 5.312 8.905 1.00 92.12 288 VAL A N 1
ATOM 2112 C CA . VAL A 1 288 ? 17.894 4.473 8.778 1.00 92.12 288 VAL A CA 1
ATOM 2113 C C . VAL A 1 288 ? 17.552 4.379 7.299 1.00 92.12 288 VAL A C 1
ATOM 2115 O O . VAL A 1 288 ? 17.362 5.397 6.636 1.00 92.12 288 VAL A O 1
ATOM 2118 N N . ASN A 1 289 ? 17.524 3.163 6.765 1.00 93.62 289 ASN A N 1
ATOM 2119 C CA . ASN A 1 289 ? 17.311 2.945 5.337 1.00 93.62 289 ASN A CA 1
ATOM 2120 C C . ASN A 1 289 ? 16.065 2.108 5.099 1.00 93.62 289 ASN A C 1
ATOM 2122 O O . ASN A 1 289 ? 15.787 1.195 5.872 1.00 93.62 289 ASN A O 1
ATOM 2126 N N . GLU A 1 290 ? 15.363 2.380 4.007 1.00 97.00 290 GLU A N 1
ATOM 2127 C CA . GLU A 1 290 ? 14.125 1.693 3.659 1.00 97.00 290 GLU A CA 1
ATOM 2128 C C . GLU A 1 290 ? 14.327 0.739 2.483 1.00 97.00 290 GLU A C 1
ATOM 2130 O O . GLU A 1 290 ? 14.943 1.095 1.477 1.00 97.00 290 GLU A O 1
ATOM 2135 N N . LEU A 1 291 ? 13.798 -0.476 2.612 1.00 97.94 291 LEU A N 1
ATOM 2136 C CA . LEU A 1 291 ? 13.700 -1.461 1.546 1.00 97.94 291 LEU A CA 1
ATOM 2137 C C . LEU A 1 291 ? 12.278 -1.476 1.002 1.00 97.94 291 LEU A C 1
ATOM 2139 O O . LEU A 1 291 ? 11.320 -1.614 1.763 1.00 97.94 291 LEU A O 1
ATOM 2143 N N . GLY A 1 292 ? 12.148 -1.470 -0.317 1.00 98.06 292 GLY A N 1
ATOM 2144 C CA . GLY A 1 292 ? 10.894 -1.790 -0.977 1.00 98.06 292 GLY A CA 1
ATOM 2145 C C . GLY A 1 292 ? 11.066 -2.714 -2.171 1.00 98.06 292 GLY A C 1
ATOM 2146 O O . GLY A 1 292 ? 12.172 -2.993 -2.646 1.00 98.06 292 GLY A O 1
ATOM 2147 N N . VAL A 1 293 ? 9.930 -3.208 -2.640 1.00 97.25 293 VAL A N 1
ATOM 2148 C CA . VAL A 1 293 ? 9.802 -4.140 -3.759 1.00 97.25 293 VAL A CA 1
ATOM 2149 C C . VAL A 1 293 ? 8.695 -3.661 -4.686 1.00 97.25 293 VAL A C 1
ATOM 2151 O O . VAL A 1 293 ? 7.722 -3.062 -4.241 1.00 97.25 293 VAL A O 1
ATOM 2154 N N . PHE A 1 294 ? 8.830 -3.901 -5.982 1.00 94.81 294 PHE A N 1
ATOM 2155 C CA . PHE A 1 294 ? 7.827 -3.540 -6.980 1.00 94.81 294 PHE A CA 1
ATOM 2156 C C . PHE A 1 294 ? 7.729 -4.619 -8.051 1.00 94.81 294 PHE A C 1
ATOM 2158 O O . PHE A 1 294 ? 8.695 -5.320 -8.343 1.00 94.81 294 PHE A O 1
ATOM 2165 N N . ILE A 1 295 ? 6.551 -4.730 -8.658 1.00 89.44 295 ILE A N 1
ATOM 2166 C CA . ILE A 1 295 ? 6.334 -5.596 -9.818 1.00 89.44 295 ILE A CA 1
ATOM 2167 C C . ILE A 1 295 ? 6.782 -4.866 -11.087 1.00 89.44 295 ILE A C 1
ATOM 2169 O O . ILE A 1 295 ? 6.461 -3.691 -11.286 1.00 89.44 295 ILE A O 1
ATOM 2173 N N . THR A 1 296 ? 7.477 -5.572 -11.972 1.00 88.50 296 THR A N 1
ATOM 2174 C CA . THR A 1 296 ? 7.874 -5.075 -13.293 1.00 88.50 296 THR A CA 1
ATOM 2175 C C . THR A 1 296 ? 7.025 -5.716 -14.386 1.00 88.50 296 THR A C 1
ATOM 2177 O O . THR A 1 296 ? 6.478 -6.812 -14.230 1.00 88.50 296 THR A O 1
ATOM 2180 N N . ASP A 1 297 ? 6.904 -5.029 -15.520 1.00 83.50 297 ASP A N 1
ATOM 2181 C CA . ASP A 1 297 ? 6.132 -5.520 -16.664 1.00 83.50 297 ASP A CA 1
ATOM 2182 C C . ASP A 1 297 ? 6.837 -6.701 -17.353 1.00 83.50 297 ASP A C 1
ATOM 2184 O O . ASP A 1 297 ? 6.194 -7.521 -18.008 1.00 83.50 297 ASP A O 1
ATOM 2188 N N . ASN A 1 298 ? 8.167 -6.787 -17.225 1.00 83.56 298 ASN A N 1
ATOM 2189 C CA . ASN A 1 298 ? 8.996 -7.825 -17.832 1.00 83.56 298 ASN A CA 1
ATOM 2190 C C . ASN A 1 298 ? 10.343 -8.022 -17.102 1.00 83.56 298 ASN A C 1
ATOM 2192 O O . ASN A 1 298 ? 10.683 -7.297 -16.166 1.00 83.56 298 ASN A O 1
ATOM 2196 N N . GLU A 1 299 ? 11.125 -8.997 -17.573 1.00 83.50 299 GLU A N 1
ATOM 2197 C CA . GLU A 1 299 ? 12.441 -9.387 -17.032 1.00 83.50 299 GLU A CA 1
ATOM 2198 C C . GLU A 1 299 ? 13.543 -8.318 -17.163 1.00 83.50 299 GLU A C 1
ATOM 2200 O O . GLU A 1 299 ? 14.611 -8.460 -16.569 1.00 83.50 299 GLU A O 1
ATOM 2205 N N . ASN A 1 300 ? 13.319 -7.263 -17.955 1.00 84.19 300 ASN A N 1
ATOM 2206 C CA . ASN A 1 300 ? 14.257 -6.143 -18.093 1.00 84.19 300 ASN A CA 1
ATOM 2207 C C . ASN A 1 300 ? 13.995 -5.033 -17.069 1.00 84.19 300 ASN A C 1
ATOM 2209 O O . ASN A 1 300 ? 14.756 -4.070 -17.016 1.00 84.19 300 ASN A O 1
ATOM 2213 N N . GLY A 1 301 ? 12.934 -5.163 -16.270 1.00 87.75 301 GLY A N 1
ATOM 2214 C CA . GLY A 1 301 ? 12.578 -4.200 -15.239 1.00 87.75 301 GLY A CA 1
ATOM 2215 C C . GLY A 1 301 ? 11.713 -3.039 -15.722 1.00 87.75 301 GLY A C 1
ATOM 2216 O O . GLY A 1 301 ? 11.576 -2.069 -14.992 1.00 87.75 301 GLY A O 1
ATOM 2217 N N . ASP A 1 302 ? 11.132 -3.098 -16.924 1.00 87.12 302 ASP A N 1
ATOM 2218 C CA . ASP A 1 302 ? 10.302 -1.997 -17.429 1.00 87.12 302 ASP A CA 1
ATOM 2219 C C . ASP A 1 302 ? 9.038 -1.787 -16.570 1.00 87.12 302 ASP A C 1
ATOM 2221 O O . ASP A 1 302 ? 8.454 -2.744 -16.051 1.00 87.12 302 ASP A O 1
ATOM 2225 N N . ILE A 1 303 ? 8.591 -0.531 -16.448 1.00 86.38 303 ILE A N 1
ATOM 2226 C CA . ILE A 1 303 ? 7.364 -0.153 -15.728 1.00 86.38 303 ILE A CA 1
ATOM 2227 C C . ILE A 1 303 ? 6.550 0.816 -16.575 1.00 86.38 303 ILE A C 1
ATOM 2229 O O . ILE A 1 303 ? 6.992 1.927 -16.861 1.00 86.38 303 ILE A O 1
ATOM 2233 N N . ASN A 1 304 ? 5.342 0.413 -16.959 1.00 82.94 304 ASN A N 1
ATOM 2234 C CA . ASN A 1 304 ? 4.473 1.145 -17.877 1.00 82.94 304 ASN A CA 1
ATOM 2235 C C . ASN A 1 304 ? 5.220 1.561 -19.163 1.00 82.94 304 ASN A C 1
ATOM 2237 O O . ASN A 1 304 ? 5.049 2.672 -19.669 1.00 82.94 304 ASN A O 1
ATOM 2241 N N . GLY A 1 305 ? 6.092 0.676 -19.663 1.00 84.19 305 GLY A N 1
ATOM 2242 C CA . GLY A 1 305 ? 6.948 0.921 -20.829 1.00 84.19 305 GLY A CA 1
ATOM 2243 C C . GLY A 1 305 ? 8.130 1.877 -20.609 1.00 84.19 305 GLY A C 1
ATOM 2244 O O . GLY A 1 305 ? 8.769 2.250 -21.590 1.00 84.19 305 GLY A O 1
ATOM 2245 N N . ILE A 1 306 ? 8.415 2.278 -19.366 1.00 86.12 306 ILE A N 1
ATOM 2246 C CA . ILE A 1 306 ? 9.587 3.080 -18.989 1.00 86.12 306 ILE A CA 1
ATOM 2247 C C . ILE A 1 306 ? 10.703 2.129 -18.568 1.00 86.12 306 ILE A C 1
ATOM 2249 O O . ILE A 1 306 ? 10.531 1.361 -17.618 1.00 86.12 306 ILE A O 1
ATOM 2253 N N . SER A 1 307 ? 11.849 2.198 -19.241 1.00 91.50 307 SER A N 1
ATOM 2254 C CA . SER A 1 307 ? 12.986 1.338 -18.914 1.00 91.50 307 SER A CA 1
ATOM 2255 C C . SER A 1 307 ? 13.815 1.867 -17.739 1.00 91.50 307 SER A C 1
ATOM 2257 O O . SER A 1 307 ? 13.898 3.084 -17.529 1.00 91.50 307 SER A O 1
ATOM 2259 N N . PRO A 1 308 ? 14.501 0.982 -16.989 1.00 92.62 308 PRO A N 1
ATOM 2260 C CA . PRO A 1 308 ? 15.432 1.391 -15.944 1.00 92.62 308 PRO A CA 1
ATOM 2261 C C . PRO A 1 308 ? 16.433 2.460 -16.416 1.00 92.62 308 PRO A C 1
ATOM 2263 O O . PRO A 1 308 ? 17.182 2.269 -17.377 1.00 92.62 308 PRO A O 1
ATOM 2266 N N . GLY A 1 309 ? 16.463 3.595 -15.712 1.00 89.81 309 GLY A N 1
ATOM 2267 C CA . GLY A 1 309 ? 17.345 4.732 -16.010 1.00 89.81 309 GLY A CA 1
ATOM 2268 C C . GLY A 1 309 ? 16.778 5.777 -16.975 1.00 89.81 309 GLY A C 1
ATOM 2269 O O . GLY A 1 309 ? 17.462 6.769 -17.244 1.00 89.81 309 GLY A O 1
ATOM 2270 N N . GLU A 1 310 ? 15.560 5.589 -17.484 1.00 93.75 310 GLU A N 1
ATOM 2271 C CA . GLU A 1 310 ? 14.827 6.625 -18.212 1.00 93.75 310 GLU A CA 1
ATOM 2272 C C . GLU A 1 310 ? 14.170 7.645 -17.267 1.00 93.75 310 GLU A C 1
ATOM 2274 O O . GLU A 1 310 ? 13.905 7.377 -16.089 1.00 93.75 310 GLU A O 1
ATOM 2279 N N . ASP A 1 311 ? 13.904 8.844 -17.792 1.00 91.25 311 ASP A N 1
ATOM 2280 C CA . ASP A 1 311 ? 13.223 9.903 -17.048 1.00 91.25 311 ASP A CA 1
ATOM 2281 C C . ASP A 1 311 ? 11.841 9.414 -16.583 1.00 91.25 311 ASP A C 1
ATOM 2283 O O . ASP A 1 311 ? 11.024 8.958 -17.380 1.00 91.25 311 ASP A O 1
ATOM 2287 N N . GLY A 1 312 ? 11.570 9.532 -15.283 1.00 89.56 312 GLY A N 1
ATOM 2288 C CA . GLY A 1 312 ? 10.315 9.083 -14.674 1.00 89.56 312 GLY A CA 1
ATOM 2289 C C . GLY A 1 312 ? 10.345 7.659 -14.112 1.00 89.56 312 GLY A C 1
ATOM 2290 O O . GLY A 1 312 ? 9.451 7.327 -13.335 1.00 89.56 312 GLY A O 1
ATOM 2291 N N . TYR A 1 313 ? 11.384 6.859 -14.391 1.00 95.50 313 TYR A N 1
ATOM 2292 C CA . TYR A 1 313 ? 11.483 5.483 -13.887 1.00 95.50 313 TYR A CA 1
ATOM 2293 C C . TYR A 1 313 ? 11.407 5.410 -12.356 1.00 95.50 313 TYR A C 1
ATOM 2295 O O . TYR A 1 313 ? 10.612 4.650 -11.814 1.00 95.50 313 TYR A O 1
ATOM 2303 N N . THR A 1 314 ? 12.166 6.253 -11.644 1.00 96.94 314 THR A N 1
ATOM 2304 C CA . THR A 1 314 ? 12.159 6.283 -10.170 1.00 96.94 314 THR A CA 1
ATOM 2305 C C . THR A 1 314 ? 10.760 6.530 -9.611 1.00 96.94 314 THR A C 1
ATOM 2307 O O . THR A 1 314 ? 10.340 5.850 -8.685 1.00 96.94 314 THR A O 1
ATOM 2310 N N . GLN A 1 315 ? 10.017 7.479 -10.186 1.00 94.94 315 GLN A N 1
ATOM 2311 C CA . GLN A 1 315 ? 8.662 7.777 -9.733 1.00 94.94 315 GLN A CA 1
ATOM 2312 C C . GLN A 1 315 ? 7.709 6.615 -10.027 1.00 94.94 315 GLN A C 1
ATOM 2314 O O . GLN A 1 315 ? 6.942 6.238 -9.147 1.00 94.94 315 GLN A O 1
ATOM 2319 N N . ALA A 1 316 ? 7.782 6.027 -11.224 1.00 93.00 316 ALA A N 1
ATOM 2320 C CA . ALA A 1 316 ? 6.949 4.889 -11.599 1.00 93.00 316 ALA A CA 1
ATOM 2321 C C . ALA A 1 316 ? 7.206 3.665 -10.701 1.00 93.00 316 ALA A C 1
ATOM 2323 O O . ALA A 1 316 ? 6.256 3.024 -10.253 1.00 93.00 316 ALA A O 1
ATOM 2324 N N . ALA A 1 317 ? 8.475 3.385 -10.389 1.00 95.81 317 ALA A N 1
ATOM 2325 C CA . ALA A 1 317 ? 8.870 2.285 -9.516 1.00 95.81 317 ALA A CA 1
ATOM 2326 C C . ALA A 1 317 ? 8.380 2.476 -8.080 1.00 95.81 317 ALA A C 1
ATOM 2328 O O . ALA A 1 317 ? 7.777 1.565 -7.527 1.00 95.81 317 ALA A O 1
ATOM 2329 N N . LEU A 1 318 ? 8.563 3.668 -7.502 1.00 96.75 318 LEU A N 1
ATOM 2330 C CA . LEU A 1 318 ? 8.085 3.956 -6.149 1.00 96.75 318 LEU A CA 1
ATOM 2331 C C . LEU A 1 318 ? 6.549 3.978 -6.062 1.00 96.75 318 LEU A C 1
ATOM 2333 O O . LEU A 1 318 ? 5.996 3.510 -5.078 1.00 96.75 318 LEU A O 1
ATOM 2337 N N . GLN A 1 319 ? 5.838 4.456 -7.093 1.00 92.56 319 GLN A N 1
ATOM 2338 C CA . GLN A 1 319 ? 4.365 4.448 -7.120 1.00 92.56 319 GLN A CA 1
ATOM 2339 C C . GLN A 1 319 ? 3.769 3.039 -7.222 1.00 92.56 319 GLN A C 1
ATOM 2341 O O . GLN A 1 319 ? 2.666 2.806 -6.733 1.00 92.56 319 GLN A O 1
ATOM 2346 N N . ARG A 1 320 ? 4.472 2.115 -7.886 1.00 91.62 320 ARG A N 1
ATOM 2347 C CA . ARG A 1 320 ? 4.098 0.694 -7.956 1.00 91.62 320 ARG A CA 1
ATOM 2348 C C . ARG A 1 320 ? 4.684 -0.121 -6.792 1.00 91.62 320 ARG A C 1
ATOM 2350 O O . ARG A 1 320 ? 4.359 -1.297 -6.649 1.00 91.62 320 ARG A O 1
ATOM 2357 N N . GLY A 1 321 ? 5.556 0.491 -5.997 1.00 93.44 321 GLY A N 1
ATOM 2358 C CA . GLY A 1 321 ? 6.281 -0.150 -4.917 1.00 93.44 321 GLY A CA 1
ATOM 2359 C C . GLY A 1 321 ? 5.427 -0.424 -3.689 1.00 93.44 321 GLY A C 1
ATOM 2360 O O . GLY A 1 321 ? 4.450 0.269 -3.410 1.00 93.44 321 GLY A O 1
ATOM 2361 N N . GLN A 1 322 ? 5.849 -1.441 -2.950 1.00 94.50 322 GLN A N 1
ATOM 2362 C CA . GLN A 1 322 ? 5.437 -1.715 -1.589 1.00 94.50 322 GLN A CA 1
ATOM 2363 C C . GLN A 1 322 ? 6.686 -1.694 -0.705 1.00 94.50 322 GLN A C 1
ATOM 2365 O O . GLN A 1 322 ? 7.666 -2.397 -0.978 1.00 94.50 322 GLN A O 1
ATOM 2370 N N . VAL A 1 323 ? 6.656 -0.891 0.354 1.00 97.38 323 VAL A N 1
ATOM 2371 C CA . VAL A 1 323 ? 7.687 -0.897 1.392 1.00 97.38 323 VAL A CA 1
ATOM 2372 C C . VAL A 1 323 ? 7.653 -2.245 2.103 1.00 97.38 323 VAL A C 1
ATOM 2374 O O . VAL A 1 323 ? 6.603 -2.726 2.534 1.00 97.38 323 VAL A O 1
ATOM 2377 N N . VAL A 1 324 ? 8.825 -2.862 2.213 1.00 96.88 324 VAL A N 1
ATOM 2378 C CA . VAL A 1 324 ? 9.023 -4.085 2.986 1.00 96.88 324 VAL A CA 1
ATOM 2379 C C . VAL A 1 324 ? 9.220 -3.692 4.447 1.00 96.88 324 VAL A C 1
ATOM 2381 O O . VAL A 1 324 ? 8.389 -4.013 5.285 1.00 96.88 324 VAL A O 1
ATOM 2384 N N . PHE A 1 325 ? 10.288 -2.956 4.747 1.00 96.19 325 PHE A N 1
ATOM 2385 C CA . PHE A 1 325 ? 10.549 -2.355 6.055 1.00 96.19 325 PHE A CA 1
ATOM 2386 C C . PHE A 1 325 ? 11.689 -1.339 5.946 1.00 96.19 325 PHE A C 1
ATOM 2388 O O . PHE A 1 325 ? 12.441 -1.309 4.970 1.00 96.19 325 PHE A O 1
ATOM 2395 N N . SER A 1 326 ? 11.872 -0.561 7.002 1.00 95.12 326 SER A N 1
ATOM 2396 C CA . SER A 1 326 ? 13.097 0.155 7.311 1.00 95.12 326 SER A CA 1
ATOM 2397 C C . SER A 1 326 ? 14.016 -0.674 8.205 1.00 95.12 326 SER A C 1
ATOM 2399 O O . SER A 1 326 ? 13.570 -1.497 8.998 1.00 95.12 326 SER A O 1
ATOM 2401 N N . ALA A 1 327 ? 15.317 -0.447 8.090 1.00 91.56 327 ALA A N 1
ATOM 2402 C CA . ALA A 1 327 ? 16.330 -1.010 8.967 1.00 91.56 327 ALA A CA 1
ATOM 2403 C C . ALA A 1 327 ? 16.979 0.118 9.772 1.00 91.56 327 ALA A C 1
ATOM 2405 O O . ALA A 1 327 ? 17.487 1.089 9.203 1.00 91.56 327 ALA A O 1
ATOM 2406 N N . LEU A 1 328 ? 16.972 -0.025 11.098 1.00 86.12 328 LEU A N 1
ATOM 2407 C CA . LEU A 1 328 ? 17.690 0.874 11.996 1.00 86.12 328 LEU A CA 1
ATOM 2408 C C . LEU A 1 328 ? 19.201 0.802 11.749 1.00 86.12 328 LEU A C 1
ATOM 2410 O O . LEU A 1 328 ? 19.737 -0.236 11.343 1.00 86.12 328 LEU A O 1
ATOM 2414 N N . ALA A 1 329 ? 19.897 1.892 12.073 1.00 82.44 329 ALA A N 1
ATOM 2415 C CA . ALA A 1 329 ? 21.348 1.873 12.197 1.00 82.44 329 ALA A CA 1
ATOM 2416 C C . ALA A 1 329 ? 21.782 0.838 13.258 1.00 82.44 329 ALA A C 1
ATOM 2418 O O . ALA A 1 329 ? 21.052 0.584 14.219 1.00 82.44 329 ALA A O 1
ATOM 2419 N N . ASP A 1 330 ? 22.985 0.266 13.122 1.00 70.25 330 ASP A N 1
ATOM 2420 C CA . ASP A 1 330 ? 23.509 -0.837 13.966 1.00 70.25 330 ASP A CA 1
ATOM 2421 C C . ASP A 1 330 ? 23.516 -0.515 15.487 1.00 70.25 330 ASP A C 1
ATOM 2423 O O . ASP A 1 330 ? 23.636 -1.386 16.350 1.00 70.25 330 ASP A O 1
ATOM 2427 N N . ASN A 1 331 ? 23.342 0.758 15.853 1.00 61.91 331 ASN A N 1
ATOM 2428 C CA . ASN A 1 331 ? 23.267 1.261 17.223 1.00 61.91 331 ASN A CA 1
ATOM 2429 C C . ASN A 1 331 ? 21.856 1.631 17.727 1.00 61.91 331 ASN A C 1
ATOM 2431 O O . ASN A 1 331 ? 21.756 2.003 18.894 1.00 61.91 331 ASN A O 1
ATOM 2435 N N . GLY A 1 332 ? 20.813 1.562 16.892 1.00 62.47 332 GLY A N 1
ATOM 2436 C CA . GLY A 1 332 ? 19.456 2.017 17.221 1.00 62.47 332 GLY A CA 1
ATOM 2437 C C . GLY A 1 332 ? 18.732 1.057 18.162 1.00 62.47 332 GLY A C 1
ATOM 2438 O O . GLY A 1 332 ? 18.530 1.383 19.321 1.00 62.47 332 GLY A O 1
ATOM 2439 N N . LEU A 1 333 ? 18.411 -0.156 17.703 1.00 71.69 333 LEU A N 1
ATOM 2440 C CA . LEU A 1 333 ? 17.831 -1.254 18.496 1.00 71.69 333 LEU A CA 1
ATOM 2441 C C . LEU A 1 333 ? 18.224 -2.587 17.838 1.00 71.69 333 LEU A C 1
ATOM 2443 O O . LEU A 1 333 ? 17.477 -3.155 17.049 1.00 71.69 333 LEU A O 1
ATOM 2447 N N . SER A 1 334 ? 19.431 -3.089 18.110 1.00 59.22 334 SER A N 1
ATOM 2448 C CA . SER A 1 334 ? 20.090 -4.144 17.308 1.00 59.22 334 SER A CA 1
ATOM 2449 C C . SER A 1 334 ? 19.378 -5.512 17.232 1.00 59.22 334 SER A C 1
ATOM 2451 O O . SER A 1 334 ? 19.787 -6.378 16.448 1.00 59.22 334 SER A O 1
ATOM 2453 N N . ASN A 1 335 ? 18.305 -5.706 18.005 1.00 68.31 335 ASN A N 1
ATOM 2454 C CA . ASN A 1 335 ? 17.472 -6.909 17.989 1.00 68.31 335 ASN A CA 1
ATOM 2455 C C . ASN A 1 335 ? 16.182 -6.769 17.167 1.00 68.31 335 ASN A C 1
ATOM 2457 O O . ASN A 1 335 ? 15.527 -7.786 16.956 1.00 68.31 335 ASN A O 1
ATOM 2461 N N . LEU A 1 336 ? 15.821 -5.566 16.705 1.00 79.69 336 LEU A N 1
ATOM 2462 C CA . LEU A 1 336 ? 14.592 -5.344 15.944 1.00 79.69 336 LEU A CA 1
ATOM 2463 C C . LEU A 1 336 ? 14.731 -5.933 14.537 1.00 79.69 336 LEU A C 1
ATOM 2465 O O . LEU A 1 336 ? 15.420 -5.379 13.679 1.00 79.69 336 LEU A O 1
ATOM 2469 N N . ARG A 1 337 ? 14.165 -7.124 14.349 1.00 81.75 337 ARG A N 1
ATOM 2470 C CA . ARG A 1 337 ? 14.318 -7.956 13.144 1.00 81.75 337 ARG A CA 1
ATOM 2471 C C . ARG A 1 337 ? 13.030 -8.713 12.842 1.00 81.75 337 ARG A C 1
ATOM 2473 O O . ARG A 1 337 ? 13.082 -9.868 12.415 1.00 81.75 337 ARG A O 1
ATOM 2480 N N . ASP A 1 338 ? 11.899 -8.081 13.133 1.00 86.44 338 ASP A N 1
ATOM 2481 C CA . ASP A 1 338 ? 10.595 -8.677 12.887 1.00 86.44 338 ASP A CA 1
ATOM 2482 C C . ASP A 1 338 ? 10.458 -8.979 11.389 1.00 86.44 338 ASP A C 1
ATOM 2484 O O . ASP A 1 338 ? 10.849 -8.158 10.551 1.00 86.44 338 ASP A O 1
ATOM 2488 N N . PRO A 1 339 ? 9.977 -10.177 11.023 1.00 90.25 339 PRO A N 1
ATOM 2489 C CA . PRO A 1 339 ? 9.778 -10.504 9.627 1.00 90.25 339 PRO A CA 1
ATOM 2490 C C . PRO A 1 339 ? 8.687 -9.612 9.031 1.00 90.25 339 PRO A C 1
ATOM 2492 O O . PRO A 1 339 ? 7.750 -9.195 9.716 1.00 90.25 339 PRO A O 1
ATOM 2495 N N . ARG A 1 340 ? 8.791 -9.370 7.725 1.00 93.75 340 ARG A N 1
ATOM 2496 C CA . ARG A 1 340 ? 7.702 -8.795 6.936 1.00 93.75 340 ARG A CA 1
ATOM 2497 C C . ARG A 1 340 ? 7.145 -9.857 6.012 1.00 93.75 340 ARG A C 1
ATOM 2499 O O . ARG A 1 340 ? 7.903 -10.477 5.262 1.00 93.75 340 ARG A O 1
ATOM 2506 N N . GLU A 1 341 ? 5.829 -10.005 6.020 1.00 92.56 341 GLU A N 1
ATOM 2507 C CA . GLU A 1 341 ? 5.125 -10.824 5.043 1.00 92.56 341 GLU A CA 1
ATOM 2508 C C . GLU A 1 341 ? 4.286 -9.958 4.115 1.00 92.56 341 GLU A C 1
ATOM 2510 O O . GLU A 1 341 ? 3.438 -9.173 4.535 1.00 92.56 341 GLU A O 1
ATOM 2515 N N . ILE A 1 342 ? 4.523 -10.112 2.816 1.00 90.94 342 ILE A N 1
ATOM 2516 C CA . ILE A 1 342 ? 3.746 -9.444 1.776 1.00 90.94 342 ILE A CA 1
ATOM 2517 C C . ILE A 1 342 ? 3.182 -10.486 0.825 1.00 90.94 342 ILE A C 1
ATOM 2519 O O . ILE A 1 342 ? 3.758 -11.550 0.611 1.00 90.94 342 ILE A O 1
ATOM 2523 N N . SER A 1 343 ? 2.048 -10.172 0.216 1.00 87.81 343 SER A N 1
ATOM 2524 C CA . SER A 1 343 ? 1.483 -10.994 -0.850 1.00 87.81 343 SER A CA 1
ATOM 2525 C C . SER A 1 343 ? 1.599 -10.232 -2.162 1.00 87.81 343 SER A C 1
ATOM 2527 O O . SER A 1 343 ? 1.069 -9.129 -2.240 1.00 87.81 343 SER A O 1
ATOM 2529 N N . LEU A 1 344 ? 2.228 -10.801 -3.185 1.00 85.94 344 LEU A N 1
ATOM 2530 C CA . LEU A 1 344 ? 2.341 -10.202 -4.522 1.00 85.94 344 LEU A CA 1
ATOM 2531 C C . LEU A 1 344 ? 1.800 -11.165 -5.578 1.00 85.94 344 LEU A C 1
ATOM 2533 O O . LEU A 1 344 ? 1.776 -12.369 -5.351 1.00 85.94 344 LEU A O 1
ATOM 2537 N N . ASP A 1 345 ? 1.371 -10.656 -6.729 1.00 80.31 345 ASP A N 1
ATOM 2538 C CA . ASP A 1 345 ? 0.869 -11.506 -7.812 1.00 80.31 345 ASP A CA 1
ATOM 2539 C C . ASP A 1 345 ? 1.991 -12.397 -8.375 1.00 80.31 345 ASP A C 1
ATOM 2541 O O . ASP A 1 345 ? 3.076 -11.917 -8.714 1.00 80.31 345 ASP A O 1
ATOM 2545 N N . GLY A 1 346 ? 1.725 -13.699 -8.488 1.00 78.94 346 GLY A N 1
ATOM 2546 C CA . GLY A 1 346 ? 2.603 -14.660 -9.149 1.00 78.94 346 GLY A CA 1
ATOM 2547 C C . GLY A 1 346 ? 2.659 -14.457 -10.665 1.00 78.94 346 GLY A C 1
ATOM 2548 O O . GLY A 1 346 ? 1.859 -13.734 -11.257 1.00 78.94 346 GLY A O 1
ATOM 2549 N N . GLY A 1 347 ? 3.630 -15.088 -11.321 1.00 82.88 347 GLY A N 1
ATOM 2550 C CA . GLY A 1 347 ? 3.881 -14.899 -12.753 1.00 82.88 347 GLY A CA 1
ATOM 2551 C C . GLY A 1 347 ? 4.479 -13.528 -13.088 1.00 82.88 347 GLY A C 1
ATOM 2552 O O . GLY A 1 347 ? 4.393 -13.072 -14.232 1.00 82.88 347 GLY A O 1
ATOM 2553 N N . LYS A 1 348 ? 5.056 -12.843 -12.094 1.00 84.62 348 LYS A N 1
ATOM 2554 C CA . LYS A 1 348 ? 5.605 -11.489 -12.208 1.00 84.62 348 LYS A CA 1
ATOM 2555 C C . LYS A 1 348 ? 7.093 -11.460 -11.899 1.00 84.62 348 LYS A C 1
ATOM 2557 O O . LYS A 1 348 ? 7.602 -12.261 -11.119 1.00 84.62 348 LYS A O 1
ATOM 2562 N N . ASN A 1 349 ? 7.774 -10.500 -12.513 1.00 88.19 349 ASN A N 1
ATOM 2563 C CA . ASN A 1 349 ? 9.146 -10.157 -12.171 1.00 88.19 349 ASN A CA 1
ATOM 2564 C C . ASN A 1 349 ? 9.126 -9.083 -11.080 1.00 88.19 349 ASN A C 1
ATOM 2566 O O . ASN A 1 349 ? 8.257 -8.206 -11.070 1.00 88.19 349 ASN A O 1
ATOM 2570 N N . LEU A 1 350 ? 10.079 -9.175 -10.164 1.00 93.38 350 LEU A N 1
ATOM 2571 C CA . LEU A 1 350 ? 10.291 -8.222 -9.093 1.00 93.38 350 LEU A CA 1
ATOM 2572 C C . LEU A 1 350 ? 11.509 -7.367 -9.395 1.00 93.38 350 LEU A C 1
ATOM 2574 O O . LEU A 1 350 ? 12.545 -7.869 -9.845 1.00 93.38 350 LEU A O 1
ATOM 2578 N N . GLY A 1 351 ? 11.365 -6.088 -9.077 1.00 94.62 351 GLY A N 1
ATOM 2579 C CA . GLY A 1 351 ? 12.477 -5.197 -8.818 1.00 94.62 351 GLY A CA 1
ATOM 2580 C C . GLY A 1 351 ? 12.518 -4.813 -7.343 1.00 94.62 351 GLY A C 1
ATOM 2581 O O . GLY A 1 351 ? 11.496 -4.825 -6.649 1.00 94.62 351 GLY A O 1
ATOM 2582 N N . PHE A 1 352 ? 13.701 -4.450 -6.862 1.00 97.19 352 PHE A N 1
ATOM 2583 C CA . PHE A 1 352 ? 13.890 -3.962 -5.496 1.00 97.19 352 PHE A CA 1
ATOM 2584 C C . PHE A 1 352 ? 14.479 -2.561 -5.489 1.00 97.19 352 PHE A C 1
ATOM 2586 O O . PHE A 1 352 ? 15.300 -2.212 -6.342 1.00 97.19 352 PHE A O 1
ATOM 2593 N N . TYR A 1 353 ? 14.095 -1.767 -4.494 1.00 97.88 353 TYR A N 1
ATOM 2594 C CA . TYR A 1 353 ? 14.696 -0.466 -4.250 1.00 97.88 353 TYR A CA 1
ATOM 2595 C C . TYR A 1 353 ? 15.096 -0.290 -2.790 1.00 97.88 353 TYR A C 1
ATOM 2597 O O . TYR A 1 353 ? 14.533 -0.885 -1.877 1.00 97.88 353 TYR A O 1
ATOM 2605 N N . PHE A 1 354 ? 16.083 0.565 -2.596 1.00 95.69 354 PHE A N 1
ATOM 2606 C CA . PHE A 1 354 ? 16.666 0.935 -1.326 1.00 95.69 354 PHE A CA 1
ATOM 2607 C C . PHE A 1 354 ? 16.712 2.458 -1.247 1.00 95.69 354 PHE A C 1
ATOM 2609 O O . PHE A 1 354 ? 17.273 3.109 -2.134 1.00 95.69 354 PHE A O 1
ATOM 2616 N N . ILE A 1 355 ? 16.142 3.035 -0.194 1.00 97.31 355 ILE A N 1
ATOM 2617 C CA . ILE A 1 355 ? 16.187 4.474 0.057 1.00 97.31 355 ILE A CA 1
ATOM 2618 C C . ILE A 1 355 ? 17.120 4.720 1.226 1.00 97.31 355 ILE A C 1
ATOM 2620 O O . ILE A 1 355 ? 16.868 4.311 2.358 1.00 97.31 355 ILE A O 1
ATOM 2624 N N . LYS A 1 356 ? 18.224 5.402 0.935 1.00 94.44 356 LYS A N 1
ATOM 2625 C CA . LYS A 1 356 ? 19.175 5.818 1.956 1.00 94.44 356 LYS A CA 1
ATOM 2626 C C . LYS A 1 356 ? 18.602 6.988 2.751 1.00 94.44 356 LYS A C 1
ATOM 2628 O O . LYS A 1 356 ? 18.290 8.014 2.140 1.00 94.44 356 LYS A O 1
ATOM 2633 N N . ASP A 1 357 ? 18.601 6.879 4.078 1.00 93.19 357 ASP A N 1
ATOM 2634 C CA . ASP A 1 357 ? 18.300 7.992 4.993 1.00 93.19 357 ASP A CA 1
ATOM 2635 C C . ASP A 1 357 ? 16.979 8.709 4.643 1.00 93.19 357 ASP A C 1
ATOM 2637 O O . ASP A 1 357 ? 16.919 9.932 4.508 1.00 93.19 357 ASP A O 1
ATOM 2641 N N . GLY A 1 358 ? 15.927 7.936 4.359 1.00 95.00 358 GLY A N 1
ATOM 2642 C CA . GLY A 1 358 ? 14.649 8.462 3.878 1.00 95.00 358 GLY A CA 1
ATOM 2643 C C . GLY A 1 358 ? 13.609 7.377 3.606 1.00 95.00 358 GLY A C 1
ATOM 2644 O O . GLY A 1 358 ? 13.893 6.196 3.780 1.00 95.00 358 GLY A O 1
ATOM 2645 N N . THR A 1 359 ? 12.423 7.802 3.159 1.00 97.75 359 THR A N 1
ATOM 2646 C CA . THR A 1 359 ? 11.263 6.931 2.893 1.00 97.75 359 THR A CA 1
ATOM 2647 C C . THR A 1 359 ? 10.715 7.090 1.486 1.00 97.75 359 THR A C 1
ATOM 2649 O O . THR A 1 359 ? 10.971 8.083 0.791 1.00 97.75 359 THR A O 1
ATOM 2652 N N . THR A 1 360 ? 9.921 6.105 1.081 1.00 98.31 360 THR A N 1
ATOM 2653 C CA . THR A 1 360 ? 9.178 6.066 -0.178 1.00 98.31 360 THR A CA 1
ATOM 2654 C C . THR A 1 360 ? 8.204 7.230 -0.247 1.00 98.31 360 THR A C 1
ATOM 2656 O O . THR A 1 360 ? 8.143 7.912 -1.271 1.00 98.31 360 THR A O 1
ATOM 2659 N N . ASP A 1 361 ? 7.520 7.530 0.854 1.00 97.25 361 ASP A N 1
ATOM 2660 C CA . ASP A 1 361 ? 6.530 8.602 0.920 1.00 97.25 361 ASP A CA 1
ATOM 2661 C C . ASP A 1 361 ? 7.162 9.976 0.712 1.00 97.25 361 ASP A C 1
ATOM 2663 O O . ASP A 1 361 ? 6.708 10.766 -0.127 1.00 97.25 361 ASP A O 1
ATOM 2667 N N . GLN A 1 362 ? 8.275 10.245 1.399 1.00 96.50 362 GLN A N 1
ATOM 2668 C CA . GLN A 1 362 ? 9.009 11.494 1.230 1.00 96.50 362 GLN A CA 1
ATOM 2669 C C . GLN A 1 362 ? 9.614 11.607 -0.180 1.00 96.50 362 GLN A C 1
ATOM 2671 O O . GLN A 1 362 ? 9.546 12.675 -0.798 1.00 96.50 362 GLN A O 1
ATOM 2676 N N . ALA A 1 363 ? 10.151 10.512 -0.728 1.00 97.94 363 ALA A N 1
ATOM 2677 C CA . ALA A 1 363 ? 10.683 10.483 -2.089 1.00 97.94 363 ALA A CA 1
ATOM 2678 C C . ALA A 1 363 ? 9.589 10.750 -3.139 1.00 97.94 363 ALA A C 1
ATOM 2680 O O . ALA A 1 363 ? 9.790 11.566 -4.042 1.00 97.94 363 ALA A O 1
ATOM 2681 N N . LEU A 1 364 ? 8.413 10.131 -3.008 1.00 96.56 364 LEU A N 1
ATOM 2682 C CA . LEU A 1 364 ? 7.262 10.357 -3.888 1.00 96.56 364 LEU A CA 1
ATOM 2683 C C . LEU A 1 364 ? 6.735 11.790 -3.791 1.00 96.56 364 LEU A C 1
ATOM 2685 O O . LEU A 1 364 ? 6.447 12.417 -4.818 1.00 96.56 364 LEU A O 1
ATOM 2689 N N . LYS A 1 365 ? 6.673 12.350 -2.580 1.00 94.06 365 LYS A N 1
ATOM 2690 C CA . LYS A 1 365 ? 6.327 13.758 -2.365 1.00 94.06 365 LYS A CA 1
ATOM 2691 C C . LYS A 1 365 ? 7.308 14.690 -3.070 1.00 94.06 365 LYS A C 1
ATOM 2693 O O . LYS A 1 365 ? 6.887 15.606 -3.776 1.00 94.06 365 LYS A O 1
ATOM 2698 N N . ASP A 1 366 ? 8.608 14.450 -2.939 1.00 94.94 366 ASP A N 1
ATOM 2699 C CA . ASP A 1 366 ? 9.625 15.277 -3.583 1.00 94.94 366 ASP A CA 1
ATOM 2700 C C . ASP A 1 366 ? 9.606 15.149 -5.115 1.00 94.94 366 ASP A C 1
ATOM 2702 O O . ASP A 1 366 ? 9.659 16.170 -5.810 1.00 94.94 366 ASP A O 1
ATOM 2706 N N . LEU A 1 367 ? 9.437 13.935 -5.647 1.00 94.56 367 LEU A N 1
ATOM 2707 C CA . LEU A 1 367 ? 9.305 13.680 -7.086 1.00 94.56 367 LEU A CA 1
ATOM 2708 C C . LEU A 1 367 ? 8.060 14.356 -7.675 1.00 94.56 367 LEU A C 1
ATOM 2710 O O . LEU A 1 367 ? 8.155 15.012 -8.713 1.00 94.56 367 LEU A O 1
ATOM 2714 N N . SER A 1 368 ? 6.911 14.289 -6.992 1.00 90.75 368 SER A N 1
ATOM 2715 C CA . SER A 1 368 ? 5.682 14.971 -7.434 1.00 90.75 368 SER A CA 1
ATOM 2716 C C . SER A 1 368 ? 5.819 16.501 -7.446 1.00 90.75 368 SER A C 1
ATOM 2718 O O . SER A 1 368 ? 5.205 17.181 -8.270 1.00 90.75 368 SER A O 1
ATOM 2720 N N . ALA A 1 369 ? 6.696 17.049 -6.598 1.00 92.31 369 ALA A N 1
ATOM 2721 C CA . ALA A 1 369 ? 7.076 18.459 -6.591 1.00 92.31 369 ALA A CA 1
ATOM 2722 C C . ALA A 1 369 ? 8.165 18.815 -7.630 1.00 92.31 369 ALA A C 1
ATOM 2724 O O . ALA A 1 369 ? 8.630 19.959 -7.669 1.00 92.31 369 ALA A O 1
ATOM 2725 N N . GLY A 1 370 ? 8.592 17.860 -8.463 1.00 91.62 370 GLY A N 1
ATOM 2726 C CA . GLY A 1 370 ? 9.631 18.038 -9.479 1.00 91.62 370 GLY A CA 1
ATOM 2727 C C . GLY A 1 370 ? 11.052 18.121 -8.916 1.00 91.62 370 GLY A C 1
ATOM 2728 O O . GLY A 1 370 ? 11.946 18.642 -9.590 1.00 91.62 370 GLY A O 1
ATOM 2729 N N . LYS A 1 371 ? 11.278 17.659 -7.681 1.00 94.19 371 LYS A N 1
ATOM 2730 C CA . LYS A 1 371 ? 12.619 17.527 -7.101 1.00 94.19 371 LYS A CA 1
ATOM 2731 C C . LYS A 1 371 ? 13.215 16.163 -7.451 1.00 94.19 371 LYS A C 1
ATOM 2733 O O . LYS A 1 371 ? 12.505 15.215 -7.764 1.00 94.19 371 LYS A O 1
ATOM 2738 N N . ALA A 1 372 ? 14.540 16.072 -7.397 1.00 91.56 372 ALA A N 1
ATOM 2739 C CA . ALA A 1 372 ? 15.242 14.804 -7.563 1.00 91.56 372 ALA A CA 1
ATOM 2740 C C . ALA A 1 372 ? 15.219 13.988 -6.261 1.00 91.56 372 ALA A C 1
ATOM 2742 O O . ALA A 1 372 ? 15.276 14.575 -5.181 1.00 91.56 372 ALA A O 1
ATOM 2743 N N . ALA A 1 373 ? 15.253 12.660 -6.385 1.00 94.75 373 ALA A N 1
ATOM 2744 C CA . ALA A 1 373 ? 15.410 11.713 -5.279 1.00 94.75 373 ALA A CA 1
ATOM 2745 C C . ALA A 1 373 ? 16.766 10.976 -5.397 1.00 94.75 373 ALA A C 1
ATOM 2747 O O . ALA A 1 373 ? 16.821 9.822 -5.819 1.00 94.75 373 ALA A O 1
ATOM 2748 N N . PRO A 1 374 ? 17.903 11.651 -5.120 1.00 94.44 374 PRO A N 1
ATOM 2749 C CA . PRO A 1 374 ? 19.244 11.110 -5.377 1.00 94.44 374 PRO A CA 1
ATOM 2750 C C . PRO A 1 374 ? 19.665 9.989 -4.414 1.00 94.44 374 PRO A C 1
ATOM 2752 O O . PRO A 1 374 ? 20.745 9.424 -4.573 1.00 94.44 374 PRO A O 1
ATOM 2755 N N . ASN A 1 375 ? 18.859 9.720 -3.391 1.00 95.50 375 ASN A N 1
ATOM 2756 C CA . ASN A 1 375 ? 19.073 8.705 -2.366 1.00 95.50 375 ASN A CA 1
ATOM 2757 C C . ASN A 1 375 ? 18.295 7.405 -2.630 1.00 95.50 375 ASN A C 1
ATOM 2759 O O . ASN A 1 375 ? 18.348 6.507 -1.793 1.00 95.50 375 ASN A O 1
ATOM 2763 N N . VAL A 1 376 ? 17.596 7.304 -3.764 1.00 97.62 376 VAL A N 1
ATOM 2764 C CA . VAL A 1 376 ? 16.893 6.090 -4.189 1.00 97.62 376 VAL A CA 1
ATOM 2765 C C . VAL A 1 376 ? 17.815 5.269 -5.083 1.00 97.62 376 VAL A C 1
ATOM 2767 O O . VAL A 1 376 ? 18.335 5.764 -6.087 1.00 97.62 376 VAL A O 1
ATOM 2770 N N . PHE A 1 377 ? 18.004 4.012 -4.710 1.00 96.06 377 PHE A N 1
ATOM 2771 C CA . PHE A 1 377 ? 18.811 3.037 -5.424 1.00 96.06 377 PHE A CA 1
ATOM 2772 C C . PHE A 1 377 ? 17.967 1.809 -5.751 1.00 96.06 377 PHE A C 1
ATOM 2774 O O . PHE A 1 377 ? 17.051 1.463 -5.021 1.00 96.06 377 PHE A O 1
ATOM 2781 N N . PHE A 1 378 ? 18.297 1.146 -6.841 1.00 96.00 378 PHE A N 1
ATOM 2782 C CA . PHE A 1 378 ? 17.627 -0.003 -7.413 1.00 96.00 378 PHE A CA 1
ATOM 2783 C C . PHE A 1 378 ? 18.617 -1.155 -7.563 1.00 96.00 378 PHE A C 1
ATOM 2785 O O . PHE A 1 378 ? 19.843 -0.971 -7.614 1.00 96.00 378 PHE A O 1
ATOM 2792 N N . ASP A 1 379 ? 18.056 -2.346 -7.677 1.00 92.25 379 ASP A N 1
ATOM 2793 C CA . ASP A 1 379 ? 18.732 -3.551 -8.140 1.00 92.25 379 ASP A CA 1
ATOM 2794 C C . ASP A 1 379 ? 19.380 -3.375 -9.528 1.00 92.25 379 ASP A C 1
ATOM 2796 O O . ASP A 1 379 ? 20.529 -3.770 -9.738 1.00 92.25 379 ASP A O 1
ATOM 2800 N N . ALA A 1 380 ? 18.691 -2.703 -10.453 1.00 88.69 380 ALA A N 1
ATOM 2801 C CA . ALA A 1 380 ? 19.204 -2.359 -11.771 1.00 88.69 380 ALA A CA 1
ATOM 2802 C C . ALA A 1 380 ? 20.147 -1.146 -11.709 1.00 88.69 380 ALA A C 1
ATOM 2804 O O . ALA A 1 380 ? 19.716 0.004 -11.594 1.00 88.69 380 ALA A O 1
ATOM 2805 N N . ASN A 1 381 ? 21.453 -1.375 -11.880 1.00 87.69 381 ASN A N 1
ATOM 2806 C CA . ASN A 1 381 ? 22.459 -0.310 -11.808 1.00 87.69 381 ASN A CA 1
ATOM 2807 C C . ASN A 1 381 ? 22.212 0.869 -12.754 1.00 87.69 381 ASN A C 1
ATOM 2809 O O . ASN A 1 381 ? 22.497 2.005 -12.397 1.00 87.69 381 ASN A O 1
ATOM 2813 N N . VAL A 1 382 ? 21.650 0.643 -13.940 1.00 89.06 382 VAL A N 1
ATOM 2814 C CA . VAL A 1 382 ? 21.351 1.703 -14.911 1.00 89.06 382 VAL A CA 1
ATOM 2815 C C . VAL A 1 382 ? 20.311 2.704 -14.401 1.00 89.06 382 VAL A C 1
ATOM 2817 O O . VAL A 1 382 ? 20.335 3.850 -14.852 1.00 89.06 382 VAL A O 1
ATOM 2820 N N . ALA A 1 383 ? 19.460 2.304 -13.448 1.00 92.75 383 ALA A N 1
ATOM 2821 C CA . ALA A 1 383 ? 18.507 3.176 -12.767 1.00 92.75 383 ALA A CA 1
ATOM 2822 C C . ALA A 1 383 ? 19.129 3.956 -11.596 1.00 92.75 383 ALA A C 1
ATOM 2824 O O . ALA A 1 383 ? 18.516 4.903 -11.103 1.00 92.75 383 ALA A O 1
ATOM 2825 N N . ASN A 1 384 ? 20.349 3.612 -11.171 1.00 92.12 384 ASN A N 1
ATOM 2826 C CA . ASN A 1 384 ? 21.004 4.269 -10.044 1.00 92.12 384 ASN A CA 1
ATOM 2827 C C . ASN A 1 384 ? 21.609 5.618 -10.451 1.00 92.12 384 ASN A C 1
ATOM 2829 O O . ASN A 1 384 ? 22.247 5.706 -11.508 1.00 92.12 384 ASN A O 1
ATOM 2833 N N . PRO A 1 385 ? 21.503 6.667 -9.606 1.00 90.69 385 PRO A N 1
ATOM 2834 C CA . PRO A 1 385 ? 22.061 7.990 -9.904 1.00 90.69 385 PRO A CA 1
ATOM 2835 C C . PRO A 1 385 ? 23.558 7.985 -10.251 1.00 90.69 385 PRO A C 1
ATOM 2837 O O . PRO A 1 385 ? 24.026 8.818 -11.028 1.00 90.69 385 PRO A O 1
ATOM 2840 N N . ASP A 1 386 ? 24.314 7.040 -9.692 1.00 88.69 386 ASP A N 1
ATOM 2841 C CA . ASP A 1 386 ? 25.748 6.847 -9.924 1.00 88.69 386 ASP A CA 1
ATOM 2842 C C . ASP A 1 386 ? 26.079 5.745 -10.942 1.00 88.69 386 ASP A C 1
ATOM 2844 O O . ASP A 1 386 ? 27.243 5.579 -11.312 1.00 88.69 386 ASP A O 1
ATOM 2848 N N . ARG A 1 387 ? 25.065 5.024 -11.430 1.00 87.38 387 ARG A N 1
ATOM 2849 C CA . ARG A 1 387 ? 25.177 3.873 -12.333 1.00 87.38 387 ARG A CA 1
ATOM 2850 C C . ARG A 1 387 ? 26.007 2.706 -11.790 1.00 87.38 387 ARG A C 1
ATOM 2852 O O . ARG A 1 387 ? 26.616 1.974 -12.573 1.00 87.38 387 ARG A O 1
ATOM 2859 N N . LEU A 1 388 ? 26.065 2.549 -10.468 1.00 87.50 388 LEU A N 1
ATOM 2860 C CA . LEU A 1 388 ? 26.789 1.464 -9.805 1.00 87.50 388 LEU A CA 1
ATOM 2861 C C . LEU A 1 388 ? 25.830 0.384 -9.296 1.00 87.50 388 LEU A C 1
ATOM 2863 O O . LEU A 1 388 ? 24.686 0.669 -8.943 1.00 87.50 388 LEU A O 1
ATOM 2867 N N . ASP A 1 389 ? 26.310 -0.858 -9.235 1.00 87.00 389 ASP A N 1
ATOM 2868 C CA . ASP A 1 389 ? 25.579 -1.960 -8.602 1.00 87.00 389 ASP A CA 1
ATOM 2869 C C . ASP A 1 389 ? 25.460 -1.694 -7.095 1.00 87.00 389 ASP A C 1
ATOM 2871 O O . ASP A 1 389 ? 26.472 -1.505 -6.410 1.00 87.00 389 ASP A O 1
ATOM 2875 N N . ARG A 1 390 ? 24.224 -1.667 -6.579 1.00 89.88 390 ARG A N 1
ATOM 2876 C CA . ARG A 1 390 ? 23.933 -1.467 -5.146 1.00 89.88 390 ARG A CA 1
ATOM 2877 C C . ARG A 1 390 ? 2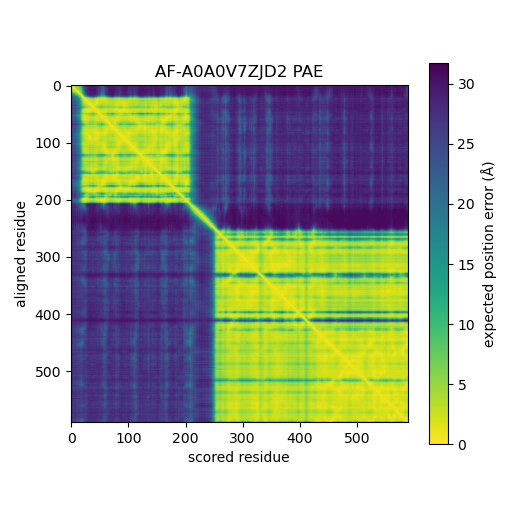3.385 -2.707 -4.452 1.00 89.88 390 ARG A C 1
ATOM 2879 O O . ARG A 1 390 ? 23.364 -2.732 -3.227 1.00 89.88 390 ARG A O 1
ATOM 2886 N N . LEU A 1 391 ? 23.032 -3.739 -5.214 1.00 91.94 391 LEU A N 1
ATOM 2887 C CA . LEU A 1 391 ? 22.505 -5.002 -4.717 1.00 91.94 391 LEU A CA 1
ATOM 2888 C C . LEU A 1 391 ? 23.296 -6.186 -5.283 1.00 91.94 391 LEU A C 1
ATOM 2890 O O . LEU A 1 391 ? 23.588 -6.247 -6.477 1.00 91.94 391 LEU A O 1
ATOM 2894 N N . GLN A 1 392 ? 23.598 -7.152 -4.422 1.00 89.06 392 GLN A N 1
ATOM 2895 C CA . GLN A 1 392 ? 23.982 -8.506 -4.797 1.00 89.06 392 GLN A CA 1
ATOM 2896 C C . GLN A 1 392 ? 22.882 -9.476 -4.378 1.00 89.06 392 GLN A C 1
ATOM 2898 O O . GLN A 1 392 ? 22.505 -9.521 -3.209 1.00 89.06 392 GLN A O 1
ATOM 2903 N N . ILE A 1 393 ? 22.407 -10.278 -5.329 1.00 90.19 393 ILE A N 1
ATOM 2904 C CA . ILE A 1 393 ? 21.450 -11.354 -5.073 1.00 90.19 393 ILE A CA 1
ATOM 2905 C C . ILE A 1 393 ? 22.195 -12.684 -5.140 1.00 90.19 393 ILE A C 1
ATOM 2907 O O . ILE A 1 393 ? 22.994 -12.916 -6.050 1.00 90.19 393 ILE A O 1
ATOM 2911 N N . SER A 1 394 ? 21.972 -13.550 -4.156 1.00 86.19 394 SER A N 1
ATOM 2912 C CA . SER A 1 394 ? 22.561 -14.890 -4.121 1.00 86.19 394 SER A CA 1
ATOM 2913 C C . SER A 1 394 ? 21.565 -15.909 -3.592 1.00 86.19 394 SER A C 1
ATOM 2915 O O . SER A 1 394 ? 20.864 -15.631 -2.627 1.00 86.19 394 SER A O 1
ATOM 2917 N N . GLU A 1 395 ? 21.530 -17.091 -4.195 1.00 88.38 395 GLU A N 1
ATOM 2918 C CA . GLU A 1 395 ? 20.743 -18.218 -3.690 1.00 88.38 395 GLU A CA 1
ATOM 2919 C C . GLU A 1 395 ? 21.342 -18.778 -2.389 1.00 88.38 395 GLU A C 1
ATOM 2921 O O . GLU A 1 395 ? 22.562 -18.770 -2.167 1.00 88.38 395 GLU A O 1
ATOM 2926 N N . ARG A 1 396 ? 20.462 -19.272 -1.521 1.00 82.94 396 ARG A N 1
ATOM 2927 C CA . ARG A 1 396 ? 20.760 -19.968 -0.267 1.00 82.94 396 ARG A CA 1
ATOM 2928 C C . ARG A 1 396 ? 20.216 -21.400 -0.326 1.00 82.94 396 ARG A C 1
ATOM 2930 O O . ARG A 1 396 ? 19.761 -21.865 -1.366 1.00 82.94 396 ARG A O 1
ATOM 2937 N N . GLU A 1 397 ? 20.357 -22.139 0.772 1.00 74.25 397 GLU A N 1
ATOM 2938 C CA . GLU A 1 397 ? 19.721 -23.456 0.901 1.00 74.25 397 GLU A CA 1
ATOM 2939 C C . GLU A 1 397 ? 18.180 -23.285 0.888 1.00 74.25 397 GLU A C 1
ATOM 2941 O O . GLU A 1 397 ? 17.679 -22.227 1.261 1.00 74.25 397 GLU A O 1
ATOM 2946 N N . ASP A 1 398 ? 17.439 -24.302 0.434 1.00 71.62 398 ASP A N 1
ATOM 2947 C CA . ASP A 1 398 ? 15.962 -24.373 0.481 1.00 71.62 398 ASP A CA 1
ATOM 2948 C C . ASP A 1 398 ? 15.168 -23.285 -0.290 1.00 71.62 398 ASP A C 1
ATOM 2950 O O . ASP A 1 398 ? 14.044 -22.936 0.099 1.00 71.62 398 ASP A O 1
ATOM 2954 N N . GLY A 1 399 ? 15.741 -22.751 -1.378 1.00 72.50 399 GLY A N 1
ATOM 2955 C CA . GLY A 1 399 ? 15.045 -21.841 -2.304 1.00 72.50 399 GLY A CA 1
ATOM 2956 C C . GLY A 1 399 ? 14.974 -20.381 -1.860 1.00 72.50 399 GLY A C 1
ATOM 2957 O O . GLY A 1 399 ? 14.285 -19.569 -2.476 1.00 72.50 399 GLY A O 1
ATOM 2958 N N . GLN A 1 400 ? 15.669 -20.038 -0.775 1.00 87.19 400 GLN A N 1
ATOM 2959 C CA . GLN A 1 400 ? 15.752 -18.675 -0.267 1.00 87.19 400 GLN A CA 1
ATOM 2960 C C . GLN A 1 400 ? 16.765 -17.856 -1.080 1.00 87.19 400 GLN A C 1
ATOM 2962 O O . GLN A 1 400 ? 17.846 -18.335 -1.432 1.00 87.19 400 GLN A O 1
ATOM 2967 N N . LEU A 1 401 ? 16.452 -16.588 -1.337 1.00 91.75 401 LEU A N 1
ATOM 2968 C CA . LEU A 1 401 ? 17.391 -15.622 -1.896 1.00 91.75 401 LEU A CA 1
ATOM 2969 C C . LEU A 1 401 ? 17.894 -14.695 -0.799 1.00 91.75 401 LEU A C 1
ATOM 2971 O O . LEU A 1 401 ? 17.154 -14.287 0.090 1.00 91.75 401 LEU A O 1
ATOM 2975 N N . ARG A 1 402 ? 19.158 -14.305 -0.899 1.00 92.81 402 ARG A N 1
ATOM 2976 C CA . ARG A 1 402 ? 19.741 -13.241 -0.093 1.00 92.81 402 ARG A CA 1
ATOM 2977 C C . ARG A 1 402 ? 19.942 -11.995 -0.930 1.00 92.81 402 ARG A C 1
ATOM 2979 O O . ARG A 1 402 ? 20.699 -12.033 -1.900 1.00 92.81 402 ARG A O 1
ATOM 2986 N N . LEU A 1 403 ? 19.339 -10.904 -0.477 1.00 94.31 403 LEU A N 1
ATOM 2987 C CA . LEU A 1 403 ? 19.490 -9.544 -0.969 1.00 94.31 403 LEU A CA 1
ATOM 2988 C C . LEU A 1 403 ? 20.522 -8.821 -0.097 1.00 94.31 403 LEU A C 1
ATOM 2990 O O . LEU A 1 403 ? 20.261 -8.492 1.057 1.00 94.31 403 LEU A O 1
ATOM 2994 N N . ALA A 1 404 ? 21.716 -8.610 -0.631 1.00 92.75 404 ALA A N 1
ATOM 2995 C CA . ALA A 1 404 ? 22.827 -7.971 0.058 1.00 92.75 404 ALA A CA 1
ATOM 2996 C C . ALA A 1 404 ? 23.061 -6.578 -0.538 1.00 92.75 404 ALA A C 1
ATOM 2998 O O . ALA A 1 404 ? 23.516 -6.465 -1.677 1.00 92.75 404 ALA A O 1
ATOM 2999 N N . TRP A 1 405 ? 22.726 -5.523 0.203 1.00 92.62 405 TRP A N 1
ATOM 3000 C CA . TRP A 1 405 ? 22.790 -4.134 -0.252 1.00 92.62 405 TRP A CA 1
ATOM 3001 C C . TRP A 1 405 ? 24.083 -3.432 0.152 1.00 92.62 405 TRP A C 1
ATOM 3003 O O . TRP A 1 405 ? 24.710 -3.755 1.163 1.00 92.62 405 TRP A O 1
ATOM 3013 N N . LYS A 1 406 ? 24.449 -2.425 -0.649 1.00 87.44 406 LYS A N 1
ATOM 3014 C CA . LYS A 1 406 ? 25.576 -1.530 -0.401 1.00 87.44 406 LYS A CA 1
ATOM 3015 C C . LYS A 1 406 ? 25.177 -0.057 -0.516 1.00 87.44 406 LYS A C 1
ATOM 3017 O O . LYS A 1 406 ? 24.891 0.461 -1.601 1.00 87.44 406 LYS A O 1
ATOM 3022 N N . GLU A 1 407 ? 25.238 0.639 0.611 1.00 85.12 407 GLU A N 1
ATOM 3023 C CA . GLU A 1 407 ? 24.924 2.053 0.791 1.00 85.12 407 GLU A CA 1
ATOM 3024 C C . GLU A 1 407 ? 26.012 2.956 0.183 1.00 85.12 407 GLU A C 1
ATOM 3026 O O . GLU A 1 407 ? 25.703 3.960 -0.469 1.00 85.12 407 GLU A O 1
ATOM 3031 N N . ASN A 1 408 ? 27.294 2.601 0.341 1.00 80.88 408 ASN A N 1
ATOM 3032 C CA . ASN A 1 408 ? 28.408 3.368 -0.224 1.00 80.88 408 ASN A CA 1
ATOM 3033 C C . ASN A 1 408 ? 29.390 2.474 -1.002 1.00 80.88 408 ASN A C 1
ATOM 3035 O O . ASN A 1 408 ? 30.254 1.835 -0.403 1.00 80.88 408 ASN A O 1
ATOM 3039 N N . PRO A 1 409 ? 29.332 2.448 -2.343 1.00 68.50 409 PRO A N 1
ATOM 3040 C CA . PRO A 1 409 ? 30.065 1.486 -3.148 1.00 68.50 409 PRO A CA 1
ATOM 3041 C C . PRO A 1 409 ? 31.571 1.749 -3.122 1.00 68.50 409 PRO A C 1
ATOM 3043 O O . PRO A 1 409 ? 32.344 0.805 -3.295 1.00 68.50 409 PRO A O 1
ATOM 3046 N N . GLU A 1 410 ? 31.983 2.983 -2.814 1.00 67.44 410 GLU A N 1
ATOM 3047 C CA . GLU A 1 410 ? 33.380 3.417 -2.738 1.00 67.44 410 GLU A CA 1
ATOM 3048 C C . GLU A 1 410 ? 34.040 3.192 -1.359 1.00 67.44 410 GLU A C 1
ATOM 3050 O O . GLU A 1 410 ? 35.210 3.535 -1.194 1.00 67.44 410 GLU A O 1
ATOM 3055 N N . SER A 1 411 ? 33.340 2.623 -0.365 1.00 65.50 411 SER A N 1
ATOM 3056 C CA . SER A 1 411 ? 33.916 2.325 0.958 1.00 65.50 411 SER A CA 1
ATOM 3057 C C . SER A 1 411 ? 34.853 1.094 0.955 1.00 65.50 411 SER A C 1
ATOM 3059 O O . SER A 1 411 ? 34.675 0.133 0.198 1.00 65.50 411 SER A O 1
ATOM 3061 N N . ASP A 1 412 ? 35.877 1.151 1.820 1.00 49.22 412 ASP A N 1
ATOM 3062 C CA . ASP A 1 412 ? 37.149 0.397 1.781 1.00 49.22 412 ASP A CA 1
ATOM 3063 C C . ASP A 1 412 ? 37.086 -1.141 1.963 1.00 49.22 412 ASP A C 1
ATOM 3065 O O . ASP A 1 412 ? 38.130 -1.799 1.925 1.00 49.22 412 ASP A O 1
ATOM 3069 N N . ASN A 1 413 ? 35.917 -1.753 2.166 1.00 61.16 413 ASN A N 1
ATOM 3070 C CA . ASN A 1 413 ? 35.780 -3.203 2.396 1.00 61.16 413 ASN A CA 1
ATOM 3071 C C . ASN A 1 413 ? 35.200 -3.981 1.199 1.00 61.16 413 ASN A C 1
ATOM 3073 O O . ASN A 1 413 ? 35.420 -5.189 1.110 1.00 61.16 413 ASN A O 1
ATOM 3077 N N . GLY A 1 414 ? 34.533 -3.315 0.247 1.00 64.56 414 GLY A N 1
ATOM 3078 C CA . GLY A 1 414 ? 34.040 -3.940 -0.989 1.00 64.56 414 GLY A CA 1
ATOM 3079 C C . GLY A 1 414 ? 32.932 -4.993 -0.815 1.00 64.56 414 GLY A C 1
ATOM 3080 O O . GLY A 1 414 ? 32.521 -5.580 -1.812 1.00 64.56 414 GLY A O 1
ATOM 3081 N N . ASN A 1 415 ? 32.463 -5.242 0.406 1.00 79.69 415 ASN A N 1
ATOM 3082 C CA . ASN A 1 415 ? 31.379 -6.172 0.720 1.00 79.69 415 ASN A CA 1
ATOM 3083 C C . ASN A 1 415 ? 30.009 -5.477 0.597 1.00 79.69 415 ASN A C 1
ATOM 3085 O O . ASN A 1 415 ? 29.916 -4.252 0.567 1.00 79.69 415 ASN A O 1
ATOM 3089 N N . PHE A 1 416 ? 28.966 -6.289 0.452 1.00 88.81 416 PHE A N 1
ATOM 3090 C CA . PHE A 1 416 ? 27.568 -5.869 0.443 1.00 88.81 416 PHE A CA 1
ATOM 3091 C C . PHE A 1 416 ? 26.954 -6.344 1.766 1.00 88.81 416 PHE A C 1
ATOM 3093 O O . PHE A 1 416 ? 26.355 -7.412 1.828 1.00 88.81 416 PHE A O 1
ATOM 3100 N N . ASP A 1 417 ? 27.239 -5.632 2.852 1.00 86.44 417 ASP A N 1
ATOM 3101 C CA . ASP A 1 417 ? 26.789 -5.967 4.211 1.00 86.44 417 ASP A CA 1
ATOM 3102 C C . ASP A 1 417 ? 26.069 -4.804 4.908 1.00 86.44 417 ASP A C 1
ATOM 3104 O O . ASP A 1 417 ? 25.667 -4.946 6.059 1.00 86.44 417 ASP A O 1
ATOM 3108 N N . ASP A 1 418 ? 25.867 -3.675 4.217 1.00 88.44 418 ASP A N 1
ATOM 3109 C CA . ASP A 1 418 ? 25.225 -2.495 4.806 1.00 88.44 418 ASP A CA 1
ATOM 3110 C C . ASP A 1 418 ? 23.767 -2.806 5.196 1.00 88.44 418 ASP A C 1
ATOM 3112 O O . ASP A 1 418 ? 23.299 -2.359 6.241 1.00 88.44 418 ASP A O 1
ATOM 3116 N N . MET A 1 419 ? 23.067 -3.620 4.397 1.00 91.62 419 MET A N 1
ATOM 3117 C CA . MET A 1 419 ? 21.778 -4.218 4.755 1.00 91.62 419 MET A CA 1
ATOM 3118 C C . MET A 1 419 ? 21.612 -5.567 4.049 1.00 91.62 419 MET A C 1
ATOM 3120 O O . MET A 1 419 ? 21.697 -5.645 2.823 1.00 91.62 419 MET A O 1
ATOM 3124 N N . VAL A 1 420 ? 21.374 -6.636 4.808 1.00 93.12 420 VAL A N 1
ATOM 3125 C CA . VAL A 1 420 ? 21.256 -7.999 4.275 1.00 93.12 420 VAL A CA 1
ATOM 3126 C C . VAL A 1 420 ? 19.908 -8.587 4.650 1.00 93.12 420 VAL A C 1
ATOM 3128 O O . VAL A 1 420 ? 19.599 -8.761 5.831 1.00 93.12 420 VAL A O 1
ATOM 3131 N N . VAL A 1 421 ? 19.125 -8.942 3.639 1.00 95.00 421 VAL A N 1
ATOM 3132 C CA . VAL A 1 421 ? 17.769 -9.467 3.787 1.00 95.00 421 VAL A CA 1
ATOM 3133 C C . VAL A 1 421 ? 17.680 -10.835 3.137 1.00 95.00 421 VAL A C 1
ATOM 3135 O O . VAL A 1 421 ? 18.080 -11.007 1.989 1.00 95.00 421 VAL A O 1
ATOM 3138 N N . ASP A 1 422 ? 17.158 -11.802 3.877 1.00 93.56 422 ASP A N 1
ATOM 3139 C CA . ASP A 1 422 ? 16.806 -13.108 3.338 1.00 93.56 422 ASP A CA 1
ATOM 3140 C C . ASP A 1 422 ? 15.319 -13.100 2.954 1.00 93.56 422 ASP A C 1
ATOM 3142 O O . ASP A 1 422 ? 14.475 -12.620 3.711 1.00 93.56 422 ASP A O 1
ATOM 3146 N N . PHE A 1 423 ? 15.016 -13.593 1.758 1.00 90.88 423 PHE A N 1
ATOM 3147 C CA . PHE A 1 423 ? 13.717 -13.506 1.100 1.00 90.88 423 PHE A CA 1
ATOM 3148 C C . PHE A 1 423 ? 13.317 -14.868 0.528 1.00 90.88 423 PHE A C 1
ATOM 3150 O O . PHE A 1 423 ? 14.109 -15.505 -0.169 1.00 90.88 423 PHE A O 1
ATOM 3157 N N . GLU A 1 424 ? 12.094 -15.315 0.802 1.00 90.62 424 GLU A N 1
ATOM 3158 C CA . GLU A 1 424 ? 11.577 -16.596 0.309 1.00 90.62 424 GLU A CA 1
ATOM 3159 C C . GLU A 1 424 ? 10.057 -16.590 0.113 1.00 90.62 424 GLU A C 1
ATOM 3161 O O . GLU A 1 424 ? 9.345 -15.745 0.657 1.00 90.62 424 GLU A O 1
ATOM 3166 N N . VAL A 1 425 ? 9.558 -17.577 -0.637 1.00 89.38 425 VAL A N 1
ATOM 3167 C CA . VAL A 1 425 ? 8.129 -17.916 -0.652 1.00 89.38 425 VAL A CA 1
ATOM 3168 C C . VAL A 1 425 ? 7.745 -18.516 0.698 1.00 89.38 425 VAL A C 1
ATOM 3170 O O . VAL A 1 425 ? 8.448 -19.389 1.213 1.00 89.38 425 VAL A O 1
ATOM 3173 N N . SER A 1 426 ? 6.621 -18.063 1.250 1.00 86.81 426 SER A N 1
ATOM 3174 C CA . SER A 1 426 ? 6.117 -18.486 2.555 1.00 86.81 426 SER A CA 1
ATOM 3175 C C . SER A 1 426 ? 4.709 -19.066 2.459 1.00 86.81 426 SER A C 1
ATOM 3177 O O . SER A 1 426 ? 3.852 -18.559 1.738 1.00 86.81 426 SER A O 1
ATOM 3179 N N . ASP A 1 427 ? 4.449 -20.105 3.249 1.00 83.88 427 ASP A N 1
ATOM 3180 C CA . ASP A 1 427 ? 3.099 -20.629 3.469 1.00 83.88 427 ASP A CA 1
ATOM 3181 C C . ASP A 1 427 ? 2.420 -19.994 4.695 1.00 83.88 427 ASP A C 1
ATOM 3183 O O . ASP A 1 427 ? 1.237 -20.244 4.933 1.00 83.88 427 ASP A O 1
ATOM 3187 N N . GLU A 1 428 ? 3.148 -19.178 5.463 1.00 83.50 428 GLU A N 1
ATOM 3188 C CA . GLU A 1 428 ? 2.612 -18.416 6.593 1.00 83.50 428 GLU A CA 1
ATOM 3189 C C . GLU A 1 428 ? 1.652 -17.329 6.089 1.00 83.50 428 GLU A C 1
ATOM 3191 O O . GLU A 1 428 ? 1.782 -16.837 4.969 1.00 83.50 428 GLU A O 1
ATOM 3196 N N . SER A 1 429 ? 0.623 -17.024 6.880 1.00 79.44 429 SER A N 1
ATOM 3197 C CA . SER A 1 429 ? -0.305 -15.934 6.579 1.00 79.44 429 SER A CA 1
ATOM 3198 C C . SER A 1 429 ? 0.260 -14.618 7.117 1.00 79.44 429 SER A C 1
ATOM 3200 O O . SER A 1 429 ? 0.766 -14.636 8.242 1.00 79.44 429 SER A O 1
ATOM 3202 N N . PRO A 1 430 ? 0.061 -13.483 6.413 1.00 84.44 430 PRO A N 1
ATOM 3203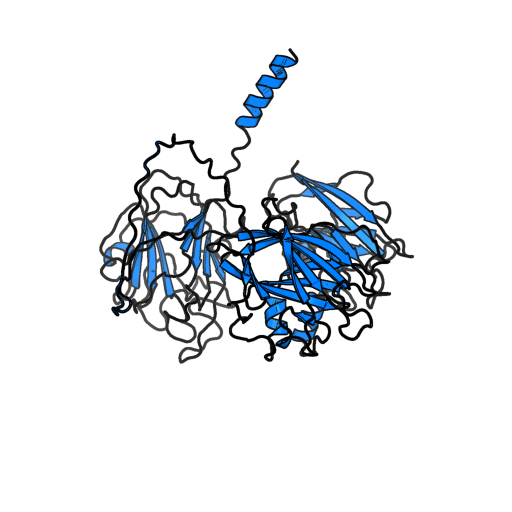 C CA . PRO A 1 430 ? 0.450 -12.176 6.931 1.00 84.44 430 PRO A CA 1
ATOM 3204 C C . PRO A 1 430 ? -0.168 -11.914 8.303 1.00 84.44 430 PRO A C 1
ATOM 3206 O O . PRO A 1 430 ? -1.280 -12.384 8.585 1.00 84.44 430 PRO A O 1
ATOM 3209 N N . ALA A 1 431 ? 0.530 -11.152 9.147 1.00 92.25 431 ALA A N 1
ATOM 3210 C CA . ALA A 1 431 ? 0.008 -10.816 10.461 1.00 92.25 431 ALA A CA 1
ATOM 3211 C C . ALA A 1 431 ? -1.341 -10.091 10.339 1.00 92.25 431 ALA A C 1
ATOM 3213 O O . ALA A 1 431 ? -1.557 -9.256 9.455 1.00 92.25 431 ALA A O 1
ATOM 3214 N N . LEU A 1 432 ? -2.266 -10.389 11.255 1.00 95.81 432 LEU A N 1
ATOM 3215 C CA . LEU A 1 432 ? -3.540 -9.679 11.324 1.00 95.81 432 LEU A CA 1
ATOM 3216 C C . LEU A 1 432 ? -3.276 -8.167 11.402 1.00 95.81 432 LEU A C 1
ATOM 3218 O O . LEU A 1 432 ? -2.451 -7.733 12.199 1.00 95.81 432 LEU A O 1
ATOM 3222 N N . GLY A 1 433 ? -3.956 -7.367 10.579 1.00 96.06 433 GLY A N 1
ATOM 3223 C CA . GLY A 1 433 ? -3.736 -5.919 10.526 1.00 96.06 433 GLY A CA 1
ATOM 3224 C C . GLY A 1 433 ? -2.721 -5.441 9.483 1.00 96.06 433 GLY A C 1
ATOM 3225 O O . GLY A 1 433 ? -2.730 -4.256 9.158 1.00 96.06 433 GLY A O 1
ATOM 3226 N N . SER A 1 434 ? -1.883 -6.314 8.912 1.00 95.69 434 SER A N 1
ATOM 3227 C CA . SER A 1 434 ? -0.726 -5.880 8.109 1.00 95.69 434 SER A CA 1
ATOM 3228 C C . SER A 1 434 ? -0.987 -5.744 6.595 1.00 95.69 434 SER A C 1
ATOM 3230 O O . SER A 1 434 ? -0.084 -5.375 5.835 1.00 95.69 434 SER A O 1
ATOM 3232 N N . ASN A 1 435 ? -2.229 -5.980 6.146 1.00 89.81 435 ASN A N 1
ATOM 3233 C CA . ASN A 1 435 ? -2.618 -6.061 4.728 1.00 89.81 435 ASN A CA 1
ATOM 3234 C C . ASN A 1 435 ? -2.273 -4.816 3.901 1.00 89.81 435 ASN A C 1
ATOM 3236 O O . ASN A 1 435 ? -1.849 -4.934 2.752 1.00 89.81 435 ASN A O 1
ATOM 3240 N N . LEU A 1 436 ? -2.487 -3.628 4.472 1.00 93.12 436 LEU A N 1
ATOM 3241 C CA . LEU A 1 436 ? -2.260 -2.353 3.788 1.00 93.12 436 LEU A CA 1
ATOM 3242 C C . LEU A 1 436 ? -0.845 -1.801 4.000 1.00 93.12 436 LEU A C 1
ATOM 3244 O O . LEU A 1 436 ? -0.467 -0.841 3.326 1.00 93.12 436 LEU A O 1
ATOM 3248 N N . GLN A 1 437 ? -0.065 -2.403 4.905 1.00 95.94 437 GLN A N 1
ATOM 3249 C CA . GLN A 1 437 ? 1.237 -1.877 5.302 1.00 95.94 437 GLN A CA 1
ATOM 3250 C C . GLN A 1 437 ? 2.236 -1.848 4.145 1.00 95.94 437 GLN A C 1
ATOM 3252 O O . GLN A 1 437 ? 2.361 -2.786 3.346 1.00 95.94 437 GLN A O 1
ATOM 3257 N N . GLY A 1 438 ? 2.959 -0.735 4.076 1.00 92.56 438 GLY A N 1
ATOM 3258 C CA . GLY A 1 438 ? 3.952 -0.450 3.053 1.00 92.56 438 GLY A CA 1
ATOM 3259 C C . GLY A 1 438 ? 3.400 0.100 1.737 1.00 92.56 438 GLY A C 1
ATOM 3260 O O . GLY A 1 438 ? 4.165 0.290 0.795 1.00 92.56 438 GLY A O 1
ATOM 3261 N N . GLY A 1 439 ? 2.096 0.370 1.636 1.00 92.81 439 GLY A N 1
ATOM 3262 C CA . GLY A 1 439 ? 1.590 1.288 0.611 1.00 92.81 439 GLY A CA 1
ATOM 3263 C C . GLY A 1 439 ? 1.894 2.755 0.956 1.00 92.81 439 GLY A C 1
ATOM 3264 O O . GLY A 1 439 ? 2.267 3.056 2.082 1.00 92.81 439 GLY A O 1
ATOM 3265 N N . PHE A 1 440 ? 1.677 3.667 0.001 1.00 92.06 440 PHE A N 1
ATOM 3266 C CA . PHE A 1 440 ? 1.915 5.109 0.183 1.00 92.06 440 PHE A CA 1
ATOM 3267 C C . PHE A 1 440 ? 1.150 5.687 1.386 1.00 92.06 440 PHE A C 1
ATOM 3269 O O . PHE A 1 440 ? -0.082 5.756 1.333 1.00 92.06 440 PHE A O 1
ATOM 3276 N N . GLN A 1 441 ? 1.872 6.124 2.424 1.00 94.50 441 GLN A N 1
ATOM 3277 C CA . GLN A 1 441 ? 1.347 6.619 3.705 1.00 94.50 441 GLN A CA 1
ATOM 3278 C C . GLN A 1 441 ? 0.413 5.624 4.411 1.00 94.50 441 GLN A C 1
ATOM 3280 O O . GLN A 1 441 ? -0.663 6.000 4.897 1.00 94.50 441 GLN A O 1
ATOM 3285 N N . LYS A 1 442 ? 0.795 4.337 4.424 1.00 95.69 442 LYS A N 1
ATOM 3286 C CA . LYS A 1 442 ? -0.014 3.229 4.964 1.00 95.69 442 LYS A CA 1
ATOM 3287 C C . LYS A 1 442 ? 0.677 2.437 6.067 1.00 95.69 442 LYS A C 1
ATOM 3289 O O . LYS A 1 442 ? 0.481 1.230 6.171 1.00 95.69 442 LYS A O 1
ATOM 3294 N N . GLU A 1 443 ? 1.387 3.092 6.971 1.00 97.69 443 GLU A N 1
ATOM 3295 C CA . GLU A 1 443 ? 1.791 2.538 8.270 1.00 97.69 443 GLU A CA 1
ATOM 3296 C C . GLU A 1 443 ? 0.561 2.392 9.192 1.00 97.69 443 GLU A C 1
ATOM 3298 O O . GLU A 1 443 ? 0.512 2.928 10.293 1.00 97.69 443 GLU A O 1
ATOM 3303 N N . ILE A 1 444 ? -0.476 1.699 8.721 1.00 98.12 444 ILE A N 1
ATOM 3304 C CA . ILE A 1 444 ? -1.789 1.566 9.355 1.00 98.12 444 ILE A CA 1
ATOM 3305 C C . ILE A 1 444 ? -2.096 0.099 9.661 1.00 98.12 444 ILE A C 1
ATOM 3307 O O . ILE A 1 444 ? -1.515 -0.819 9.086 1.00 98.12 444 ILE A O 1
ATOM 3311 N N . ILE A 1 445 ? -3.028 -0.120 10.578 1.00 98.69 445 ILE A N 1
ATOM 3312 C CA . ILE A 1 445 ? -3.554 -1.429 10.948 1.00 98.69 445 ILE A CA 1
ATOM 3313 C C . ILE A 1 445 ? -4.925 -1.589 10.282 1.00 98.69 445 ILE A C 1
ATOM 3315 O O . ILE A 1 445 ? -5.860 -0.835 10.568 1.00 98.69 445 ILE A O 1
ATOM 3319 N N . ASP A 1 446 ? -5.034 -2.581 9.400 1.00 97.75 446 ASP A N 1
ATOM 3320 C CA . ASP A 1 446 ? -6.255 -2.921 8.672 1.00 97.75 446 ASP A CA 1
ATOM 3321 C C . ASP A 1 446 ? -7.018 -4.077 9.324 1.00 97.75 446 ASP A C 1
ATOM 3323 O O . ASP A 1 446 ? -6.669 -5.247 9.159 1.00 97.75 446 ASP A O 1
ATOM 3327 N N . LEU A 1 447 ? -8.092 -3.743 10.042 1.00 97.88 447 LEU A N 1
ATOM 3328 C CA . LEU A 1 447 ? -9.015 -4.717 10.625 1.00 97.88 447 LEU A CA 1
ATOM 3329 C C . LEU A 1 447 ? -10.350 -4.763 9.878 1.00 97.88 447 LEU A C 1
ATOM 3331 O O . LEU A 1 447 ? -11.327 -5.287 10.412 1.00 97.88 447 LEU A O 1
ATOM 3335 N N . THR A 1 448 ? -10.442 -4.201 8.668 1.00 93.25 448 THR A N 1
ATOM 3336 C CA . THR A 1 448 ? -11.710 -4.113 7.923 1.00 93.25 448 THR A CA 1
ATOM 3337 C C . THR A 1 448 ? -12.306 -5.488 7.618 1.00 93.25 448 THR A C 1
ATOM 3339 O O . THR A 1 448 ? -13.521 -5.656 7.696 1.00 93.25 448 THR A O 1
ATOM 3342 N N . GLY A 1 449 ? -11.461 -6.499 7.394 1.00 88.12 449 GLY A N 1
ATOM 3343 C CA . GLY A 1 449 ? -11.872 -7.890 7.173 1.00 88.12 449 GLY A CA 1
ATOM 3344 C C . GLY A 1 449 ? -12.432 -8.613 8.407 1.00 88.12 449 GLY A C 1
ATOM 3345 O O . GLY A 1 449 ? -12.857 -9.761 8.304 1.00 88.12 449 GLY A O 1
ATOM 3346 N N . GLN A 1 450 ? -12.435 -7.982 9.585 1.00 96.06 450 GLN A N 1
ATOM 3347 C CA . GLN A 1 450 ? -12.870 -8.582 10.852 1.00 96.06 450 GLN A CA 1
ATOM 3348 C C . GLN A 1 450 ? -14.173 -7.954 11.372 1.00 96.06 450 GLN A C 1
ATOM 3350 O O . GLN A 1 450 ? -14.369 -7.827 12.580 1.00 96.06 450 GLN A O 1
ATOM 3355 N N . GLU A 1 451 ? -15.077 -7.545 10.480 1.00 92.88 451 GLU A N 1
ATOM 3356 C CA . GLU A 1 451 ? -16.336 -6.889 10.853 1.00 92.88 451 GLU A CA 1
ATOM 3357 C C . GLU A 1 451 ? -17.111 -7.663 11.939 1.00 92.88 451 GLU A C 1
ATOM 3359 O O . GLU A 1 451 ? -17.339 -8.874 11.860 1.00 92.88 451 GLU A O 1
ATOM 3364 N N . GLY A 1 452 ? -17.511 -6.943 12.993 1.00 90.50 452 GLY A N 1
ATOM 3365 C CA . GLY A 1 452 ? -18.272 -7.502 14.112 1.00 90.50 452 GLY A CA 1
ATOM 3366 C C . GLY A 1 452 ? -17.466 -8.392 15.066 1.00 90.50 452 GLY A C 1
ATOM 3367 O O . GLY A 1 452 ? -18.064 -9.027 15.938 1.00 90.50 452 GLY A O 1
ATOM 3368 N N . LYS A 1 453 ? -16.137 -8.454 14.921 1.00 95.81 453 LYS A N 1
ATOM 3369 C CA . LYS A 1 453 ? -15.228 -9.131 15.854 1.00 95.81 453 LYS A CA 1
ATOM 3370 C C . LYS A 1 453 ? -14.615 -8.148 16.849 1.00 95.81 453 LYS A C 1
ATOM 3372 O O . LYS A 1 453 ? -14.464 -6.962 16.566 1.00 95.81 453 LYS A O 1
ATOM 3377 N N . GLU A 1 454 ? -14.225 -8.670 18.004 1.00 97.62 454 GLU A N 1
ATOM 3378 C CA . GLU A 1 454 ? -13.347 -7.979 18.948 1.00 97.62 454 GLU A CA 1
ATOM 3379 C C . GLU A 1 454 ? -11.917 -8.481 18.736 1.00 97.62 454 GLU A C 1
ATOM 3381 O O . GLU A 1 454 ? -11.694 -9.690 18.647 1.00 97.62 454 GLU A O 1
ATOM 3386 N N . ILE A 1 455 ? -10.956 -7.564 18.650 1.00 98.25 455 ILE A N 1
ATOM 3387 C CA . ILE A 1 455 ? -9.541 -7.882 18.437 1.00 98.25 455 ILE A CA 1
ATOM 3388 C C . ILE A 1 455 ? -8.767 -7.519 19.699 1.00 98.25 455 ILE A C 1
ATOM 3390 O O . ILE A 1 455 ? -8.817 -6.381 20.157 1.00 98.25 455 ILE A O 1
ATOM 3394 N N . GLU A 1 456 ? -8.070 -8.478 20.295 1.00 98.06 456 GLU A N 1
ATOM 3395 C CA . GLU A 1 456 ? -7.101 -8.214 21.355 1.00 98.06 456 GLU A CA 1
ATOM 3396 C C . GLU A 1 456 ? -5.822 -7.624 20.760 1.00 98.06 456 GLU A C 1
ATOM 3398 O O . GLU A 1 456 ? -5.289 -8.191 19.812 1.00 98.06 456 GLU A O 1
ATOM 3403 N N . ALA A 1 457 ? -5.342 -6.516 21.322 1.00 97.44 457 ALA A N 1
ATOM 3404 C CA . ALA A 1 457 ? -4.117 -5.828 20.934 1.00 97.44 457 ALA A CA 1
ATOM 3405 C C . ALA A 1 457 ? -3.165 -5.724 22.132 1.00 97.44 457 ALA A C 1
ATOM 3407 O O . ALA A 1 457 ? -3.499 -5.090 23.140 1.00 97.44 457 ALA A O 1
ATOM 3408 N N . SER A 1 458 ? -1.987 -6.331 22.019 1.00 95.31 458 SER A N 1
ATOM 3409 C CA . SER A 1 458 ? -0.916 -6.256 23.021 1.00 95.31 458 SER A CA 1
ATOM 3410 C C . SER A 1 458 ? 0.259 -5.455 22.477 1.00 95.31 458 SER A C 1
ATOM 3412 O O . SER A 1 458 ? 0.651 -5.654 21.333 1.00 95.31 458 SER A O 1
ATOM 3414 N N . PHE A 1 459 ? 0.817 -4.564 23.298 1.00 94.69 459 PHE A N 1
ATOM 3415 C CA . PHE A 1 459 ? 1.854 -3.621 22.880 1.00 94.69 459 PHE A CA 1
ATOM 3416 C C . PHE A 1 459 ? 3.181 -3.923 23.571 1.00 94.69 459 PHE A C 1
ATOM 3418 O O . PHE A 1 459 ? 3.242 -3.961 24.804 1.00 94.69 459 PHE A O 1
ATOM 3425 N N . GLU A 1 460 ? 4.249 -4.055 22.790 1.00 93.62 460 GLU A N 1
ATOM 3426 C CA . GLU A 1 460 ? 5.623 -3.991 23.291 1.00 93.62 460 GLU A CA 1
ATOM 3427 C C . GLU A 1 460 ? 6.230 -2.660 22.858 1.00 93.62 460 GLU A C 1
ATOM 3429 O O . GLU A 1 460 ? 6.117 -2.290 21.695 1.00 93.62 460 GLU A O 1
ATOM 3434 N N . VAL A 1 461 ? 6.827 -1.911 23.792 1.00 94.75 461 VAL A N 1
ATOM 3435 C CA . VAL A 1 461 ? 7.331 -0.553 23.536 1.00 94.75 461 VAL A CA 1
ATOM 3436 C C . VAL A 1 461 ? 8.776 -0.428 24.001 1.00 94.75 461 VAL A C 1
ATOM 3438 O O . VAL A 1 461 ? 9.105 -0.752 25.143 1.00 94.75 461 VAL A O 1
ATOM 3441 N N . GLU A 1 462 ? 9.621 0.119 23.136 1.00 92.81 462 GLU A N 1
ATOM 3442 C CA . GLU A 1 462 ? 10.989 0.531 23.428 1.00 92.81 462 GLU A CA 1
ATOM 3443 C C . GLU A 1 462 ? 11.180 2.008 23.053 1.00 92.81 462 GLU A C 1
ATOM 3445 O O . GLU A 1 462 ? 10.560 2.531 22.134 1.00 92.81 462 GLU A O 1
ATOM 3450 N N . SER A 1 463 ? 12.009 2.733 23.803 1.00 93.38 463 SER A N 1
ATOM 3451 C CA . SER A 1 463 ? 12.228 4.166 23.572 1.00 93.38 463 SER A CA 1
ATOM 3452 C C . SER A 1 463 ? 13.598 4.584 24.090 1.00 93.38 463 SER A C 1
ATOM 3454 O O . SER A 1 463 ? 13.944 4.284 25.241 1.00 93.38 463 SER A O 1
ATOM 3456 N N . GLN A 1 464 ? 14.366 5.304 23.266 1.00 91.94 464 GLN A N 1
ATOM 3457 C CA . GLN A 1 464 ? 15.608 5.971 23.686 1.00 91.94 464 GLN A CA 1
ATOM 3458 C C . GLN A 1 464 ? 15.467 7.499 23.790 1.00 91.94 464 GLN A C 1
ATOM 3460 O O . GLN A 1 464 ? 16.421 8.178 24.184 1.00 91.94 464 GLN A O 1
ATOM 3465 N N . ALA A 1 465 ? 14.255 8.020 23.576 1.00 94.19 465 ALA A N 1
ATOM 3466 C CA . ALA A 1 465 ? 13.948 9.440 23.636 1.00 94.19 465 ALA A CA 1
ATOM 3467 C C . ALA A 1 465 ? 14.267 10.087 24.990 1.00 94.19 465 ALA A C 1
ATOM 3469 O O . ALA A 1 465 ? 13.976 9.574 26.089 1.00 94.19 465 ALA A O 1
ATOM 3470 N N . ALA A 1 466 ? 14.752 11.326 24.906 1.00 95.19 466 ALA A N 1
ATOM 3471 C CA . ALA A 1 466 ? 14.821 12.224 26.052 1.00 95.19 466 ALA A CA 1
ATOM 3472 C C . ALA A 1 466 ? 13.426 12.686 26.513 1.00 95.19 466 ALA A C 1
ATOM 3474 O O . ALA A 1 466 ? 13.242 12.986 27.698 1.00 95.19 466 ALA A O 1
ATOM 3475 N N . PHE A 1 467 ? 12.451 12.762 25.603 1.00 96.94 467 PHE A N 1
ATOM 3476 C CA . PHE A 1 467 ? 11.085 13.171 25.910 1.00 96.94 467 PHE A CA 1
ATOM 3477 C C . PHE A 1 467 ? 10.248 12.054 26.537 1.00 96.94 467 PHE A C 1
ATOM 3479 O O . PHE A 1 467 ? 10.472 10.860 26.346 1.00 96.94 467 PHE A O 1
ATOM 3486 N N . ASN A 1 468 ? 9.238 12.452 27.315 1.00 96.81 468 ASN A N 1
ATOM 3487 C CA . ASN A 1 468 ? 8.213 11.528 27.798 1.00 96.81 468 ASN A CA 1
ATOM 3488 C C . ASN A 1 468 ? 7.095 11.453 26.759 1.00 96.81 468 ASN A C 1
ATOM 3490 O O . ASN A 1 468 ? 6.046 12.072 26.930 1.00 96.81 468 ASN A O 1
ATOM 3494 N N . ASN A 1 469 ? 7.377 10.775 25.652 1.00 98.31 469 ASN A N 1
ATOM 3495 C CA . ASN A 1 469 ? 6.431 10.643 24.554 1.00 98.31 469 ASN A CA 1
ATOM 3496 C C . ASN A 1 469 ? 5.223 9.792 24.955 1.00 98.31 469 ASN A C 1
ATOM 3498 O O . ASN A 1 469 ? 5.337 8.897 25.798 1.00 98.31 469 ASN A O 1
ATOM 3502 N N . ILE A 1 470 ? 4.084 10.091 24.334 1.00 98.50 470 ILE A N 1
ATOM 3503 C CA . ILE A 1 470 ? 2.867 9.279 24.396 1.00 98.50 470 ILE A CA 1
ATOM 3504 C C . ILE A 1 470 ? 2.588 8.801 22.975 1.00 98.50 470 ILE A C 1
ATOM 3506 O O . ILE A 1 470 ? 2.403 9.631 22.089 1.00 98.50 470 ILE A O 1
ATOM 3510 N N . GLY A 1 471 ? 2.595 7.492 22.759 1.00 98.44 471 GLY A N 1
ATOM 3511 C CA . GLY A 1 471 ? 2.138 6.873 21.520 1.00 98.44 471 GLY A CA 1
ATOM 3512 C C . GLY A 1 471 ? 0.672 6.474 21.628 1.00 98.44 471 GLY A C 1
ATOM 3513 O O . GLY A 1 471 ? 0.124 6.388 22.730 1.00 98.44 471 GLY A O 1
ATOM 3514 N N . GLY A 1 472 ? 0.028 6.212 20.498 1.00 98.38 472 GLY A N 1
ATOM 3515 C CA . GLY A 1 472 ? -1.330 5.687 20.498 1.00 98.38 472 GLY A CA 1
ATOM 3516 C C . GLY A 1 472 ? -1.801 5.214 19.134 1.00 98.38 472 GLY A C 1
ATOM 3517 O O . GLY A 1 472 ? -1.117 5.401 18.129 1.00 98.38 472 GLY A O 1
ATOM 3518 N N . LEU A 1 473 ? -2.993 4.617 19.112 1.00 98.81 473 LEU A N 1
ATOM 3519 C CA . LEU A 1 473 ? -3.729 4.312 17.883 1.00 98.81 473 LEU A CA 1
ATOM 3520 C C . LEU A 1 473 ? -5.029 5.112 17.865 1.00 98.81 473 LEU A C 1
ATOM 3522 O O . LEU A 1 473 ? -5.709 5.217 18.887 1.00 98.81 473 LEU A O 1
ATOM 3526 N N . TYR A 1 474 ? -5.409 5.624 16.699 1.00 98.75 474 TYR A N 1
ATOM 3527 C CA . TYR A 1 474 ? -6.693 6.290 16.483 1.00 98.75 474 TYR A CA 1
ATOM 3528 C C . TYR A 1 474 ? -7.421 5.699 15.282 1.00 98.75 474 TYR A C 1
ATOM 3530 O O . TYR A 1 474 ? -6.799 5.210 14.339 1.00 98.75 474 TYR A O 1
ATOM 3538 N N . ARG A 1 475 ? -8.756 5.719 15.329 1.00 98.56 475 ARG A N 1
ATOM 3539 C CA . ARG A 1 475 ? -9.594 5.205 14.240 1.00 98.56 475 ARG A CA 1
ATOM 3540 C C . ARG A 1 475 ? -9.614 6.188 13.068 1.00 98.56 475 ARG A C 1
ATOM 3542 O O . ARG A 1 475 ? -9.904 7.369 13.263 1.00 98.56 475 ARG A O 1
ATOM 3549 N N . ILE A 1 476 ? -9.400 5.671 11.861 1.00 98.62 476 ILE A N 1
ATOM 3550 C CA . ILE A 1 476 ? -9.578 6.390 10.592 1.00 98.62 476 ILE A CA 1
ATOM 3551 C C . ILE A 1 476 ? -10.729 5.763 9.795 1.00 98.62 476 ILE A C 1
ATOM 3553 O O . ILE A 1 476 ? -11.133 4.623 10.029 1.00 98.62 476 ILE A O 1
ATOM 3557 N N . THR A 1 477 ? -11.315 6.544 8.893 1.00 95.19 477 THR A N 1
ATOM 3558 C CA . THR A 1 477 ? -12.492 6.151 8.096 1.00 95.19 477 THR A CA 1
ATOM 3559 C C . THR A 1 477 ? -12.139 5.642 6.704 1.00 95.19 477 THR A C 1
ATOM 3561 O O . THR A 1 477 ? -12.955 4.962 6.087 1.00 95.19 477 THR A O 1
ATOM 3564 N N . ASP A 1 478 ? -10.935 5.950 6.229 1.00 94.12 478 ASP A N 1
ATOM 3565 C CA . ASP A 1 478 ? -10.386 5.490 4.962 1.00 94.12 478 ASP A CA 1
ATOM 3566 C C . ASP A 1 478 ? -8.856 5.376 5.049 1.00 94.12 478 ASP A C 1
ATOM 3568 O O . ASP A 1 478 ? -8.237 5.805 6.023 1.00 94.12 478 ASP A O 1
ATOM 3572 N N . GLU A 1 479 ? -8.246 4.801 4.014 1.00 92.62 479 GLU A N 1
ATOM 3573 C CA . GLU A 1 479 ? -6.795 4.589 3.919 1.00 92.62 479 GLU A CA 1
ATOM 3574 C C . GLU A 1 479 ? -5.989 5.893 3.787 1.00 92.62 479 GLU A C 1
ATOM 3576 O O . GLU A 1 479 ? -4.769 5.863 3.905 1.00 92.62 479 GLU A O 1
ATOM 3581 N N . ASN A 1 480 ? -6.646 7.035 3.548 1.00 91.06 480 ASN A N 1
ATOM 3582 C CA . ASN A 1 480 ? -5.996 8.344 3.439 1.00 91.06 480 ASN A CA 1
ATOM 3583 C C . ASN A 1 480 ? -5.937 9.075 4.789 1.00 91.06 480 ASN A C 1
ATOM 3585 O O . ASN A 1 480 ? -5.589 10.253 4.826 1.00 91.06 480 ASN A O 1
ATOM 3589 N N . GLY A 1 481 ? -6.318 8.421 5.890 1.00 96.44 481 GLY A N 1
ATOM 3590 C CA . GLY A 1 481 ? -6.275 9.003 7.229 1.00 96.44 481 GLY A CA 1
ATOM 3591 C C . GLY A 1 481 ? -7.467 9.898 7.572 1.00 96.44 481 GLY A C 1
ATOM 3592 O O . GLY A 1 481 ? -7.427 10.597 8.576 1.00 96.44 481 GLY A O 1
ATOM 3593 N N . THR A 1 482 ? -8.552 9.913 6.791 1.00 97.75 482 THR A N 1
ATOM 3594 C CA . THR A 1 482 ? -9.710 10.769 7.106 1.00 97.75 482 THR A CA 1
ATOM 3595 C C . THR A 1 482 ? -10.330 10.399 8.459 1.00 97.75 482 THR A C 1
ATOM 3597 O O . THR A 1 482 ? -10.602 9.226 8.726 1.00 97.75 482 THR A O 1
ATOM 3600 N N . VAL A 1 483 ? -10.658 11.394 9.290 1.00 98.25 483 VAL A N 1
ATOM 3601 C CA . VAL A 1 483 ? -11.328 11.203 10.590 1.00 98.25 483 VAL A CA 1
ATOM 3602 C C . VAL A 1 483 ? -12.671 11.927 10.648 1.00 98.25 483 VAL A C 1
ATOM 3604 O O . VAL A 1 483 ? -12.853 12.990 10.057 1.00 98.25 483 VAL A O 1
ATOM 3607 N N . VAL A 1 484 ? -13.620 11.376 11.407 1.00 96.00 484 VAL A N 1
ATOM 3608 C CA . VAL A 1 484 ? -14.860 12.071 11.788 1.00 96.00 484 VAL A CA 1
ATOM 3609 C C . VAL A 1 484 ? -14.738 12.473 13.251 1.00 96.00 484 VAL A C 1
ATOM 3611 O O . VAL A 1 484 ? -14.582 11.614 14.115 1.00 96.00 484 VAL A O 1
ATOM 3614 N N . ASP A 1 485 ? -14.796 13.769 13.555 1.00 97.31 485 ASP A N 1
ATOM 3615 C CA . ASP A 1 485 ? -14.705 14.258 14.933 1.00 97.31 485 ASP A CA 1
ATOM 3616 C C . ASP A 1 485 ? -15.949 13.822 15.726 1.00 97.31 485 ASP A C 1
ATOM 3618 O O . ASP A 1 485 ? -17.057 14.273 15.418 1.00 97.31 485 ASP A O 1
ATOM 3622 N N . PRO A 1 486 ? -15.815 13.006 16.786 1.00 93.44 486 PRO A N 1
ATOM 3623 C CA . PRO A 1 486 ? -16.963 12.509 17.539 1.00 93.44 486 PRO A CA 1
ATOM 3624 C C . PRO A 1 486 ? -17.708 13.616 18.298 1.00 93.44 486 PRO A C 1
ATOM 3626 O O . PRO A 1 486 ? -18.846 13.410 18.724 1.00 93.44 486 PRO A O 1
ATOM 3629 N N . LEU A 1 487 ? -17.094 14.793 18.489 1.00 95.00 487 LEU A N 1
ATOM 3630 C CA . LEU A 1 487 ? -17.744 15.921 19.156 1.00 95.00 487 LEU A CA 1
ATOM 3631 C C . LEU A 1 487 ? -18.650 16.721 18.211 1.00 95.00 487 LEU A C 1
ATOM 3633 O O . LEU A 1 487 ? -19.750 17.110 18.607 1.00 95.00 487 LEU A O 1
ATOM 3637 N N . SER A 1 488 ? -18.176 17.015 17.000 1.00 95.81 488 SER A N 1
ATOM 3638 C CA . SER A 1 488 ? -18.879 17.870 16.033 1.00 95.81 488 SER A CA 1
ATOM 3639 C C . SER A 1 488 ? -19.632 17.087 14.953 1.00 95.81 488 SER A C 1
ATOM 3641 O O . SER A 1 488 ? -20.624 17.590 14.425 1.00 95.81 488 SER A O 1
ATOM 3643 N N . GLY A 1 489 ? -19.200 15.861 14.649 1.00 95.62 489 GLY A N 1
ATOM 3644 C CA . GLY A 1 489 ? -19.641 15.075 13.497 1.00 95.62 489 GLY A CA 1
ATOM 3645 C C . GLY A 1 489 ? -19.053 15.549 12.164 1.00 95.62 489 GLY A C 1
ATOM 3646 O O . GLY A 1 489 ? -19.481 15.062 11.120 1.00 95.62 489 GLY A O 1
ATOM 3647 N N . GLU A 1 490 ? -18.124 16.509 12.179 1.00 96.56 490 GLU A N 1
ATOM 3648 C CA . GLU A 1 490 ? -17.441 16.993 10.977 1.00 96.56 490 GLU A CA 1
ATOM 3649 C C . GLU A 1 490 ? -16.329 16.027 10.551 1.00 96.56 490 GLU A C 1
ATOM 3651 O O . GLU A 1 490 ? -15.696 15.373 11.381 1.00 96.56 490 GLU A O 1
ATOM 3656 N N . THR A 1 491 ? -16.102 15.943 9.243 1.00 96.75 491 THR A N 1
ATOM 3657 C CA . THR A 1 491 ? -15.037 15.139 8.638 1.00 96.75 491 THR A CA 1
ATOM 3658 C C . THR A 1 491 ? -13.812 16.013 8.397 1.00 96.75 491 THR A C 1
ATOM 3660 O O . THR A 1 491 ? -13.953 17.111 7.858 1.00 96.75 491 THR A O 1
ATOM 3663 N N . PHE A 1 492 ? -12.633 15.513 8.760 1.00 97.25 492 PHE A N 1
ATOM 3664 C CA . PHE A 1 492 ? -11.346 16.176 8.564 1.00 97.25 492 PHE A CA 1
ATOM 3665 C C . PHE A 1 492 ? -10.402 15.246 7.810 1.00 97.25 492 PHE A C 1
ATOM 3667 O O . PHE A 1 492 ? -10.222 14.091 8.202 1.00 97.25 492 PHE A O 1
ATOM 3674 N N . SER A 1 493 ? -9.774 15.764 6.761 1.00 97.56 493 SER A N 1
ATOM 3675 C CA . SER A 1 493 ? -8.655 15.103 6.094 1.00 97.56 493 SER A CA 1
ATOM 3676 C C . SER A 1 493 ? -7.326 15.588 6.695 1.00 97.56 493 SER A C 1
ATOM 3678 O O . SER A 1 493 ? -7.270 16.698 7.240 1.00 97.56 493 SER A O 1
ATOM 3680 N N . PRO A 1 494 ? -6.245 14.791 6.616 1.00 97.38 494 PRO A N 1
ATOM 3681 C CA . PRO A 1 494 ? -4.908 15.235 7.002 1.00 97.38 494 PRO A CA 1
ATOM 3682 C C . PRO A 1 494 ? -4.560 16.609 6.412 1.00 97.38 494 PRO A C 1
ATOM 3684 O O . PRO A 1 494 ? -4.775 16.870 5.229 1.00 97.38 494 PRO A O 1
ATOM 3687 N N . GLY A 1 495 ? -4.051 17.506 7.259 1.00 94.62 495 GLY A N 1
ATOM 3688 C CA . GLY A 1 495 ? -3.729 18.893 6.903 1.00 94.62 495 GLY A CA 1
ATOM 3689 C C . GLY A 1 495 ? -4.859 19.910 7.108 1.00 94.62 495 GLY A C 1
ATOM 3690 O O . GLY A 1 495 ? -4.595 21.117 7.106 1.00 94.62 495 GLY A O 1
ATOM 3691 N N . ASP A 1 496 ? -6.096 19.470 7.357 1.00 97.69 496 ASP A N 1
ATOM 3692 C CA . ASP A 1 496 ? -7.181 20.381 7.718 1.00 97.69 496 ASP A CA 1
ATOM 3693 C C . ASP A 1 496 ? -6.957 21.020 9.097 1.00 97.69 496 ASP A C 1
ATOM 3695 O O . ASP A 1 496 ? -6.491 20.400 10.059 1.00 97.69 496 ASP A O 1
ATOM 3699 N N . SER A 1 497 ? -7.372 22.283 9.237 1.00 96.44 497 SER A N 1
ATOM 3700 C CA . SER A 1 497 ? -7.392 22.935 10.547 1.00 96.44 497 SER A CA 1
ATOM 3701 C C . SER A 1 497 ? -8.418 22.244 11.446 1.00 96.44 497 SER A C 1
ATOM 3703 O O . SER A 1 497 ? -9.616 22.322 11.188 1.00 96.44 497 SER A O 1
ATOM 3705 N N . GLY A 1 498 ? -7.946 21.597 12.511 1.00 95.94 498 GLY A N 1
ATOM 3706 C CA . GLY A 1 498 ? -8.781 20.792 13.407 1.00 95.94 498 GLY A CA 1
ATOM 3707 C C . GLY A 1 498 ? -8.512 19.288 13.326 1.00 95.94 498 GLY A C 1
ATOM 3708 O O . GLY A 1 498 ? -8.958 18.566 14.218 1.00 95.94 498 GLY A O 1
ATOM 3709 N N . TYR A 1 499 ? -7.751 18.827 12.322 1.00 98.44 499 TYR A N 1
ATOM 3710 C CA . TYR A 1 499 ? -7.446 17.408 12.126 1.00 98.44 499 TYR A CA 1
ATOM 3711 C C . TYR A 1 499 ? -6.826 16.772 13.374 1.00 98.44 499 TYR A C 1
ATOM 3713 O O . TYR A 1 499 ? -7.369 15.799 13.885 1.00 98.44 499 TYR A O 1
ATOM 3721 N N . THR A 1 500 ? -5.762 17.361 13.934 1.00 98.19 500 THR A N 1
ATOM 3722 C CA . THR A 1 500 ? -5.090 16.841 15.139 1.00 98.19 500 THR A CA 1
ATOM 3723 C C . THR A 1 500 ? -6.073 16.633 16.292 1.00 98.19 500 THR A C 1
ATOM 3725 O O . THR A 1 500 ? -6.103 15.569 16.898 1.00 98.19 500 THR A O 1
ATOM 3728 N N . GLN A 1 501 ? -6.940 17.609 16.577 1.00 97.81 501 GLN A N 1
ATOM 3729 C CA . GLN A 1 501 ? -7.910 17.482 17.668 1.00 97.81 501 GLN A CA 1
ATOM 3730 C C . GLN A 1 501 ? -8.971 16.413 17.378 1.00 97.81 501 GLN A C 1
ATOM 3732 O O . GLN A 1 501 ? -9.407 15.722 18.299 1.00 97.81 501 GLN A O 1
ATOM 3737 N N . ALA A 1 502 ? -9.407 16.283 16.123 1.00 98.44 502 ALA A N 1
ATOM 3738 C CA . ALA A 1 502 ? -10.348 15.249 15.706 1.00 98.44 502 ALA A CA 1
ATOM 3739 C C . ALA A 1 502 ? -9.723 13.844 15.783 1.00 98.44 502 ALA A C 1
ATOM 3741 O O . ALA A 1 502 ? -10.365 12.923 16.289 1.00 98.44 502 ALA A O 1
ATOM 3742 N N . ALA A 1 503 ? -8.469 13.693 15.352 1.00 98.56 503 ALA A N 1
ATOM 3743 C CA . ALA A 1 503 ? -7.708 12.449 15.406 1.00 98.56 503 ALA A CA 1
ATOM 3744 C C . ALA A 1 503 ? -7.493 11.989 16.853 1.00 98.56 503 ALA A C 1
ATOM 3746 O O . ALA A 1 503 ? -7.864 10.873 17.204 1.00 98.56 503 ALA A O 1
ATOM 3747 N N . LEU A 1 504 ? -7.023 12.878 17.734 1.00 98.50 504 LEU A N 1
ATOM 3748 C CA . LEU A 1 504 ? -6.797 12.546 19.146 1.00 98.50 504 LEU A CA 1
ATOM 3749 C C . LEU A 1 504 ? -8.090 12.194 19.894 1.00 98.50 504 LEU A C 1
ATOM 3751 O O . LEU A 1 504 ? -8.083 11.351 20.786 1.00 98.50 504 LEU A O 1
ATOM 3755 N N . ARG A 1 505 ? -9.239 12.764 19.509 1.00 98.38 505 ARG A N 1
ATOM 3756 C CA . ARG A 1 505 ? -10.545 12.337 20.048 1.00 98.38 505 ARG A CA 1
ATOM 3757 C C . ARG A 1 505 ? -11.014 10.976 19.536 1.00 98.38 505 ARG A C 1
ATOM 3759 O O . ARG A 1 505 ? -11.891 10.389 20.163 1.00 98.38 505 ARG A O 1
ATOM 3766 N N . ASN A 1 506 ? -10.466 10.505 18.419 1.00 98.44 506 ASN A N 1
ATOM 3767 C CA . ASN A 1 506 ? -10.654 9.148 17.907 1.00 98.44 506 ASN A CA 1
ATOM 3768 C C . ASN A 1 506 ? -9.593 8.169 18.436 1.00 98.44 506 ASN A C 1
ATOM 3770 O O . ASN A 1 506 ? -9.576 7.018 17.996 1.00 98.44 506 ASN A O 1
ATOM 3774 N N . SER A 1 507 ? -8.721 8.600 19.357 1.00 98.31 507 SER A N 1
ATOM 3775 C CA . SER A 1 507 ? -7.767 7.709 20.010 1.00 98.31 507 SER A CA 1
ATOM 3776 C C . SER A 1 507 ? -8.497 6.588 20.747 1.00 98.31 507 SER A C 1
ATOM 3778 O O . SER A 1 507 ? -9.445 6.824 21.503 1.00 98.31 507 SER A O 1
ATOM 3780 N N . VAL A 1 508 ? -8.064 5.357 20.493 1.00 97.88 508 VAL A N 1
ATOM 3781 C CA . VAL A 1 508 ? -8.604 4.140 21.112 1.00 97.88 508 VAL A CA 1
ATOM 3782 C C . VAL A 1 508 ? -7.655 3.548 22.147 1.00 97.88 508 VAL A C 1
ATOM 3784 O O . VAL A 1 508 ? -8.089 2.785 23.009 1.00 97.88 508 VAL A O 1
ATOM 3787 N N . VAL A 1 509 ? -6.378 3.922 22.091 1.00 97.56 509 VAL A N 1
ATOM 3788 C CA . VAL A 1 509 ? -5.354 3.539 23.061 1.00 97.56 509 VAL A CA 1
ATOM 3789 C C . VAL A 1 509 ? -4.246 4.582 23.076 1.00 97.56 509 VAL A C 1
ATOM 3791 O O . VAL A 1 509 ? -3.850 5.085 22.027 1.00 97.56 509 VAL A O 1
ATOM 3794 N N . GLU A 1 510 ? -3.727 4.848 24.271 1.00 97.50 510 GLU A N 1
ATOM 3795 C CA . GLU A 1 510 ? -2.497 5.599 24.498 1.00 97.50 510 GLU A CA 1
ATOM 3796 C C . GLU A 1 510 ? -1.564 4.793 25.396 1.00 97.50 510 GLU A C 1
ATOM 3798 O O . GLU A 1 510 ? -2.013 4.095 26.310 1.00 97.50 510 GLU A O 1
ATOM 3803 N N . PHE A 1 511 ? -0.266 4.919 25.156 1.00 97.06 511 PHE A N 1
ATOM 3804 C CA . PHE A 1 511 ? 0.784 4.285 25.939 1.00 97.06 511 PHE A CA 1
ATOM 3805 C C . PHE A 1 511 ? 2.007 5.194 26.044 1.00 97.06 511 PHE A C 1
ATOM 3807 O O . PHE A 1 511 ? 2.280 6.016 25.171 1.00 97.06 511 PHE A O 1
ATOM 3814 N N . ASP A 1 512 ? 2.748 5.057 27.140 1.00 95.94 512 ASP A N 1
ATOM 3815 C CA . ASP A 1 512 ? 4.040 5.716 27.310 1.00 95.94 512 ASP A CA 1
ATOM 3816 C C . ASP A 1 512 ? 5.188 4.727 27.041 1.00 95.94 512 ASP A C 1
ATOM 3818 O O . ASP A 1 512 ? 4.983 3.620 26.545 1.00 95.94 512 ASP A O 1
ATOM 3822 N N . ARG A 1 513 ? 6.421 5.109 27.388 1.00 92.81 513 ARG A N 1
ATOM 3823 C CA . ARG A 1 513 ? 7.618 4.255 27.255 1.00 92.81 513 ARG A CA 1
ATOM 3824 C C . ARG A 1 513 ? 7.558 2.912 28.004 1.00 92.81 513 ARG A C 1
ATOM 3826 O O . ARG A 1 513 ? 8.470 2.111 27.851 1.00 92.81 513 ARG A O 1
ATOM 3833 N N . ASN A 1 514 ? 6.570 2.700 28.873 1.00 89.06 514 ASN A N 1
ATOM 3834 C CA . ASN A 1 514 ? 6.347 1.441 29.582 1.00 89.06 514 ASN A CA 1
ATOM 3835 C C . ASN A 1 514 ? 5.268 0.572 28.908 1.00 89.06 514 ASN A C 1
ATOM 3837 O O . ASN A 1 514 ? 4.971 -0.504 29.425 1.00 89.06 514 ASN A O 1
ATOM 3841 N N . GLY A 1 515 ? 4.681 1.025 27.795 1.00 88.75 515 GLY A N 1
ATOM 3842 C CA . GLY A 1 515 ? 3.599 0.336 27.098 1.00 88.75 515 GLY A CA 1
ATOM 3843 C C . GLY A 1 515 ? 2.255 0.414 27.825 1.00 88.75 515 GLY A C 1
ATOM 3844 O O . GLY A 1 515 ? 1.985 1.342 28.593 1.00 88.75 515 GLY A O 1
ATOM 3845 N N . THR A 1 516 ? 1.396 -0.569 27.564 1.00 87.50 516 THR A N 1
ATOM 3846 C CA . THR A 1 516 ? 0.115 -0.768 28.257 1.00 87.50 516 THR A CA 1
ATOM 3847 C C . THR A 1 516 ? 0.246 -1.858 29.323 1.00 87.50 516 THR A C 1
ATOM 3849 O O . THR A 1 516 ? 0.882 -2.880 29.081 1.00 87.50 516 THR A O 1
ATOM 3852 N N . GLU A 1 517 ? -0.387 -1.699 30.493 1.00 82.69 517 GLU A N 1
ATOM 3853 C CA . GLU A 1 517 ? -0.358 -2.745 31.540 1.00 82.69 517 GLU A CA 1
ATOM 3854 C C . GLU A 1 517 ? -1.130 -4.020 31.142 1.00 82.69 517 GLU A C 1
ATOM 3856 O O . GLU A 1 517 ? -0.767 -5.118 31.564 1.00 82.69 517 GLU A O 1
ATOM 3861 N N . GLU A 1 518 ? -2.194 -3.876 30.347 1.00 88.81 518 GLU A N 1
ATOM 3862 C CA . GLU A 1 518 ? -3.066 -4.959 29.879 1.00 88.81 518 GLU A CA 1
ATOM 3863 C C . GLU A 1 518 ? -3.349 -4.798 28.379 1.00 88.81 518 GLU A C 1
ATOM 3865 O O . GLU A 1 518 ? -3.262 -3.691 27.843 1.00 88.81 518 GLU A O 1
ATOM 3870 N N . ALA A 1 519 ? -3.714 -5.898 27.716 1.00 91.19 519 ALA A N 1
ATOM 3871 C CA . ALA A 1 519 ? -4.134 -5.868 26.322 1.00 91.19 519 ALA A CA 1
ATOM 3872 C C . ALA A 1 519 ? -5.405 -5.023 26.139 1.00 91.19 519 ALA A C 1
ATOM 3874 O O . ALA A 1 519 ? -6.329 -5.051 26.961 1.00 91.19 519 ALA A O 1
ATOM 3875 N N . VAL A 1 520 ? -5.470 -4.292 25.031 1.00 95.06 520 VAL A N 1
ATOM 3876 C CA . VAL A 1 520 ? -6.608 -3.442 24.667 1.00 95.06 520 VAL A CA 1
ATOM 3877 C C . VAL A 1 520 ? -7.503 -4.182 23.681 1.00 95.06 520 VAL A C 1
ATOM 3879 O O . VAL A 1 520 ? -7.057 -5.066 22.962 1.00 95.06 520 VAL A O 1
ATOM 3882 N N . THR A 1 521 ? -8.798 -3.873 23.671 1.00 97.31 521 THR A N 1
ATOM 3883 C CA . THR A 1 521 ? -9.728 -4.440 22.686 1.00 97.31 521 THR A CA 1
ATOM 3884 C C . THR A 1 521 ? -10.024 -3.410 21.604 1.00 97.31 521 THR A C 1
ATOM 3886 O O . THR A 1 521 ? -10.544 -2.337 21.907 1.00 97.31 521 THR A O 1
ATOM 3889 N N . LEU A 1 522 ? -9.690 -3.745 20.361 1.00 97.94 522 LEU A N 1
ATOM 3890 C CA . LEU A 1 522 ? -10.026 -2.991 19.158 1.00 97.94 522 LEU A CA 1
ATOM 3891 C C . LEU A 1 522 ? -11.295 -3.564 18.512 1.00 97.94 522 LEU A C 1
ATOM 3893 O O . LEU A 1 522 ? -11.615 -4.747 18.656 1.00 97.94 522 LEU A O 1
ATOM 3897 N N . GLU A 1 523 ? -12.023 -2.710 17.800 1.00 97.56 523 GLU A N 1
ATOM 3898 C CA . GLU A 1 523 ? -13.200 -3.100 17.025 1.00 97.56 523 GLU A CA 1
ATOM 3899 C C . GLU A 1 523 ? -12.736 -3.575 15.642 1.00 97.56 523 GLU A C 1
ATOM 3901 O O . GLU A 1 523 ? -12.045 -2.847 14.930 1.00 97.56 523 GLU A O 1
ATOM 3906 N N . GLY A 1 524 ? -13.106 -4.793 15.248 1.00 96.00 524 GLY A N 1
ATOM 3907 C CA . GLY A 1 524 ? -12.942 -5.233 13.867 1.00 96.00 524 GLY A CA 1
ATOM 3908 C C . GLY A 1 524 ? -13.929 -4.526 12.926 1.00 96.00 524 GLY A C 1
ATOM 3909 O O . GLY A 1 524 ? -14.962 -4.011 13.348 1.00 96.00 524 GLY A O 1
ATOM 3910 N N . GLY A 1 525 ? -13.625 -4.487 11.633 1.00 93.62 525 GLY A N 1
ATOM 3911 C CA . GLY A 1 525 ? -14.337 -3.668 10.646 1.00 93.62 525 GLY A CA 1
ATOM 3912 C C . GLY A 1 525 ? -13.850 -2.214 10.589 1.00 93.62 525 GLY A C 1
ATOM 3913 O O . GLY A 1 525 ? -14.594 -1.333 10.157 1.00 93.62 525 GLY A O 1
ATOM 3914 N N . ALA A 1 526 ? -12.636 -1.928 11.068 1.00 96.31 526 ALA A N 1
ATOM 3915 C CA . ALA A 1 526 ? -12.094 -0.573 11.157 1.00 96.31 526 ALA A CA 1
ATOM 3916 C C . ALA A 1 526 ? -10.622 -0.493 10.728 1.00 96.31 526 ALA A C 1
ATOM 3918 O O . ALA A 1 526 ? -9.901 -1.488 10.724 1.00 96.31 526 ALA A O 1
ATOM 3919 N N . LEU A 1 527 ? -10.188 0.724 10.399 1.00 98.25 527 LEU A N 1
ATOM 3920 C CA . LEU A 1 527 ? -8.791 1.074 10.168 1.00 98.25 527 LEU A CA 1
ATOM 3921 C C . LEU A 1 527 ? -8.260 1.870 11.362 1.00 98.25 527 LEU A C 1
ATOM 3923 O O . LEU A 1 527 ? -8.966 2.728 11.910 1.00 98.25 527 LEU A O 1
ATOM 3927 N N . TYR A 1 528 ? -7.005 1.624 11.725 1.00 98.88 528 TYR A N 1
ATOM 3928 C CA . TYR A 1 528 ? -6.319 2.339 12.795 1.00 98.88 528 TYR A CA 1
ATOM 3929 C C . TYR A 1 528 ? -4.971 2.860 12.317 1.00 98.88 528 TYR A C 1
ATOM 3931 O O . TYR A 1 528 ? -4.219 2.131 11.682 1.00 98.88 528 TYR A O 1
ATOM 3939 N N . ALA A 1 529 ? -4.646 4.104 12.651 1.00 98.75 529 ALA A N 1
ATOM 3940 C CA . ALA A 1 529 ? -3.329 4.676 12.397 1.00 98.75 529 ALA A CA 1
ATOM 3941 C C . ALA A 1 529 ? -2.605 4.954 13.722 1.00 98.75 529 ALA A C 1
ATOM 3943 O O . ALA A 1 529 ? -3.252 5.341 14.703 1.00 98.75 529 ALA A O 1
ATOM 3944 N N . PRO A 1 530 ? -1.278 4.772 13.775 1.00 98.75 530 PRO A N 1
ATOM 3945 C CA . PRO A 1 530 ? -0.472 5.173 14.906 1.00 98.75 530 PRO A CA 1
ATOM 3946 C C . PRO A 1 530 ? -0.217 6.684 14.919 1.00 98.75 530 PRO A C 1
ATOM 3948 O O . PRO A 1 530 ? -0.248 7.360 13.887 1.00 98.75 530 PRO A O 1
ATOM 3951 N N . TYR A 1 531 ? 0.047 7.215 16.109 1.00 98.88 531 TYR A N 1
ATOM 3952 C CA . TYR A 1 531 ? 0.508 8.587 16.306 1.00 98.88 531 TYR A CA 1
ATOM 3953 C C . TYR A 1 531 ? 1.477 8.684 17.484 1.00 98.88 531 TYR A C 1
ATOM 3955 O O . TYR A 1 531 ? 1.475 7.834 18.379 1.00 98.88 531 TYR A O 1
ATOM 3963 N N . LEU A 1 532 ? 2.252 9.768 17.508 1.00 98.81 532 LEU A N 1
ATOM 3964 C CA . LEU A 1 532 ? 3.127 10.141 18.615 1.00 98.81 532 LEU A CA 1
ATOM 3965 C C . LEU A 1 532 ? 2.822 11.567 19.077 1.00 98.81 532 LEU A C 1
ATOM 3967 O O . LEU A 1 532 ? 2.748 12.481 18.264 1.00 98.81 532 LEU A O 1
ATOM 3971 N N . LEU A 1 533 ? 2.715 11.778 20.386 1.00 98.75 533 LEU A N 1
ATOM 3972 C CA . LEU A 1 533 ? 2.741 13.089 21.031 1.00 98.75 533 LEU A CA 1
ATOM 3973 C C . LEU A 1 533 ? 4.100 13.300 21.691 1.00 98.75 533 LEU A C 1
ATOM 3975 O O . LEU A 1 533 ? 4.383 12.738 22.760 1.00 98.75 533 LEU A O 1
ATOM 3979 N N . ALA A 1 534 ? 4.929 14.154 21.096 1.00 98.19 534 ALA A N 1
ATOM 3980 C CA . ALA A 1 534 ? 6.242 14.448 21.646 1.00 98.19 534 ALA A CA 1
ATOM 3981 C C . ALA A 1 534 ? 6.126 15.151 23.001 1.00 98.19 534 ALA A C 1
ATOM 3983 O O . ALA A 1 534 ? 5.458 16.182 23.154 1.00 98.19 534 ALA A O 1
ATOM 3984 N N . ASN A 1 535 ? 6.761 14.556 24.012 1.00 97.50 535 ASN A N 1
ATOM 3985 C CA . ASN A 1 535 ? 6.644 14.953 25.415 1.00 97.50 535 ASN A CA 1
ATOM 3986 C C . ASN A 1 535 ? 5.177 15.107 25.899 1.00 97.50 535 ASN A C 1
ATOM 3988 O O . ASN A 1 535 ? 4.888 15.959 26.747 1.00 97.50 535 ASN A O 1
ATOM 3992 N N . GLY A 1 536 ? 4.250 14.331 25.320 1.00 96.88 536 GLY A N 1
ATOM 3993 C CA . GLY A 1 536 ? 2.817 14.347 25.632 1.00 96.88 536 GLY A CA 1
ATOM 3994 C C . GLY A 1 536 ? 2.063 15.597 25.160 1.00 96.88 536 GLY A C 1
ATOM 3995 O O . GLY A 1 536 ? 1.022 15.930 25.724 1.00 96.88 536 GLY A O 1
ATOM 3996 N N . SER A 1 537 ? 2.597 16.335 24.183 1.00 96.50 537 SER A N 1
ATOM 3997 C CA . SER A 1 537 ? 2.019 17.592 23.697 1.00 96.50 537 SER A CA 1
ATOM 3998 C C . SER A 1 537 ? 1.257 17.413 22.384 1.00 96.50 537 SER A C 1
ATOM 4000 O O . SER A 1 537 ? 1.862 17.061 21.378 1.00 96.50 537 SER A O 1
ATOM 4002 N N . GLU A 1 538 ? -0.027 17.786 22.351 1.00 95.25 538 GLU A N 1
ATOM 4003 C CA . GLU A 1 538 ? -0.836 17.812 21.114 1.00 95.25 538 GLU A CA 1
ATOM 4004 C C . GLU A 1 538 ? -0.273 18.774 20.053 1.00 95.25 538 GLU A C 1
ATOM 4006 O O . GLU A 1 538 ? -0.435 18.547 18.859 1.00 95.25 538 GLU A O 1
ATOM 4011 N N . ASP A 1 539 ? 0.423 19.837 20.481 1.00 93.38 539 ASP A N 1
ATOM 4012 C CA . ASP A 1 539 ? 1.075 20.792 19.572 1.00 93.38 539 ASP A CA 1
ATOM 4013 C C . ASP A 1 539 ? 2.273 20.179 18.816 1.00 93.38 539 ASP A C 1
ATOM 4015 O O . ASP A 1 539 ? 2.735 20.761 17.837 1.00 93.38 539 ASP A O 1
ATOM 4019 N N . ASN A 1 540 ? 2.782 19.028 19.274 1.00 95.56 540 ASN A N 1
ATOM 4020 C CA . ASN A 1 540 ? 3.875 18.279 18.649 1.00 95.56 540 ASN A CA 1
ATOM 4021 C C . ASN A 1 540 ? 3.417 16.833 18.400 1.00 95.56 540 ASN A C 1
ATOM 4023 O O . ASN A 1 540 ? 4.014 15.880 18.906 1.00 95.56 540 ASN A O 1
ATOM 4027 N N . ALA A 1 541 ? 2.293 16.705 17.697 1.00 98.19 541 ALA A N 1
ATOM 4028 C CA . ALA A 1 541 ? 1.756 15.430 17.258 1.00 98.19 541 ALA A CA 1
ATOM 4029 C C . ALA A 1 541 ? 2.336 15.044 15.890 1.00 98.19 541 ALA A C 1
ATOM 4031 O O . ALA A 1 541 ? 2.371 15.881 14.985 1.00 98.19 541 ALA A O 1
ATOM 4032 N N . TYR A 1 542 ? 2.726 13.780 15.746 1.00 98.69 542 TYR A N 1
ATOM 4033 C CA . TYR A 1 542 ? 3.185 13.197 14.490 1.00 98.69 542 TYR A CA 1
ATOM 4034 C C . TYR A 1 542 ? 2.322 12.000 14.111 1.00 98.69 542 TYR A C 1
ATOM 4036 O O . TYR A 1 542 ? 1.971 11.173 14.956 1.00 98.69 542 TYR A O 1
ATOM 4044 N N . PHE A 1 543 ? 1.984 11.929 12.833 1.00 98.75 543 PHE A N 1
ATOM 4045 C CA . PHE A 1 543 ? 1.071 10.974 12.226 1.00 98.75 543 PHE A CA 1
ATOM 4046 C C . PHE A 1 543 ? 1.728 10.325 11.008 1.00 98.75 543 PHE A C 1
ATOM 4048 O O . PHE A 1 543 ? 2.697 10.850 10.460 1.00 98.75 543 PHE A O 1
ATOM 4055 N N . VAL A 1 544 ? 1.135 9.217 10.562 1.00 98.12 544 VAL A N 1
ATOM 4056 C CA . VAL A 1 544 ? 1.483 8.546 9.302 1.00 98.12 544 VAL A CA 1
ATOM 4057 C C . VAL A 1 544 ? 1.367 9.500 8.115 1.00 98.12 544 VAL A C 1
ATOM 4059 O O . VAL A 1 544 ? 2.271 9.590 7.294 1.00 98.12 544 VAL A O 1
ATOM 4062 N N . GLN A 1 545 ? 0.268 10.257 8.032 1.00 97.56 545 GLN A N 1
ATOM 4063 C CA . GLN A 1 545 ? 0.054 11.132 6.887 1.00 97.56 545 GLN A CA 1
ATOM 4064 C C . GLN A 1 545 ? 0.916 12.398 6.966 1.00 97.56 545 GLN A C 1
ATOM 4066 O O . GLN A 1 545 ? 0.778 13.212 7.883 1.00 97.56 545 GLN A O 1
ATOM 4071 N N . LEU A 1 546 ? 1.753 12.607 5.950 1.00 96.44 546 LEU A N 1
ATOM 4072 C CA . LEU A 1 546 ? 2.675 13.729 5.807 1.00 96.44 546 LEU A CA 1
ATOM 4073 C C . LEU A 1 546 ? 1.951 15.070 5.912 1.00 96.44 546 LEU A C 1
ATOM 4075 O O . LEU A 1 546 ? 2.481 16.014 6.489 1.00 96.44 546 LEU A O 1
ATOM 4079 N N . GLU A 1 547 ? 0.748 15.186 5.350 1.00 96.25 547 GLU A N 1
ATOM 4080 C CA . GLU A 1 547 ? -0.051 16.410 5.402 1.00 96.25 547 GLU A CA 1
ATOM 4081 C C . GLU A 1 547 ? -0.535 16.753 6.819 1.00 96.25 547 GLU A C 1
ATOM 4083 O O . GLU A 1 547 ? -0.802 17.924 7.094 1.00 96.25 547 GLU A O 1
ATOM 4088 N N . ALA A 1 548 ? -0.632 15.773 7.726 1.00 97.56 548 ALA A N 1
ATOM 4089 C CA . ALA A 1 548 ? -0.983 16.008 9.126 1.00 97.56 548 ALA A CA 1
ATOM 4090 C C . ALA A 1 548 ? 0.210 16.489 9.973 1.00 97.56 548 ALA A C 1
ATOM 4092 O O . ALA A 1 548 ? -0.004 17.110 11.017 1.00 97.56 548 ALA A O 1
ATOM 4093 N N . ASN A 1 549 ? 1.446 16.257 9.521 1.00 97.75 549 ASN A N 1
ATOM 4094 C CA . ASN A 1 549 ? 2.659 16.697 10.208 1.00 97.75 549 ASN A CA 1
ATOM 4095 C C . ASN A 1 549 ? 2.963 18.164 9.864 1.00 97.75 549 ASN A C 1
ATOM 4097 O O . ASN A 1 549 ? 2.993 18.556 8.698 1.00 97.75 549 ASN A O 1
ATOM 4101 N N . LEU A 1 550 ? 3.207 19.007 10.877 1.00 94.94 550 LEU A N 1
ATOM 4102 C CA . LEU A 1 550 ? 3.355 20.462 10.687 1.00 94.94 550 LEU A CA 1
ATOM 4103 C C . LEU A 1 550 ? 4.534 20.866 9.789 1.00 94.94 550 LEU A C 1
ATOM 4105 O O . LEU A 1 550 ? 4.486 21.915 9.142 1.00 94.94 550 LEU A O 1
ATOM 4109 N N . ASP A 1 551 ? 5.599 20.072 9.770 1.00 96.00 551 ASP A N 1
ATOM 4110 C CA . ASP A 1 551 ? 6.753 20.257 8.888 1.00 96.00 551 ASP A CA 1
ATOM 4111 C C . ASP A 1 551 ? 6.617 19.510 7.551 1.00 96.00 551 ASP A C 1
ATOM 4113 O O . ASP A 1 551 ? 7.413 19.728 6.633 1.00 96.00 551 ASP A O 1
ATOM 4117 N N . GLY A 1 552 ? 5.571 18.695 7.409 1.00 95.81 552 GLY A N 1
ATOM 4118 C CA . GLY A 1 552 ? 5.301 17.892 6.234 1.00 95.81 552 GLY A CA 1
ATOM 4119 C C . GLY A 1 552 ? 6.298 16.758 6.019 1.00 95.81 552 GLY A C 1
ATOM 4120 O O . GLY A 1 552 ? 6.453 16.350 4.865 1.00 95.81 552 GLY A O 1
ATOM 4121 N N . LEU A 1 553 ? 7.012 16.316 7.053 1.00 96.88 553 LEU A N 1
ATOM 4122 C CA . LEU A 1 553 ? 7.994 15.240 6.957 1.00 96.88 553 LEU A CA 1
ATOM 4123 C C . LEU A 1 553 ? 7.420 13.919 7.465 1.00 96.88 553 LEU A C 1
ATOM 4125 O O . LEU A 1 553 ? 6.394 13.877 8.145 1.00 96.88 553 LEU A O 1
ATOM 4129 N N . ASP A 1 554 ? 8.093 12.840 7.086 1.00 97.38 554 ASP A N 1
ATOM 4130 C CA . ASP A 1 554 ? 7.728 11.485 7.466 1.00 97.38 554 ASP A CA 1
ATOM 4131 C C . ASP A 1 554 ? 8.406 11.083 8.778 1.00 97.38 554 ASP A C 1
ATOM 4133 O O . ASP A 1 554 ? 9.603 10.766 8.810 1.00 97.38 554 ASP A O 1
ATOM 4137 N N . HIS A 1 555 ? 7.626 11.124 9.853 1.00 97.94 555 HIS A N 1
ATOM 4138 C CA . HIS A 1 555 ? 8.065 10.814 11.209 1.00 97.94 555 HIS A CA 1
ATOM 4139 C C . HIS A 1 555 ? 7.905 9.343 11.581 1.00 97.94 555 HIS A C 1
ATOM 4141 O O . HIS A 1 555 ? 8.281 8.990 12.696 1.00 97.94 555 HIS A O 1
ATOM 4147 N N . VAL A 1 556 ? 7.356 8.505 10.697 1.00 97.88 556 VAL A N 1
ATOM 4148 C CA . VAL A 1 556 ? 7.035 7.107 11.000 1.00 97.88 556 VAL A CA 1
ATOM 4149 C C . VAL A 1 556 ? 7.909 6.181 10.160 1.00 97.88 556 VAL A C 1
ATOM 4151 O O . VAL A 1 556 ? 8.346 6.517 9.060 1.00 97.88 556 VAL A O 1
ATOM 4154 N N . ARG A 1 557 ? 8.231 5.009 10.701 1.00 96.56 557 ARG A N 1
ATOM 4155 C CA . ARG A 1 557 ? 8.896 3.920 9.981 1.00 96.56 557 ARG A CA 1
ATOM 4156 C C . ARG A 1 557 ? 8.177 2.614 10.258 1.00 96.56 557 ARG A C 1
ATOM 4158 O O . ARG A 1 557 ? 7.818 2.350 11.401 1.00 96.56 557 ARG A O 1
ATOM 4165 N N . LEU A 1 558 ? 8.034 1.784 9.231 1.00 96.69 558 LEU A N 1
ATOM 4166 C CA . LEU A 1 558 ? 7.625 0.388 9.367 1.00 96.69 558 LEU A CA 1
ATOM 4167 C C . LEU A 1 558 ? 8.875 -0.483 9.523 1.00 96.69 558 LEU A C 1
ATOM 4169 O O . LEU A 1 558 ? 9.706 -0.491 8.624 1.00 96.69 558 LEU A O 1
ATOM 4173 N N . PHE A 1 559 ? 9.031 -1.219 10.620 1.00 95.38 559 PHE A N 1
ATOM 4174 C CA . PHE A 1 559 ? 10.189 -2.105 10.841 1.00 95.38 559 PHE A CA 1
ATOM 4175 C C . PHE A 1 559 ? 9.891 -3.594 10.610 1.00 95.38 559 PHE A C 1
ATOM 4177 O O . PHE A 1 559 ? 10.808 -4.409 10.591 1.00 95.38 559 PHE A O 1
ATOM 4184 N N . GLY A 1 560 ? 8.620 -3.932 10.410 1.00 94.19 560 GLY A N 1
ATOM 4185 C CA . GLY A 1 560 ? 8.095 -5.277 10.199 1.00 94.19 560 GLY A CA 1
ATOM 4186 C C . GLY A 1 560 ? 6.569 -5.240 10.282 1.00 94.19 560 GLY A C 1
ATOM 4187 O O . GLY A 1 560 ? 5.987 -4.161 10.418 1.00 94.19 560 GLY A O 1
ATOM 4188 N N . ASP A 1 561 ? 5.916 -6.397 10.209 1.00 94.81 561 ASP A N 1
ATOM 4189 C CA . ASP A 1 561 ? 4.464 -6.489 10.400 1.00 94.81 561 ASP A CA 1
ATOM 4190 C C . ASP A 1 561 ? 4.050 -5.876 11.752 1.00 94.81 561 ASP A C 1
ATOM 4192 O O . ASP A 1 561 ? 4.474 -6.343 12.804 1.00 94.81 561 ASP A O 1
ATOM 4196 N N . ASN A 1 562 ? 3.200 -4.841 11.727 1.00 96.81 562 ASN A N 1
ATOM 4197 C CA . ASN A 1 562 ? 2.697 -4.138 12.919 1.00 96.81 562 ASN A CA 1
ATOM 4198 C C . ASN A 1 562 ? 3.778 -3.583 13.872 1.00 96.81 562 ASN A C 1
ATOM 4200 O O . ASN A 1 562 ? 3.482 -3.351 15.048 1.00 96.81 562 ASN A O 1
ATOM 4204 N N . THR A 1 563 ? 4.992 -3.334 13.375 1.00 96.88 563 THR A N 1
ATOM 4205 C CA . THR A 1 563 ? 6.091 -2.745 14.151 1.00 96.88 563 THR A CA 1
ATOM 4206 C C . THR A 1 563 ? 6.437 -1.367 13.600 1.00 96.88 563 THR A C 1
ATOM 4208 O O . THR A 1 563 ? 6.856 -1.231 12.449 1.00 96.88 563 THR A O 1
ATOM 4211 N N . PHE A 1 564 ? 6.294 -0.340 14.436 1.00 97.69 564 PHE A N 1
ATOM 4212 C CA . PHE A 1 564 ? 6.398 1.066 14.054 1.00 97.69 564 PHE A CA 1
ATOM 4213 C C . PHE A 1 564 ? 7.481 1.782 14.858 1.00 97.69 564 PHE A C 1
ATOM 4215 O O . PHE A 1 564 ? 7.605 1.561 16.060 1.00 97.69 564 PHE A O 1
ATOM 4222 N N . GLY A 1 565 ? 8.229 2.671 14.209 1.00 96.81 565 GLY A N 1
ATOM 4223 C CA . GLY A 1 565 ? 9.183 3.589 14.835 1.00 96.81 565 GLY A CA 1
ATOM 4224 C C . GLY A 1 565 ? 8.827 5.042 14.588 1.00 96.81 565 GLY A C 1
ATOM 4225 O O . GLY A 1 565 ? 8.304 5.365 13.524 1.00 96.81 565 GLY A O 1
ATOM 4226 N N . PHE A 1 566 ? 9.140 5.909 15.547 1.00 98.12 566 PHE A N 1
ATOM 4227 C CA . PHE A 1 566 ? 8.899 7.344 15.455 1.00 98.12 566 PHE A CA 1
ATOM 4228 C C . PHE A 1 566 ? 10.141 8.180 15.768 1.00 98.12 566 PHE A C 1
ATOM 4230 O O . PHE A 1 566 ? 10.955 7.799 16.607 1.00 98.12 566 PHE A O 1
ATOM 4237 N N . GLU A 1 567 ? 10.194 9.357 15.143 1.00 97.00 567 GLU A N 1
ATOM 4238 C CA . GLU A 1 567 ? 11.031 10.511 15.509 1.00 97.00 567 GLU A CA 1
ATOM 4239 C C . GLU A 1 567 ? 10.197 11.579 16.227 1.00 97.00 567 GLU A C 1
ATOM 4241 O O . GLU A 1 567 ? 9.150 11.996 15.719 1.00 97.00 567 GLU A O 1
ATOM 4246 N N . ASP A 1 568 ? 10.660 12.070 17.379 1.00 96.56 568 ASP A N 1
ATOM 4247 C CA . ASP A 1 568 ? 9.896 12.973 18.252 1.00 96.56 568 ASP A CA 1
ATOM 4248 C C . ASP A 1 568 ? 10.189 14.476 18.054 1.00 96.56 568 ASP A C 1
ATOM 4250 O O . ASP A 1 568 ? 9.506 15.349 18.617 1.00 96.56 568 ASP A O 1
ATOM 4254 N N . LEU A 1 569 ? 11.147 14.808 17.185 1.00 96.62 569 LEU A N 1
ATOM 4255 C CA . LEU A 1 569 ? 11.557 16.182 16.902 1.00 96.62 569 LEU A CA 1
ATOM 4256 C C . LEU A 1 569 ? 11.226 16.627 15.479 1.00 96.62 569 LEU A C 1
ATOM 4258 O O . LEU A 1 569 ? 11.619 15.998 14.500 1.00 96.62 569 LEU A O 1
ATOM 4262 N N . ALA A 1 570 ? 10.620 17.811 15.369 1.00 95.88 570 ALA A N 1
ATOM 4263 C CA . ALA A 1 570 ? 10.354 18.466 14.094 1.00 95.88 570 ALA A CA 1
ATOM 4264 C C . ALA A 1 570 ? 11.641 18.623 13.273 1.00 95.88 570 ALA A C 1
ATOM 4266 O O . ALA A 1 570 ? 12.703 18.961 13.807 1.00 95.88 570 ALA A O 1
ATOM 4267 N N . GLY A 1 571 ? 11.536 18.441 11.961 1.00 96.12 571 GLY A N 1
ATOM 4268 C CA . GLY A 1 571 ? 12.697 18.397 11.081 1.00 96.12 571 GLY A CA 1
ATOM 4269 C C . GLY A 1 571 ? 13.465 17.073 11.136 1.00 96.12 571 GLY A C 1
ATOM 4270 O O . GLY A 1 571 ? 14.621 17.079 10.716 1.00 96.12 571 GLY A O 1
ATOM 4271 N N . ILE A 1 572 ? 12.843 15.990 11.629 1.00 94.88 572 ILE A N 1
ATOM 4272 C CA . ILE A 1 572 ? 13.412 14.628 11.740 1.00 94.88 572 ILE A CA 1
ATOM 4273 C C . ILE A 1 572 ? 14.597 14.542 12.719 1.00 94.88 572 ILE A C 1
ATOM 4275 O O . ILE A 1 572 ? 15.458 13.691 12.575 1.00 94.88 572 ILE A O 1
ATOM 4279 N N . GLY A 1 573 ? 14.667 15.444 13.704 1.00 93.75 573 GLY A N 1
ATOM 4280 C CA . GLY A 1 573 ? 15.564 15.277 14.854 1.00 93.75 573 GLY A CA 1
ATOM 4281 C C . GLY A 1 573 ? 17.008 14.875 14.534 1.00 93.75 573 GLY A C 1
ATOM 4282 O O . GLY A 1 573 ? 17.722 15.566 13.795 1.00 93.75 573 GLY A O 1
ATOM 4283 N N . ASP A 1 574 ? 17.451 13.797 15.176 1.00 92.25 574 ASP A N 1
ATOM 4284 C CA . ASP A 1 574 ? 18.674 13.063 14.848 1.00 92.25 574 ASP A CA 1
ATOM 4285 C C . ASP A 1 574 ? 18.443 11.878 13.897 1.00 92.25 574 ASP A C 1
ATOM 4287 O O . ASP A 1 574 ? 19.430 11.369 13.354 1.00 92.25 574 ASP A O 1
ATOM 4291 N N . GLY A 1 575 ? 17.187 11.537 13.592 1.00 92.62 575 GLY A N 1
ATOM 4292 C CA . GLY A 1 575 ? 16.805 10.716 12.442 1.00 92.62 575 GLY A CA 1
ATOM 4293 C C . GLY A 1 575 ? 17.126 9.234 12.605 1.00 92.62 575 GLY A C 1
ATOM 4294 O O . GLY A 1 575 ? 17.381 8.547 11.613 1.00 92.62 575 GLY A O 1
ATOM 4295 N N . ASP A 1 576 ? 17.159 8.741 13.840 1.00 92.19 576 ASP A N 1
ATOM 4296 C CA . ASP A 1 576 ? 17.419 7.347 14.176 1.00 92.19 576 ASP A CA 1
ATOM 4297 C C . ASP A 1 576 ? 16.149 6.512 14.451 1.00 92.19 576 ASP A C 1
ATOM 4299 O O . ASP A 1 576 ? 16.243 5.291 14.563 1.00 92.19 576 ASP A O 1
ATOM 4303 N N . PHE A 1 577 ? 14.976 7.149 14.484 1.00 94.94 577 PHE A N 1
ATOM 4304 C CA . PHE A 1 577 ? 13.618 6.613 14.613 1.00 94.94 577 PHE A CA 1
ATOM 4305 C C . PHE A 1 577 ? 13.419 5.677 15.807 1.00 94.94 577 PHE A C 1
ATOM 4307 O O . PHE A 1 577 ? 12.549 4.799 15.784 1.00 94.94 577 PHE A O 1
ATOM 4314 N N . ASN A 1 578 ? 14.228 5.851 16.857 1.00 93.12 578 ASN A N 1
ATOM 4315 C CA . ASN A 1 578 ? 14.162 5.053 18.079 1.00 93.12 578 ASN A CA 1
ATOM 4316 C C . ASN A 1 578 ? 13.559 5.814 19.278 1.00 93.12 578 ASN A C 1
ATOM 4318 O O . ASN A 1 578 ? 13.524 5.286 20.401 1.00 93.12 578 ASN A O 1
ATOM 4322 N N . ASP A 1 579 ? 13.044 7.026 19.051 1.00 95.31 579 ASP A N 1
ATOM 4323 C CA . ASP A 1 579 ? 12.420 7.838 20.094 1.00 95.31 579 ASP A CA 1
ATOM 4324 C C . ASP A 1 579 ? 11.180 7.156 20.680 1.00 95.31 579 ASP A C 1
ATOM 4326 O O . ASP A 1 579 ? 10.912 7.245 21.884 1.00 95.31 579 ASP A O 1
ATOM 4330 N N . MET A 1 580 ? 10.439 6.427 19.850 1.00 96.06 580 MET A N 1
ATOM 4331 C CA . MET A 1 580 ? 9.457 5.441 20.286 1.00 96.06 580 MET A CA 1
ATOM 4332 C C . MET A 1 580 ? 9.294 4.370 19.215 1.00 96.06 580 MET A C 1
ATOM 4334 O O . MET A 1 580 ? 8.881 4.663 18.098 1.00 96.06 580 MET A O 1
ATOM 4338 N N . VAL A 1 581 ? 9.580 3.129 19.585 1.00 96.06 581 VAL A N 1
ATOM 4339 C CA . VAL A 1 581 ? 9.345 1.943 18.769 1.00 96.06 581 VAL A CA 1
ATOM 4340 C C . VAL A 1 581 ? 8.336 1.070 19.480 1.00 96.06 581 VAL A C 1
ATOM 4342 O O . VAL A 1 581 ? 8.465 0.839 20.681 1.00 96.06 581 VAL A O 1
ATOM 4345 N N . PHE A 1 582 ? 7.332 0.585 18.765 1.00 95.94 582 PHE A N 1
ATOM 4346 C CA . PHE A 1 582 ? 6.406 -0.383 19.326 1.00 95.94 582 PHE A CA 1
ATOM 4347 C C . PHE A 1 582 ? 5.946 -1.410 18.303 1.00 95.94 582 PHE A C 1
ATOM 4349 O O . PHE A 1 582 ? 5.824 -1.103 17.119 1.00 95.94 582 PHE A O 1
ATOM 4356 N N . SER A 1 583 ? 5.654 -2.613 18.785 1.00 95.44 583 SER A N 1
ATOM 4357 C CA . SER A 1 583 ? 4.976 -3.663 18.030 1.00 95.44 583 SER A CA 1
ATOM 4358 C C . SER A 1 583 ? 3.588 -3.917 18.610 1.00 95.44 583 SER A C 1
ATOM 4360 O O . SER A 1 583 ? 3.345 -3.696 19.803 1.00 95.44 583 SER A O 1
ATOM 4362 N N . VAL A 1 584 ? 2.659 -4.346 17.754 1.00 96.44 584 VAL A N 1
ATOM 4363 C CA . VAL A 1 584 ? 1.291 -4.699 18.151 1.00 96.44 584 VAL A CA 1
ATOM 4364 C C . VAL A 1 584 ? 0.992 -6.141 17.760 1.00 96.44 584 VAL A C 1
ATOM 4366 O O . VAL A 1 584 ? 0.886 -6.460 16.577 1.00 96.44 584 VAL A O 1
ATOM 4369 N N . ASP A 1 585 ? 0.803 -7.000 18.759 1.00 95.75 585 ASP A N 1
ATOM 4370 C CA . ASP A 1 585 ? 0.292 -8.357 18.555 1.00 95.75 585 ASP A CA 1
ATOM 4371 C C . ASP A 1 585 ? -1.241 -8.340 18.573 1.00 95.75 585 ASP A C 1
ATOM 4373 O O . ASP A 1 585 ? -1.853 -7.838 19.523 1.00 95.75 585 ASP A O 1
ATOM 4377 N N . LEU A 1 586 ? -1.856 -8.861 17.507 1.00 97.44 586 LEU A N 1
ATOM 4378 C CA . LEU A 1 586 ? -3.290 -8.773 17.241 1.00 97.44 586 LEU A CA 1
ATOM 4379 C C . LEU A 1 586 ? -3.912 -10.167 17.142 1.00 97.44 586 LEU A C 1
ATOM 4381 O O . LEU A 1 586 ? -3.540 -10.969 16.289 1.00 97.44 586 LEU A O 1
ATOM 4385 N N . THR A 1 587 ? -4.919 -10.443 17.973 1.00 96.94 587 THR A N 1
ATOM 4386 C CA . THR A 1 587 ? -5.620 -11.738 18.002 1.00 96.94 587 THR A CA 1
ATOM 4387 C C . THR A 1 587 ? -7.138 -11.553 18.007 1.00 96.94 587 THR A C 1
ATOM 4389 O O . THR A 1 587 ? -7.677 -10.784 18.798 1.00 96.94 587 THR A O 1
ATOM 4392 N N . VAL A 1 588 ? -7.858 -12.282 17.148 1.00 95.62 588 VAL A N 1
ATOM 4393 C CA . VAL A 1 588 ? -9.334 -12.309 17.158 1.00 95.62 588 VAL A CA 1
ATOM 4394 C C . VAL A 1 588 ? -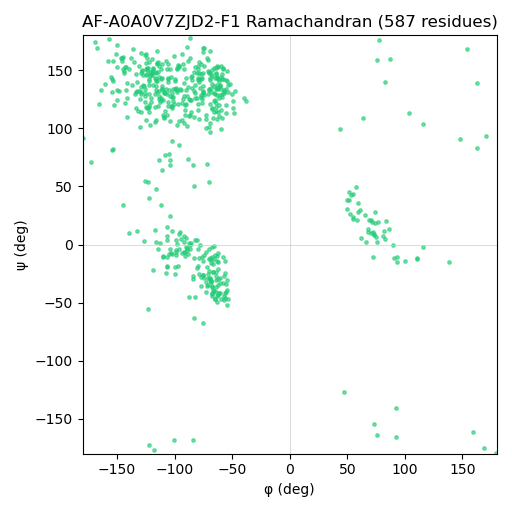9.837 -13.018 18.423 1.00 95.62 588 VAL A C 1
ATOM 4396 O O . VAL A 1 588 ? -9.369 -14.116 18.730 1.00 95.62 588 VAL A O 1
ATOM 4399 N N . LYS A 1 589 ? -10.794 -12.413 19.139 1.00 87.19 589 LYS A N 1
ATOM 4400 C CA . LYS A 1 589 ? -11.420 -12.988 20.345 1.00 87.19 589 LYS A CA 1
ATOM 4401 C C . LYS A 1 589 ? -12.556 -13.970 20.068 1.00 87.19 589 LYS A C 1
ATOM 4403 O O . LYS A 1 589 ? -13.312 -13.774 19.086 1.00 87.19 589 LYS A O 1
#

Radius of gyration: 27.66 Å; Cα contacts (8 Å, |Δi|>4): 1448; chains: 1; bounding box: 73×80×75 Å

Solvent-accessible surface area (backbone atoms only — not comparable to full-atom values): 31902 Å² total; per-residue (Å²): 107,79,72,57,53,54,56,54,49,57,61,51,56,72,72,70,71,76,70,81,71,90,46,46,39,43,61,72,69,45,80,36,50,68,31,20,35,47,91,48,15,17,28,30,31,40,25,74,59,54,89,72,87,58,44,35,21,17,40,38,43,29,27,60,50,76,81,58,45,53,51,45,7,19,38,9,12,48,33,45,9,16,55,48,40,22,73,67,89,74,73,45,24,65,46,65,87,75,55,72,66,60,94,28,81,38,85,48,77,88,30,32,50,49,45,69,29,46,62,40,87,54,94,42,72,58,99,37,40,36,29,37,52,93,65,30,75,28,70,94,50,21,42,43,87,38,62,56,12,51,51,49,102,79,39,31,22,33,24,25,8,33,56,4,31,42,30,38,29,37,80,45,65,45,71,77,87,62,68,33,32,43,35,40,22,34,43,41,54,82,74,67,68,91,74,18,58,34,26,38,19,56,36,35,69,91,65,36,87,87,62,36,50,64,84,77,87,76,92,75,89,86,86,82,82,83,92,80,88,84,89,84,85,88,82,91,82,88,81,89,73,95,73,82,87,70,83,79,78,79,70,81,78,78,76,46,53,42,78,43,100,78,77,30,39,32,34,72,52,75,47,40,70,41,35,36,36,39,36,62,75,41,47,62,37,90,45,30,30,25,37,30,38,25,74,24,80,39,78,80,51,24,48,98,85,38,44,62,53,44,93,61,28,70,58,55,47,58,72,58,28,34,42,57,28,39,44,51,19,53,82,56,56,82,80,80,46,52,52,24,56,48,72,45,57,13,59,30,26,43,46,44,37,38,26,56,67,45,51,68,55,56,41,51,54,36,44,76,70,73,43,83,60,84,46,48,38,29,53,54,21,64,46,19,84,84,55,49,74,31,50,47,79,45,83,53,80,96,46,26,37,34,44,20,24,36,88,60,78,86,48,98,78,78,67,49,51,33,35,24,33,40,37,34,58,40,91,70,76,59,56,73,28,30,83,52,42,31,39,85,55,20,73,34,38,44,30,53,80,36,61,90,38,48,26,41,38,38,58,49,46,47,57,74,43,92,54,64,38,31,37,34,37,21,54,29,78,49,83,78,55,29,27,62,20,85,86,80,70,49,76,34,45,57,56,42,94,60,24,70,64,28,39,61,70,35,47,78,45,74,28,43,68,81,28,52,100,63,68,43,80,45,67,28,47,34,37,34,36,50,37,38,18,32,56,60,28,80,95,45,45,42,35,50,44,32,59,49,17,92,82,53,52,76,38,58,42,43,44,18,58,53,23,40,25,23,45,69,38,86,87,49,59,91,56,58,38,37,40,39,26,37,37,53,52,59,44,82,109

Mean predicted aligned error: 17.06 Å

Nearest PDB structures (foldseek):
  7xxg-assembly1_A  TM=1.903E-01  e=8.239E+00  Echovirus E18
  1oop-assembly1_A  TM=1.771E-01  e=8.239E+00  Swine vesicular disease virus (STRAIN UKG/27/72)
  8gsc-assembly1_1  TM=1.719E-01  e=8.239E+00  Echovirus E3
  7c9t-assembly1_A  TM=1.581E-01  e=9.191E+00  Echovirus E30

Organism: NCBI:txid371196